Protein 7LKL (pdb70)

Structure (mmCIF, N/CA/C/O backbone):
data_7LKL
#
_entry.id   7LKL
#
_cell.length_a   181.741
_cell.length_b   59.810
_cell.length_c   67.299
_cell.angle_alpha   90.000
_cell.angle_beta   94.650
_cell.angle_gamma   90.000
#
_symmetry.space_group_name_H-M   'C 1 2 1'
#
loop_
_entity.id
_entity.type
_entity.pdbx_description
1 polymer 'Tryptophan synthase alpha chain'
2 polymer 'Tryptophan synthase beta chain'
3 non-polymer '2-({[4-(TRIFLUOROMETHOXY)PHENYL]SULFONYL}AMINO)ETHYL DIHYDROGEN PHOSPHATE'
4 non-polymer 'DIMETHYL SULFOXIDE'
5 non-polymer TRYPTOPHAN
6 non-polymer 1,2-ETHANEDIOL
7 non-polymer 'CESIUM ION'
8 non-polymer 'CHLORIDE ION'
9 non-polymer DI(HYDROXYETHYL)ETHER
10 non-polymer "PYRIDOXAL-5'-PHOSPHATE"
11 water water
#
loop_
_atom_site.group_PDB
_atom_site.id
_atom_site.type_symbol
_atom_site.label_atom_id
_atom_site.label_alt_id
_atom_site.label_comp_id
_atom_site.label_asym_id
_atom_site.label_entity_id
_atom_site.label_seq_id
_atom_site.pdbx_PDB_ins_code
_atom_site.Cartn_x
_atom_site.Cartn_y
_atom_site.Cartn_z
_atom_site.occupancy
_atom_site.B_iso_or_equiv
_atom_site.auth_seq_id
_atom_site.auth_comp_id
_atom_site.auth_asym_id
_atom_site.auth_atom_id
_atom_site.pdbx_PDB_model_num
ATOM 1 N N . MET A 1 1 ? 50.285 6.227 -1.631 1.00 23.87 1 MET A N 1
ATOM 2 C CA . MET A 1 1 ? 51.395 7.007 -0.995 1.00 22.10 1 MET A CA 1
ATOM 3 C C . MET A 1 1 ? 51.855 6.276 0.275 1.00 23.30 1 MET A C 1
ATOM 4 O O . MET A 1 1 ? 51.223 5.248 0.628 1.00 27.83 1 MET A O 1
ATOM 9 N N . GLU A 1 2 ? 52.919 6.772 0.921 1.00 22.28 2 GLU A N 1
ATOM 10 C CA . GLU A 1 2 ? 53.521 6.152 2.134 1.00 21.44 2 GLU A CA 1
ATOM 11 C C . GLU A 1 2 ? 53.632 7.201 3.255 1.00 16.02 2 GLU A C 1
ATOM 12 O O . GLU A 1 2 ? 54.694 7.290 3.889 1.00 14.44 2 GLU A O 1
ATOM 18 N N . ARG A 1 3 ? 52.592 7.990 3.515 1.00 11.39 3 ARG A N 1
ATOM 19 C CA . ARG A 1 3 ? 52.805 9.200 4.343 1.00 9.73 3 ARG A CA 1
ATOM 20 C C . ARG A 1 3 ? 53.108 8.820 5.791 1.00 8.39 3 ARG A C 1
ATOM 21 O O . ARG A 1 3 ? 53.948 9.492 6.408 1.00 8.53 3 ARG A O 1
ATOM 29 N N . TYR A 1 4 ? 52.449 7.815 6.356 1.00 8.87 4 TYR A N 1
ATOM 30 C CA . TYR A 1 4 ? 52.754 7.402 7.746 1.00 9.36 4 TYR A CA 1
ATOM 31 C C . TYR A 1 4 ? 54.154 6.798 7.795 1.00 9.67 4 TYR A C 1
ATOM 32 O O . TYR A 1 4 ? 54.898 7.071 8.734 1.00 10.14 4 TYR A O 1
ATOM 41 N N . GLU A 1 5 ? 54.495 5.952 6.831 1.00 10.10 5 GLU A N 1
ATOM 42 C CA . GLU A 1 5 ? 55.811 5.265 6.840 1.00 11.74 5 GLU A CA 1
ATOM 43 C C . GLU A 1 5 ? 56.903 6.339 6.793 1.00 11.18 5 GLU A C 1
ATOM 44 O O . GLU A 1 5 ? 57.898 6.247 7.543 1.00 12.36 5 GLU A O 1
ATOM 50 N N . ASN A 1 6 ? 56.721 7.350 5.951 1.00 10.46 6 ASN A N 1
ATOM 51 C CA . ASN A 1 6 ? 57.725 8.438 5.806 1.00 11.08 6 ASN A CA 1
ATOM 52 C C . ASN A 1 6 ? 57.797 9.235 7.109 1.00 10.70 6 ASN A C 1
ATOM 53 O O . ASN A 1 6 ? 58.909 9.506 7.598 1.00 12.28 6 ASN A O 1
ATOM 58 N N . LEU A 1 7 ? 56.644 9.576 7.683 1.00 9.52 7 LEU A N 1
ATOM 59 C CA . LEU A 1 7 ? 56.604 10.344 8.952 1.00 9.67 7 LEU A CA 1
ATOM 60 C C . LEU A 1 7 ? 57.353 9.569 10.037 1.00 9.63 7 LEU A C 1
ATOM 61 O O . LEU A 1 7 ? 58.198 10.152 10.722 1.00 11.19 7 LEU A O 1
ATOM 66 N N . PHE A 1 8 ? 57.023 8.304 10.241 1.00 9.62 8 PHE A N 1
ATOM 67 C CA . PHE A 1 8 ? 57.607 7.550 11.374 1.00 10.63 8 PHE A CA 1
ATOM 68 C C . PHE A 1 8 ? 59.105 7.361 11.139 1.00 11.72 8 PHE A C 1
ATOM 69 O O . PHE A 1 8 ? 59.853 7.386 12.119 1.00 12.79 8 PHE A O 1
ATOM 77 N N . ALA A 1 9 ? 59.547 7.209 9.892 1.00 12.66 9 ALA A N 1
ATOM 78 C CA . ALA A 1 9 ? 60.998 7.074 9.620 1.00 14.59 9 ALA A CA 1
ATOM 79 C C . ALA A 1 9 ? 61.693 8.388 9.994 1.00 13.32 9 ALA A C 1
ATOM 80 O O . ALA A 1 9 ? 62.781 8.353 10.626 1.00 16.13 9 ALA A O 1
ATOM 82 N N . GLN A 1 10 ? 61.106 9.527 9.633 1.00 13.60 10 GLN A N 1
ATOM 83 C CA . GLN A 1 10 ? 61.688 10.864 9.926 1.00 14.80 10 GLN A CA 1
ATOM 84 C C . GLN A 1 10 ? 61.706 11.092 11.443 1.00 13.66 10 GLN A C 1
ATOM 85 O O . GLN A 1 10 ? 62.713 11.593 11.962 1.00 16.20 10 GLN A O 1
ATOM 91 N N . LEU A 1 11 ? 60.619 10.758 12.143 1.00 13.21 11 LEU A N 1
ATOM 92 C CA . LEU A 1 11 ? 60.564 10.925 13.613 1.00 13.05 11 LEU A CA 1
ATOM 93 C C . LEU A 1 11 ? 61.577 9.994 14.280 1.00 13.59 11 LEU A C 1
ATOM 94 O O . LEU A 1 11 ? 62.236 10.447 15.246 1.00 15.76 11 LEU A O 1
ATOM 99 N N . ASN A 1 12 ? 61.717 8.759 13.785 1.00 14.43 12 ASN A N 1
ATOM 100 C CA . ASN A 1 12 ? 62.677 7.769 14.345 1.00 17.43 12 ASN A CA 1
ATOM 101 C C . ASN A 1 12 ? 64.103 8.326 14.248 1.00 20.02 12 ASN A C 1
ATOM 102 O O . ASN A 1 12 ? 64.877 8.154 15.216 1.00 21.40 12 ASN A O 1
ATOM 107 N N A ASP A 1 13 ? 64.437 8.994 13.136 0.50 20.42 13 ASP A N 1
ATOM 108 N N B ASP A 1 13 ? 64.437 8.953 13.113 0.50 20.79 13 ASP A N 1
ATOM 109 C CA A ASP A 1 13 ? 65.783 9.586 12.890 0.50 22.11 13 ASP A CA 1
ATOM 110 C CA B ASP A 1 13 ? 65.753 9.606 12.867 0.50 22.68 13 ASP A CA 1
ATOM 111 C C A ASP A 1 13 ? 66.044 10.752 13.853 0.50 22.48 13 ASP A C 1
ATOM 112 C C B ASP A 1 13 ? 66.027 10.628 13.977 0.50 22.85 13 ASP A C 1
ATOM 113 O O A ASP A 1 13 ? 67.220 11.118 14.019 0.50 24.91 13 ASP A O 1
ATOM 114 O O B ASP A 1 13 ? 67.182 10.711 14.428 0.50 26.48 13 ASP A O 1
ATOM 123 N N . ARG A 1 14 ? 64.991 11.352 14.413 1.00 21.58 14 ARG A N 1
ATOM 124 C CA . ARG A 1 14 ? 65.091 12.439 15.421 1.00 22.51 14 ARG A CA 1
ATOM 125 C C . ARG A 1 14 ? 64.784 11.909 16.826 1.00 20.31 14 ARG A C 1
ATOM 126 O O . ARG A 1 14 ? 64.758 12.740 17.749 1.00 22.16 14 ARG A O 1
ATOM 134 N N . ARG A 1 15 ? 64.584 10.595 16.993 1.00 19.14 15 ARG A N 1
ATOM 135 C CA . ARG A 1 15 ? 64.268 9.953 18.300 1.00 19.66 15 ARG A CA 1
ATOM 136 C C . ARG A 1 15 ? 63.049 10.648 18.906 1.00 18.81 15 ARG A C 1
ATOM 137 O O . ARG A 1 15 ? 63.049 10.927 20.107 1.00 20.98 15 ARG A O 1
ATOM 139 N N . GLU A 1 16 ? 62.046 10.911 18.077 1.00 16.22 16 GLU A N 1
ATOM 140 C CA . GLU A 1 16 ? 60.934 11.840 18.368 1.00 14.78 16 GLU A CA 1
ATOM 141 C C . GLU A 1 16 ? 59.600 11.094 18.289 1.00 12.87 16 GLU A C 1
ATOM 142 O O . GLU A 1 16 ? 59.457 10.238 17.407 1.00 13.62 16 GLU A O 1
ATOM 148 N N . GLY A 1 17 ? 58.660 11.416 19.175 1.00 11.47 17 GLY A N 1
ATOM 149 C CA . GLY A 1 17 ? 57.280 10.913 19.077 1.00 10.57 17 GLY A CA 1
ATOM 150 C C . GLY A 1 17 ? 56.426 11.768 18.150 1.00 9.57 17 GLY A C 1
ATOM 151 O O . GLY A 1 17 ? 56.739 12.934 17.916 1.00 10.46 17 GLY A O 1
ATOM 152 N N . ALA A 1 18 ? 55.329 11.195 17.679 1.00 9.29 18 ALA A N 1
ATOM 153 C CA . ALA A 1 18 ? 54.303 11.915 16.906 1.00 9.15 18 ALA A CA 1
ATOM 154 C C . ALA A 1 18 ? 53.262 12.478 17.867 1.00 8.87 18 ALA A C 1
ATOM 155 O O . ALA A 1 18 ? 52.829 11.763 18.795 1.00 11.25 18 ALA A O 1
ATOM 157 N N . PHE A 1 19 ? 52.837 13.709 17.637 1.00 8.65 19 PHE A N 1
ATOM 158 C CA . PHE A 1 19 ? 51.653 14.266 18.326 1.00 8.74 19 PHE A CA 1
ATOM 159 C C . PHE A 1 19 ? 50.564 14.487 17.288 1.00 8.61 19 PHE A C 1
ATOM 160 O O . PHE A 1 19 ? 50.771 15.166 16.276 1.00 9.23 19 PHE A O 1
ATOM 168 N N . VAL A 1 20 ? 49.417 13.866 17.537 1.00 7.85 20 VAL A N 1
ATOM 169 C CA . VAL A 1 20 ? 48.324 13.779 16.536 1.00 7.91 20 VAL A CA 1
ATOM 170 C C . VAL A 1 20 ? 47.031 14.267 17.167 1.00 7.88 20 VAL A C 1
ATOM 171 O O . VAL A 1 20 ? 46.381 13.561 17.936 1.00 8.92 20 VAL A O 1
ATOM 175 N N . PRO A 1 21 ? 46.609 15.502 16.857 1.00 8.31 21 PRO A N 1
ATOM 176 C CA . PRO A 1 21 ? 45.312 15.967 17.320 1.00 8.73 21 PRO A CA 1
ATOM 177 C C . PRO A 1 21 ? 44.161 15.363 16.518 1.00 8.31 21 PRO A C 1
ATOM 178 O O . PRO A 1 21 ? 44.300 15.095 15.328 1.00 8.82 21 PRO A O 1
ATOM 182 N N . PHE A 1 22 ? 43.028 15.232 17.201 1.00 8.79 22 PHE A N 1
ATOM 183 C CA . PHE A 1 22 ? 41.714 14.955 16.583 1.00 8.06 22 PHE A CA 1
ATOM 184 C C . PHE A 1 22 ? 40.855 16.217 16.643 1.00 8.13 22 PHE A C 1
ATOM 185 O O . PHE A 1 22 ? 40.775 16.860 17.708 1.00 9.09 22 PHE A O 1
ATOM 193 N N . VAL A 1 23 ? 40.150 16.501 15.550 1.00 7.91 23 VAL A N 1
ATOM 194 C CA . VAL A 1 23 ? 38.989 17.426 15.561 1.00 8.34 23 VAL A CA 1
ATOM 195 C C . VAL A 1 23 ? 37.905 16.848 14.671 1.00 8.51 23 VAL A C 1
ATOM 196 O O . VAL A 1 23 ? 38.173 16.003 13.799 1.00 8.57 23 VAL A O 1
ATOM 200 N N . THR A 1 24 ? 36.699 17.335 14.897 1.00 8.52 24 THR A N 1
ATOM 201 C CA . THR A 1 24 ? 35.538 17.082 14.026 1.00 8.54 24 THR A CA 1
ATOM 202 C C . THR A 1 24 ? 35.578 18.060 12.857 1.00 8.13 24 THR A C 1
ATOM 203 O O . THR A 1 24 ? 35.633 19.274 13.085 1.00 9.09 24 THR A O 1
ATOM 207 N N . LEU A 1 25 ? 35.534 17.547 11.636 1.00 8.35 25 LEU A N 1
ATOM 208 C CA . LEU A 1 25 ? 35.469 18.423 10.449 1.00 8.93 25 LEU A CA 1
ATOM 209 C C . LEU A 1 25 ? 34.202 19.269 10.503 1.00 9.07 25 LEU A C 1
ATOM 210 O O . LEU A 1 25 ? 33.111 18.734 10.694 1.00 9.93 25 LEU A O 1
ATOM 215 N N . GLY A 1 26 ? 34.377 20.568 10.312 1.00 9.08 26 GLY A N 1
ATOM 216 C CA . GLY A 1 26 ? 33.254 21.511 10.198 1.00 9.77 26 GLY A CA 1
ATOM 217 C C . GLY A 1 26 ? 32.757 21.974 11.551 1.00 9.93 26 GLY A C 1
ATOM 218 O O . GLY A 1 26 ? 31.743 22.676 11.576 1.00 12.23 26 GLY A O 1
ATOM 219 N N . ASP A 1 27 ? 33.468 21.644 12.631 1.00 10.01 27 ASP A N 1
ATOM 220 C CA . ASP A 1 27 ? 33.171 22.169 13.989 1.00 10.35 27 ASP A CA 1
ATOM 221 C C . ASP A 1 27 ? 34.068 23.376 14.240 1.00 10.54 27 ASP A C 1
ATOM 222 O O . ASP A 1 27 ? 35.287 23.220 14.288 1.00 11.45 27 ASP A O 1
ATOM 227 N N . PRO A 1 28 ? 33.565 24.602 14.489 1.00 10.86 28 PRO A N 1
ATOM 228 C CA . PRO A 1 28 ? 32.138 24.946 14.580 1.00 11.48 28 PRO A CA 1
ATOM 229 C C . PRO A 1 28 ? 31.457 25.370 13.269 1.00 11.51 28 PRO A C 1
ATOM 230 O O . PRO A 1 28 ? 30.272 25.614 13.260 1.00 13.69 28 PRO A O 1
ATOM 234 N N . GLY A 1 29 ? 32.246 25.542 12.218 1.00 12.40 29 GLY A N 1
ATOM 235 C CA . GLY A 1 29 ? 31.771 25.757 10.845 1.00 12.02 29 GLY A CA 1
ATOM 236 C C . GLY A 1 29 ? 32.876 25.381 9.892 1.00 10.98 29 GLY A C 1
ATOM 237 O O . GLY A 1 29 ? 33.992 25.116 10.374 1.00 11.02 29 GLY A O 1
ATOM 238 N N . ILE A 1 30 ? 32.600 25.321 8.600 1.00 11.42 30 ILE A N 1
ATOM 239 C CA . ILE A 1 30 ? 33.621 24.888 7.607 1.00 12.51 30 ILE A CA 1
ATOM 240 C C . ILE A 1 30 ? 34.813 25.853 7.644 1.00 11.72 30 ILE A C 1
ATOM 241 O O . ILE A 1 30 ? 35.950 25.357 7.764 1.00 12.05 30 ILE A O 1
ATOM 246 N N . GLU A 1 31 ? 34.600 27.162 7.540 1.00 12.52 31 GLU A N 1
ATOM 247 C CA . GLU A 1 31 ? 35.735 28.108 7.428 1.00 13.63 31 GLU A CA 1
ATOM 248 C C . GLU A 1 31 ? 36.553 28.060 8.724 1.00 11.72 31 GLU A C 1
ATOM 249 O O . GLU A 1 31 ? 37.800 28.011 8.622 1.00 12.23 31 GLU A O 1
ATOM 255 N N . GLN A 1 32 ? 35.911 28.085 9.894 1.00 11.57 32 GLN A N 1
ATOM 256 C CA . GLN A 1 32 ? 36.679 28.101 11.166 1.00 10.32 32 GLN A CA 1
ATOM 257 C C . GLN A 1 32 ? 37.404 26.772 11.329 1.00 9.44 32 GLN A C 1
ATOM 258 O O . GLN A 1 32 ? 38.543 26.778 11.857 1.00 10.87 32 GLN A O 1
ATOM 264 N N . SER A 1 33 ? 36.784 25.676 10.925 1.00 8.82 33 SER A N 1
ATOM 265 C CA . SER A 1 33 ? 37.420 24.352 11.012 1.00 8.79 33 SER A CA 1
ATOM 266 C C . SER A 1 33 ? 38.684 24.331 10.151 1.00 9.15 33 SER A C 1
ATOM 267 O O . SER A 1 33 ? 39.708 23.778 10.608 1.00 9.39 33 SER A O 1
ATOM 270 N N . LEU A 1 34 ? 38.637 24.870 8.940 1.00 9.21 34 LEU A N 1
ATOM 271 C CA . LEU A 1 34 ? 39.853 24.908 8.087 1.00 9.17 34 LEU A CA 1
ATOM 272 C C . LEU A 1 34 ? 40.942 25.735 8.782 1.00 9.70 34 LEU A C 1
ATOM 273 O O . LEU A 1 34 ? 42.109 25.329 8.725 1.00 10.14 34 LEU A O 1
ATOM 278 N N . LYS A 1 35 ? 40.590 26.839 9.428 1.00 9.86 35 LYS A N 1
ATOM 279 C CA . LYS A 1 35 ? 41.580 27.687 10.142 1.00 10.36 35 LYS A CA 1
ATOM 280 C C . LYS A 1 35 ? 42.147 26.925 11.343 1.00 10.04 35 LYS A C 1
ATOM 281 O O . LYS A 1 35 ? 43.355 26.951 11.575 1.00 10.61 35 LYS A O 1
ATOM 287 N N . ILE A 1 36 ? 41.280 26.262 12.097 1.00 9.52 36 ILE A N 1
ATOM 288 C CA . ILE A 1 36 ? 41.703 25.420 13.248 1.00 9.00 36 ILE A CA 1
ATOM 289 C C . ILE A 1 36 ? 42.732 24.409 12.755 1.00 9.69 36 ILE A C 1
ATOM 290 O O . ILE A 1 36 ? 43.789 24.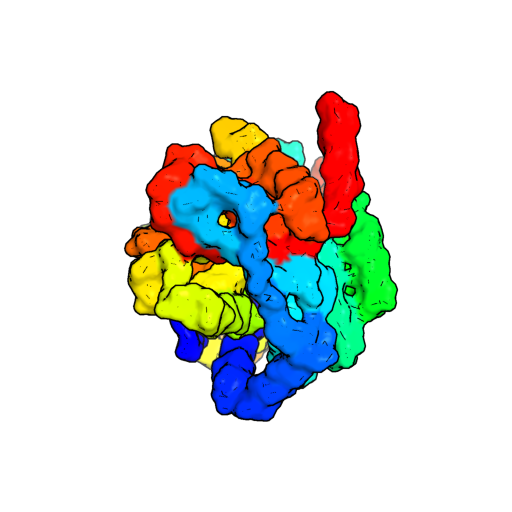273 13.378 1.00 9.58 36 ILE A O 1
ATOM 295 N N . ILE A 1 37 ? 42.419 23.693 11.681 1.00 8.89 37 ILE A N 1
ATOM 296 C CA . ILE A 1 37 ? 43.317 22.604 11.213 1.00 9.01 37 ILE A CA 1
ATOM 297 C C . ILE A 1 37 ? 44.664 23.195 10.765 1.00 9.39 37 ILE A C 1
ATOM 298 O O . ILE A 1 37 ? 45.715 22.627 11.118 1.00 9.49 37 ILE A O 1
ATOM 303 N N . ASP A 1 38 ? 44.658 24.334 10.078 1.00 9.25 38 ASP A N 1
ATOM 304 C CA . ASP A 1 38 ? 45.947 24.954 9.682 1.00 9.84 38 ASP A CA 1
ATOM 305 C C . ASP A 1 38 ? 46.733 25.366 10.933 1.00 9.55 38 ASP A C 1
ATOM 306 O O . ASP A 1 38 ? 47.967 25.273 10.909 1.00 9.98 38 ASP A O 1
ATOM 311 N N . THR A 1 39 ? 46.061 25.850 11.973 1.00 9.78 39 THR A N 1
ATOM 312 C CA . THR A 1 39 ? 46.717 26.236 13.244 1.00 10.06 39 THR A CA 1
ATOM 313 C C . THR A 1 39 ? 47.313 24.993 13.905 1.00 9.62 39 THR A C 1
ATOM 314 O O . THR A 1 39 ? 48.446 25.069 14.404 1.00 10.82 39 THR A O 1
ATOM 318 N N . LEU A 1 40 ? 46.584 23.877 13.921 1.00 9.36 40 LEU A N 1
ATOM 319 C CA . LEU A 1 40 ? 47.109 22.633 14.527 1.00 9.50 40 LEU A CA 1
ATOM 320 C C . LEU A 1 40 ? 48.420 22.262 13.829 1.00 9.31 40 LEU A C 1
ATOM 321 O O . LEU A 1 40 ? 49.373 21.839 14.507 1.00 9.64 40 LEU A O 1
ATOM 326 N N . ILE A 1 41 ? 48.434 22.337 12.503 1.00 9.48 41 ILE A N 1
ATOM 327 C CA . ILE A 1 41 ? 49.622 21.951 11.690 1.00 9.87 41 ILE A CA 1
ATOM 328 C C . ILE A 1 41 ? 50.750 22.937 12.001 1.00 10.28 41 ILE A C 1
ATOM 329 O O . ILE A 1 41 ? 51.877 22.516 12.312 1.00 11.84 41 ILE A O 1
ATOM 334 N N . ASP A 1 42 ? 50.462 24.225 11.964 1.00 10.18 42 ASP A N 1
ATOM 335 C CA . ASP A 1 42 ? 51.514 25.250 12.152 1.00 11.39 42 ASP A CA 1
ATOM 336 C C . ASP A 1 42 ? 52.136 25.119 13.545 1.00 12.26 42 ASP A C 1
ATOM 337 O O . ASP A 1 42 ? 53.336 25.393 13.674 1.00 14.91 42 ASP A O 1
ATOM 342 N N . ALA A 1 43 ? 51.351 24.717 14.540 1.00 11.37 43 ALA A N 1
ATOM 343 C CA . ALA A 1 43 ? 51.762 24.641 15.957 1.00 11.90 43 ALA A CA 1
ATOM 344 C C . ALA A 1 43 ? 52.555 23.351 16.218 1.00 12.30 43 ALA A C 1
ATOM 345 O O . ALA A 1 43 ? 53.129 23.236 17.316 1.00 15.12 43 ALA A O 1
ATOM 347 N N . GLY A 1 44 ? 52.589 22.403 15.274 1.00 12.23 44 GLY A N 1
ATOM 348 C CA . GLY A 1 44 ? 53.478 21.224 15.339 1.00 12.74 44 GLY A CA 1
ATOM 349 C C . GLY A 1 44 ? 52.787 19.874 15.229 1.00 11.58 44 GLY A C 1
ATOM 350 O O . GLY A 1 44 ? 53.463 18.864 15.451 1.00 12.08 44 GLY A O 1
ATOM 351 N N . ALA A 1 45 ? 51.508 19.785 14.882 1.00 9.67 45 ALA A N 1
ATOM 352 C CA . ALA A 1 45 ? 50.879 18.467 14.662 1.00 9.45 45 ALA A CA 1
ATOM 353 C C . ALA A 1 45 ? 51.690 17.675 13.640 1.00 9.11 45 ALA A C 1
ATOM 354 O O . ALA A 1 45 ? 51.995 18.215 12.568 1.00 11.11 45 ALA A O 1
ATOM 356 N N . ASP A 1 46 ? 51.972 16.410 13.937 1.00 8.73 46 ASP A N 1
ATOM 357 C CA . ASP A 1 46 ? 52.704 15.520 12.999 1.00 9.28 46 ASP A CA 1
ATOM 358 C C . ASP A 1 46 ? 51.748 14.819 12.035 1.00 8.83 46 ASP A C 1
ATOM 359 O O . ASP A 1 46 ? 52.175 14.418 10.948 1.00 9.22 46 ASP A O 1
ATOM 364 N N . ALA A 1 47 ? 50.507 14.632 12.449 1.00 8.40 47 ALA A N 1
ATOM 365 C CA . ALA A 1 47 ? 49.472 13.954 11.649 1.00 7.74 47 ALA A CA 1
ATOM 366 C C . ALA A 1 47 ? 48.148 14.458 12.187 1.00 7.94 47 ALA A C 1
ATOM 367 O O . ALA A 1 47 ? 48.123 15.126 13.243 1.00 8.93 47 ALA A O 1
ATOM 369 N N . LEU A 1 48 ? 47.080 14.156 11.467 1.00 8.13 48 LEU A N 1
ATOM 370 C CA . LEU A 1 48 ? 45.729 14.574 11.894 1.00 8.42 48 LEU A CA 1
ATOM 371 C C . LEU A 1 48 ? 44.815 13.366 11.972 1.00 7.78 48 LEU A C 1
ATOM 372 O O . LEU A 1 48 ? 44.917 12.458 11.131 1.00 8.08 48 LEU A O 1
ATOM 377 N N A GLU A 1 49 ? 43.860 13.442 12.892 0.67 7.55 49 GLU A N 1
ATOM 378 N N B GLU A 1 49 ? 43.946 13.321 12.987 0.33 8.07 49 GLU A N 1
ATOM 379 C CA A GLU A 1 49 ? 42.725 12.501 12.938 0.67 8.05 49 GLU A CA 1
ATOM 380 C CA B GLU A 1 49 ? 42.716 12.484 12.963 0.33 7.88 49 GLU A CA 1
ATOM 381 C C A GLU A 1 49 ? 41.472 13.368 12.846 0.67 7.61 49 GLU A C 1
ATOM 382 C C B GLU A 1 49 ? 41.552 13.451 12.755 0.33 7.50 49 GLU A C 1
ATOM 383 O O A GLU A 1 49 ? 41.287 14.241 13.688 0.67 7.97 49 GLU A O 1
ATOM 384 O O B GLU A 1 49 ? 41.533 14.506 13.407 0.33 7.33 49 GLU A O 1
ATOM 395 N N . LEU A 1 50 ? 40.659 13.133 11.822 1.00 7.58 50 LEU A N 1
ATOM 396 C CA . LEU A 1 50 ? 39.563 14.053 11.458 1.00 7.79 50 LEU A CA 1
ATOM 397 C C . LEU A 1 50 ? 38.256 13.277 11.422 1.00 7.56 50 LEU A C 1
ATOM 398 O O . LEU A 1 50 ? 38.150 12.270 10.712 1.00 8.31 50 LEU A O 1
ATOM 403 N N . GLY A 1 51 ? 37.286 13.732 12.197 1.00 7.57 51 GLY A N 1
ATOM 404 C CA . GLY A 1 51 ? 35.978 13.074 12.275 1.00 7.78 51 GLY A CA 1
ATOM 405 C C . GLY A 1 51 ? 35.000 13.649 11.273 1.00 7.63 51 GLY A C 1
ATOM 406 O O . GLY A 1 51 ? 34.893 14.862 11.138 1.00 10.22 51 GLY A O 1
ATOM 407 N N . VAL A 1 52 ? 34.248 12.784 10.616 1.00 8.44 52 VAL A N 1
ATOM 408 C CA . VAL A 1 52 ? 33.101 13.207 9.777 1.00 8.38 52 VAL A CA 1
ATOM 409 C C . VAL A 1 52 ? 31.875 13.199 10.673 1.00 8.45 52 VAL A C 1
ATOM 410 O O . VAL A 1 52 ? 31.592 12.182 11.297 1.00 9.93 52 VAL A O 1
ATOM 414 N N . PRO A 1 53 ? 31.130 14.320 10.790 1.00 8.93 53 PRO A N 1
ATOM 415 C CA . PRO A 1 53 ? 29.983 14.341 11.686 1.00 9.29 53 PRO A CA 1
ATOM 416 C C . PRO A 1 53 ? 29.000 13.220 11.355 1.00 8.68 53 PRO A C 1
ATOM 417 O O . PRO A 1 53 ? 28.634 13.011 10.197 1.00 8.79 53 PRO A O 1
ATOM 421 N N . PHE A 1 54 ? 28.597 12.520 12.402 1.00 9.34 54 PHE A N 1
ATOM 422 C CA . PHE A 1 54 ? 27.691 11.362 12.302 1.00 8.76 54 PHE A CA 1
ATOM 423 C C . PHE A 1 54 ? 26.614 11.487 13.374 1.00 9.61 54 PHE A C 1
ATOM 424 O O . PHE A 1 54 ? 26.884 11.910 14.507 1.00 10.20 54 PHE A O 1
ATOM 432 N N . SER A 1 55 ? 25.410 11.061 13.023 1.00 9.68 55 SER A N 1
ATOM 433 C CA . SER A 1 55 ? 24.225 11.146 13.905 1.00 10.96 55 SER A CA 1
ATOM 434 C C . SER A 1 55 ? 24.419 10.335 15.196 1.00 11.66 55 SER A C 1
ATOM 435 O O . SER A 1 55 ? 23.750 10.666 16.196 1.00 13.04 55 SER A O 1
ATOM 438 N N . ASP A 1 56 ? 25.251 9.296 15.194 1.00 11.23 56 ASP A N 1
ATOM 439 C CA . ASP A 1 56 ? 25.257 8.297 16.295 1.00 12.12 56 ASP A CA 1
ATOM 440 C C . ASP A 1 56 ? 26.682 7.857 16.619 1.00 11.58 56 ASP A C 1
ATOM 441 O O . ASP A 1 56 ? 27.039 6.700 16.414 1.00 12.32 56 ASP A O 1
ATOM 446 N N . PRO A 1 57 ? 27.524 8.771 17.148 1.00 10.80 57 PRO A N 1
ATOM 447 C CA . PRO A 1 57 ? 28.938 8.474 17.409 1.00 10.80 57 PRO A CA 1
ATOM 448 C C . PRO A 1 57 ? 29.122 7.708 18.727 1.00 10.84 57 PRO A C 1
ATOM 449 O O . PRO A 1 57 ? 29.451 8.293 19.754 1.00 11.59 57 PRO A O 1
ATOM 453 N N . LEU A 1 58 ? 28.891 6.401 18.693 1.00 12.73 58 LEU A N 1
ATOM 454 C CA . LEU A 1 58 ? 28.743 5.628 19.956 1.00 13.11 58 LEU A CA 1
ATOM 455 C C . LEU A 1 58 ? 30.105 5.264 20.578 1.00 12.29 58 LEU A C 1
ATOM 456 O O . LEU A 1 58 ? 30.074 4.646 21.643 1.00 13.11 58 LEU A O 1
ATOM 461 N N . ALA A 1 59 ? 31.257 5.688 20.034 1.00 11.36 59 ALA A N 1
ATOM 462 C CA . ALA A 1 59 ? 32.567 5.535 20.720 1.00 11.18 59 ALA A CA 1
ATOM 463 C C . ALA A 1 59 ? 33.010 6.862 21.339 1.00 10.37 59 ALA A C 1
ATOM 464 O O . ALA A 1 59 ? 34.145 6.930 21.871 1.00 11.74 59 ALA A O 1
ATOM 466 N N . ASP A 1 60 ? 32.164 7.887 21.273 1.00 10.47 60 ASP A N 1
ATOM 467 C CA . ASP A 1 60 ? 32.547 9.254 21.701 1.00 10.78 60 ASP A CA 1
ATOM 468 C C . ASP A 1 60 ? 31.796 9.683 22.962 1.00 11.04 60 ASP A C 1
ATOM 469 O O . ASP A 1 60 ? 30.584 9.466 23.051 1.00 11.76 60 ASP A O 1
ATOM 474 N N . GLY A 1 61 ? 32.522 10.269 23.909 1.00 10.98 61 GLY A N 1
ATOM 475 C CA . GLY A 1 61 ? 31.959 10.915 25.100 1.00 10.81 61 GLY A CA 1
ATOM 476 C C . GLY A 1 61 ? 31.369 12.279 24.766 1.00 10.61 61 GLY A C 1
ATOM 477 O O . GLY A 1 61 ? 31.335 12.712 23.608 1.00 11.00 61 GLY A O 1
ATOM 478 N N . PRO A 1 62 ? 30.841 12.989 25.782 1.00 12.02 62 PRO A N 1
ATOM 479 C CA . PRO A 1 62 ? 30.071 14.208 25.531 1.00 11.96 62 PRO A CA 1
ATOM 480 C C . PRO A 1 62 ? 30.841 15.301 24.777 1.00 10.87 62 PRO A C 1
ATOM 481 O O . PRO A 1 62 ? 30.256 15.992 23.976 1.00 11.85 62 PRO A O 1
ATOM 485 N N . THR A 1 63 ? 32.133 15.470 25.026 1.00 11.43 63 THR A N 1
ATOM 486 C CA . THR A 1 63 ? 32.871 16.568 24.358 1.00 10.81 63 THR A CA 1
ATOM 487 C C . THR A 1 63 ? 32.761 16.391 22.840 1.00 10.54 63 THR A C 1
ATOM 488 O O . THR A 1 63 ? 32.421 17.356 22.136 1.00 10.55 63 THR A O 1
ATOM 492 N N . ILE A 1 64 ? 33.047 15.198 22.340 1.00 10.34 64 ILE A N 1
ATOM 493 C CA . ILE A 1 64 ? 33.031 14.974 20.868 1.00 10.59 64 ILE A CA 1
ATOM 494 C C . ILE A 1 64 ? 31.589 14.745 20.396 1.00 10.06 64 ILE A C 1
ATOM 495 O O . ILE A 1 64 ? 31.288 15.168 19.271 1.00 10.28 64 ILE A O 1
ATOM 500 N N . GLN A 1 65 ? 30.683 14.224 21.228 1.00 10.25 65 GLN A N 1
ATOM 501 C CA . GLN A 1 65 ? 29.236 14.242 20.884 1.00 10.83 65 GLN A CA 1
ATOM 502 C C . GLN A 1 65 ? 28.839 15.678 20.540 1.00 11.42 65 GLN A C 1
ATOM 503 O O . GLN A 1 65 ? 28.113 15.896 19.545 1.00 12.80 65 GLN A O 1
ATOM 509 N N . ASN A 1 66 ? 29.289 16.632 21.352 1.00 11.70 66 ASN A N 1
ATOM 510 C CA . ASN A 1 66 ? 28.875 18.044 21.206 1.00 12.49 66 ASN A CA 1
ATOM 511 C C . ASN A 1 66 ? 29.568 18.674 19.994 1.00 12.10 66 ASN A C 1
ATOM 512 O O . ASN A 1 66 ? 28.962 19.546 19.356 1.00 12.24 66 ASN A O 1
ATOM 517 N N . ALA A 1 67 ? 30.766 18.228 19.629 1.00 11.24 67 ALA A N 1
ATOM 518 C CA . ALA A 1 67 ? 31.438 18.701 18.395 1.00 11.32 67 ALA A CA 1
ATOM 519 C C . ALA A 1 67 ? 30.631 18.263 17.168 1.00 10.75 67 ALA A C 1
ATOM 520 O O . ALA A 1 67 ? 30.440 19.073 16.234 1.00 11.42 67 ALA A O 1
ATOM 522 N N . ASN A 1 68 ? 30.190 17.007 17.161 1.00 10.84 68 ASN A N 1
ATOM 523 C CA . ASN A 1 68 ? 29.345 16.484 16.066 1.00 11.20 68 ASN A CA 1
ATOM 524 C C . ASN A 1 68 ? 28.100 17.372 15.978 1.00 11.26 68 ASN A C 1
ATOM 525 O O . ASN A 1 68 ? 27.715 17.787 14.863 1.00 12.17 68 ASN A O 1
ATOM 530 N N . LEU A 1 69 ? 27.477 17.664 17.116 1.00 12.01 69 LEU A N 1
ATOM 531 C CA . LEU A 1 69 ? 26.228 18.470 17.120 1.00 12.04 69 LEU A CA 1
ATOM 532 C C . LEU A 1 69 ? 26.503 19.883 16.593 1.00 11.97 69 LEU A C 1
ATOM 533 O O . LEU A 1 69 ? 25.678 20.388 15.822 1.00 13.52 69 LEU A O 1
ATOM 538 N N . ARG A 1 70 ? 27.619 20.506 16.947 1.00 11.34 70 ARG A N 1
ATOM 539 C CA . ARG A 1 70 ? 27.922 21.862 16.432 1.00 11.05 70 ARG A CA 1
ATOM 540 C C . ARG A 1 70 ? 28.091 21.811 14.910 1.00 11.69 70 ARG A C 1
ATOM 541 O O . ARG A 1 70 ? 27.580 22.689 14.207 1.00 12.62 70 ARG A O 1
ATOM 549 N N . ALA A 1 71 ? 28.773 20.801 14.385 1.00 11.44 71 ALA A N 1
ATOM 550 C CA . ALA A 1 71 ? 28.962 20.675 12.924 1.00 10.98 71 ALA A CA 1
ATOM 551 C C . ALA A 1 71 ? 27.594 20.505 12.244 1.00 11.14 71 ALA A C 1
ATOM 552 O O . ALA A 1 71 ? 27.353 21.123 11.190 1.00 12.43 71 ALA A O 1
ATOM 554 N N . PHE A 1 72 ? 26.706 19.693 12.811 1.00 11.91 72 PHE A N 1
ATOM 555 C CA . PHE A 1 72 ? 25.337 19.515 12.253 1.00 11.97 72 PHE A CA 1
ATOM 556 C C . PHE A 1 72 ? 24.572 20.843 12.309 1.00 12.91 72 PHE A C 1
ATOM 557 O O . PHE A 1 72 ? 23.842 21.149 11.350 1.00 13.86 72 PHE A O 1
ATOM 565 N N . ALA A 1 73 ? 24.731 21.628 13.371 1.00 14.10 73 ALA A N 1
ATOM 566 C CA . ALA A 1 73 ? 24.031 22.929 13.501 1.00 14.62 73 ALA A CA 1
ATOM 567 C C . ALA A 1 73 ? 24.515 23.864 12.387 1.00 15.55 73 ALA A C 1
ATOM 568 O O . ALA A 1 73 ? 23.736 24.746 11.977 1.00 17.96 73 ALA A O 1
ATOM 570 N N . ALA A 1 74 ? 25.747 23.675 11.905 1.00 15.35 74 ALA A N 1
ATOM 571 C CA . ALA A 1 74 ? 26.336 24.428 10.769 1.00 15.59 74 ALA A CA 1
ATOM 572 C C . ALA A 1 74 ? 25.986 23.793 9.411 1.00 16.10 74 ALA A C 1
ATOM 573 O O . ALA A 1 74 ? 26.472 24.314 8.387 1.00 18.01 74 ALA A O 1
ATOM 575 N N . GLY A 1 75 ? 25.205 22.707 9.386 1.00 14.40 75 GLY A N 1
ATOM 576 C CA . GLY A 1 75 ? 24.745 22.037 8.150 1.00 14.71 75 GLY A CA 1
ATOM 577 C C . GLY A 1 75 ? 25.831 21.205 7.480 1.00 13.95 75 GLY A C 1
ATOM 578 O O . GLY A 1 75 ? 25.726 20.933 6.270 1.00 15.04 75 GLY A O 1
ATOM 579 N N . VAL A 1 76 ? 26.843 20.781 8.228 1.00 12.44 76 VAL A N 1
ATOM 580 C CA . VAL A 1 76 ? 28.004 20.062 7.638 1.00 12.62 76 VAL A CA 1
ATOM 581 C C . VAL A 1 76 ? 27.573 18.656 7.221 1.00 11.71 76 VAL A C 1
ATOM 582 O O . VAL A 1 76 ? 26.988 17.929 8.047 1.00 15.18 76 VAL A O 1
ATOM 586 N N . THR A 1 77 ? 27.898 18.288 5.986 1.00 11.41 77 THR A N 1
ATOM 587 C CA . THR A 1 77 ? 27.596 16.970 5.387 1.00 11.35 77 THR A CA 1
ATOM 588 C C . THR A 1 77 ? 28.894 16.234 5.082 1.00 10.83 77 THR A C 1
ATOM 589 O O . THR A 1 77 ? 29.960 16.847 4.961 1.00 10.74 77 THR A O 1
ATOM 593 N N . PRO A 1 78 ? 28.846 14.900 4.912 1.00 10.81 78 PRO A N 1
ATOM 594 C CA . PRO A 1 78 ? 30.035 14.175 4.470 1.00 10.62 78 PRO A CA 1
ATOM 595 C C . PRO A 1 78 ? 30.599 14.716 3.148 1.00 10.21 78 PRO A C 1
ATOM 596 O O . PRO A 1 78 ? 31.794 14.767 2.986 1.00 10.57 78 PRO A O 1
ATOM 600 N N . ALA A 1 79 ? 29.753 15.130 2.208 1.00 10.74 79 ALA A N 1
ATOM 601 C CA . ALA A 1 79 ? 30.247 15.666 0.920 1.00 10.91 79 ALA A CA 1
ATOM 602 C C . ALA A 1 79 ? 31.092 16.912 1.206 1.00 10.34 79 ALA A C 1
ATOM 603 O O . ALA A 1 79 ? 32.173 17.063 0.615 1.00 11.62 79 ALA A O 1
ATOM 605 N N . GLN A 1 80 ? 30.616 17.798 2.077 1.00 10.34 80 GLN A N 1
ATOM 606 C CA . GLN A 1 80 ? 31.375 19.018 2.435 1.00 10.62 80 GLN A CA 1
ATOM 607 C C . GLN A 1 80 ? 32.668 18.602 3.132 1.00 10.14 80 GLN A C 1
ATOM 608 O O . GLN A 1 80 ? 33.689 19.251 2.898 1.00 10.35 80 GLN A O 1
ATOM 614 N N . CYS A 1 81 ? 32.639 17.564 3.958 1.00 9.97 81 CYS A N 1
ATOM 615 C CA . CYS A 1 81 ? 33.870 17.095 4.624 1.00 9.50 81 CYS A CA 1
ATOM 616 C C . CYS A 1 81 ? 34.895 16.658 3.577 1.00 9.17 81 CYS A C 1
ATOM 617 O O . CYS A 1 81 ? 36.083 16.942 3.757 1.00 9.11 81 CYS A O 1
ATOM 620 N N . PHE A 1 82 ? 34.476 15.962 2.524 1.00 9.46 82 PHE A N 1
ATOM 621 C CA . PHE A 1 82 ? 35.437 15.492 1.499 1.00 9.64 82 PHE A CA 1
ATOM 622 C C . PHE A 1 82 ? 35.968 16.688 0.707 1.00 10.09 82 PHE A C 1
ATOM 623 O O . PHE A 1 82 ? 37.144 16.652 0.324 1.00 10.60 82 PHE A O 1
ATOM 631 N N . GLU A 1 83 ? 35.174 17.737 0.503 1.00 10.57 83 GLU A N 1
ATOM 632 C CA . GLU A 1 83 ? 35.700 18.977 -0.113 1.00 11.43 83 GLU A CA 1
ATOM 633 C C . GLU A 1 83 ? 36.766 19.572 0.820 1.00 10.32 83 GLU A C 1
ATOM 634 O O . GLU A 1 83 ? 37.826 20.007 0.325 1.00 10.61 83 GLU A O 1
ATOM 640 N N . MET A 1 84 ? 36.505 19.621 2.125 1.00 9.56 84 MET A N 1
ATOM 641 C CA . MET A 1 84 ? 37.517 20.137 3.089 1.00 9.38 84 MET A CA 1
ATOM 642 C C . MET A 1 84 ? 38.782 19.282 3.003 1.00 8.54 84 MET A C 1
ATOM 643 O O . MET A 1 84 ? 39.894 19.834 3.004 1.00 9.22 84 MET A O 1
ATOM 648 N N . LEU A 1 85 ? 38.634 17.971 2.946 1.00 8.34 85 LEU A N 1
ATOM 649 C CA . LEU A 1 85 ? 39.824 17.095 2.970 1.00 8.06 85 LEU A CA 1
ATOM 650 C C . LEU A 1 85 ? 40.674 17.364 1.728 1.00 8.27 85 LEU A C 1
ATOM 651 O O . LEU A 1 85 ? 41.910 17.413 1.853 1.00 8.66 85 LEU A O 1
ATOM 656 N N . ALA A 1 86 ? 40.052 17.520 0.566 1.00 9.13 86 ALA A N 1
ATOM 657 C CA . ALA A 1 86 ? 40.778 17.810 -0.687 1.00 9.44 86 ALA A CA 1
ATOM 658 C C . ALA A 1 86 ? 41.581 19.104 -0.516 1.00 9.11 86 ALA A C 1
ATOM 659 O O . ALA A 1 86 ? 42.756 19.142 -0.916 1.00 10.66 86 ALA A O 1
ATOM 661 N N A LEU A 1 87 ? 40.986 20.133 0.076 0.70 9.40 87 LEU A N 1
ATOM 662 N N B LEU A 1 87 ? 40.937 20.142 0.038 0.30 9.34 87 LEU A N 1
ATOM 663 C CA A LEU A 1 87 ? 41.668 21.435 0.256 0.70 10.14 87 LEU A CA 1
ATOM 664 C CA B LEU A 1 87 ? 41.547 21.468 0.333 0.30 9.86 87 LEU A CA 1
ATOM 665 C C A LEU A 1 87 ? 42.775 21.325 1.306 0.70 9.60 87 LEU A C 1
ATOM 666 C C B LEU A 1 87 ? 42.750 21.278 1.263 0.30 9.29 87 LEU A C 1
ATOM 667 O O A LEU A 1 87 ? 43.816 21.985 1.138 0.70 10.80 87 LEU A O 1
ATOM 668 O O B LEU A 1 87 ? 43.836 21.792 0.934 0.30 8.88 87 LEU A O 1
ATOM 677 N N . ILE A 1 88 ? 42.569 20.563 2.378 1.00 9.21 88 ILE A N 1
ATOM 678 C CA . ILE A 1 88 ? 43.652 20.370 3.378 1.00 8.58 88 ILE A CA 1
ATOM 679 C C . ILE A 1 88 ? 44.858 19.745 2.673 1.00 8.98 88 ILE A C 1
ATOM 680 O O . ILE A 1 88 ? 45.989 20.211 2.850 1.00 9.25 88 ILE A O 1
ATOM 685 N N . ARG A 1 89 ? 44.632 18.696 1.891 1.00 9.13 89 ARG A N 1
ATOM 686 C CA . ARG A 1 89 ? 45.737 18.005 1.189 1.00 9.54 89 ARG A CA 1
ATOM 687 C C . ARG A 1 89 ? 46.380 18.939 0.162 1.00 10.02 89 ARG A C 1
ATOM 688 O O . ARG A 1 89 ? 47.615 18.895 0.030 1.00 10.95 89 ARG A O 1
ATOM 696 N N . GLU A 1 90 ? 45.601 19.792 -0.503 1.00 10.01 90 GLU A N 1
ATOM 697 C CA . GLU A 1 90 ? 46.132 20.736 -1.511 1.00 11.05 90 GLU A CA 1
ATOM 698 C C . GLU A 1 90 ? 47.096 21.718 -0.837 1.00 10.53 90 GLU A C 1
ATOM 699 O O . GLU A 1 90 ? 47.981 22.247 -1.517 1.00 12.52 90 GLU A O 1
ATOM 705 N N . LYS A 1 91 ? 46.913 21.998 0.453 1.00 9.39 91 LYS A N 1
ATOM 706 C CA . LYS A 1 91 ? 47.771 22.952 1.206 1.00 9.75 91 LYS A CA 1
ATOM 707 C C . LYS A 1 91 ? 48.975 22.250 1.837 1.00 9.39 91 LYS A C 1
ATOM 708 O O . LYS A 1 91 ? 49.984 22.912 2.071 1.00 10.80 91 LYS A O 1
ATOM 714 N N . HIS A 1 92 ? 48.848 20.973 2.160 1.00 9.50 92 HIS A N 1
ATOM 715 C CA . HIS A 1 92 ? 49.785 20.267 3.061 1.00 9.27 92 HIS A CA 1
ATOM 716 C C . HIS A 1 92 ? 50.086 18.901 2.475 1.00 9.75 92 HIS A C 1
ATOM 717 O O . HIS A 1 92 ? 49.320 17.953 2.650 1.00 11.09 92 HIS A O 1
ATOM 724 N N . PRO A 1 93 ? 51.169 18.753 1.694 1.00 11.38 93 PRO A N 1
ATOM 725 C CA . PRO A 1 93 ? 51.328 17.543 0.896 1.00 12.18 93 PRO A CA 1
ATOM 726 C C . PRO A 1 93 ? 51.807 16.292 1.630 1.00 10.82 93 PRO A C 1
ATOM 727 O O . PRO A 1 93 ? 51.631 15.227 1.075 1.00 11.51 93 PRO A O 1
ATOM 731 N N . THR A 1 94 ? 52.446 16.417 2.796 1.00 10.39 94 THR A N 1
ATOM 732 C CA . THR A 1 94 ? 53.094 15.244 3.434 1.00 9.72 94 THR A CA 1
ATOM 733 C C . THR A 1 94 ? 52.415 14.834 4.743 1.00 8.93 94 THR A C 1
ATOM 734 O O . THR A 1 94 ? 52.650 13.700 5.160 1.00 9.11 94 THR A O 1
ATOM 738 N N . ILE A 1 95 ? 51.656 15.699 5.397 1.00 8.79 95 ILE A N 1
ATOM 739 C CA . ILE A 1 95 ? 51.107 15.343 6.730 1.00 8.44 95 ILE A CA 1
ATOM 740 C C . ILE A 1 95 ? 50.156 14.163 6.550 1.00 7.97 95 ILE A C 1
ATOM 741 O O . ILE A 1 95 ? 49.267 14.188 5.684 1.00 8.95 95 ILE A O 1
ATOM 746 N N . PRO A 1 96 ? 50.303 13.075 7.322 1.00 7.49 96 PRO A N 1
ATOM 747 C CA . PRO A 1 96 ? 49.319 12.003 7.250 1.00 7.91 96 PRO A CA 1
ATOM 748 C C . PRO A 1 96 ? 47.950 12.469 7.764 1.00 8.10 96 PRO A C 1
ATOM 749 O O . PRO A 1 96 ? 47.867 13.128 8.793 1.00 9.00 96 PRO A O 1
ATOM 753 N N . ILE A 1 97 ? 46.915 12.134 7.002 1.00 7.87 97 ILE A N 1
ATOM 754 C CA . ILE A 1 97 ? 45.508 12.469 7.332 1.00 8.19 97 ILE A CA 1
ATOM 755 C C . ILE A 1 97 ? 44.741 11.169 7.548 1.00 7.93 97 ILE A C 1
ATOM 756 O O . ILE A 1 97 ? 44.610 10.358 6.619 1.00 8.36 97 ILE A O 1
ATOM 761 N N . GLY A 1 98 ? 44.235 11.008 8.748 1.00 7.55 98 GLY A N 1
ATOM 762 C CA . GLY A 1 98 ? 43.412 9.859 9.114 1.00 7.73 98 GLY A CA 1
ATOM 763 C C . GLY A 1 98 ? 41.991 10.296 9.360 1.00 7.95 98 GLY A C 1
ATOM 764 O O . GLY A 1 98 ? 41.774 11.345 9.953 1.00 9.49 98 GLY A O 1
ATOM 765 N N . LEU A 1 99 ? 41.032 9.512 8.894 1.00 7.13 99 LEU A N 1
ATOM 766 C CA . LEU A 1 99 ? 39.617 9.772 9.203 1.00 7.02 99 LEU A CA 1
ATOM 767 C C . LEU A 1 99 ? 39.150 8.866 10.324 1.00 6.89 99 LEU A C 1
ATOM 768 O O . LEU A 1 99 ? 39.518 7.678 10.370 1.00 8.00 99 LEU A O 1
ATOM 773 N N . LEU A 1 100 ? 38.273 9.433 11.149 1.00 7.29 100 LEU A N 1
ATOM 774 C CA . LEU A 1 100 ? 37.494 8.701 12.172 1.00 7.82 100 LEU A CA 1
ATOM 775 C C . LEU A 1 100 ? 36.072 8.609 11.630 1.00 7.18 100 LEU A C 1
ATOM 776 O O . LEU A 1 100 ? 35.383 9.645 11.553 1.00 8.20 100 LEU A O 1
ATOM 781 N N . MET A 1 101 ? 35.707 7.401 11.217 1.00 7.41 101 MET A N 1
ATOM 782 C CA . MET A 1 101 ? 34.411 7.129 10.572 1.00 7.98 101 MET A CA 1
ATOM 783 C C . MET A 1 101 ? 33.581 6.220 11.469 1.00 8.28 101 MET A C 1
ATOM 784 O O . MET A 1 101 ? 34.120 5.465 12.292 1.00 9.70 101 MET A O 1
ATOM 789 N N . TYR A 1 102 ? 32.274 6.254 11.243 1.00 8.01 102 TYR A N 1
ATOM 790 C CA . TYR A 1 102 ? 31.349 5.192 11.685 1.00 8.28 102 TYR A CA 1
ATOM 791 C C . TYR A 1 102 ? 30.905 4.420 10.440 1.00 8.02 102 TYR A C 1
ATOM 792 O O . TYR A 1 102 ? 30.854 4.976 9.329 1.00 8.31 102 TYR A O 1
ATOM 801 N N . ALA A 1 103 ? 30.605 3.138 10.643 1.00 7.58 103 ALA A N 1
ATOM 802 C CA . ALA A 1 103 ? 30.396 2.161 9.560 1.00 8.16 103 ALA A CA 1
ATOM 803 C C . ALA A 1 103 ? 29.331 2.661 8.581 1.00 7.72 103 ALA A C 1
ATOM 804 O O . ALA A 1 103 ? 29.517 2.469 7.378 1.00 8.08 103 ALA A O 1
ATOM 806 N N . ASN A 1 104 ? 28.232 3.248 9.044 1.00 7.08 104 ASN A N 1
ATOM 807 C CA . ASN A 1 104 ? 27.153 3.528 8.074 1.00 7.54 104 ASN A CA 1
ATOM 808 C C . ASN A 1 104 ? 27.631 4.545 7.040 1.00 7.79 104 ASN A C 1
ATOM 809 O O . ASN A 1 104 ? 27.166 4.496 5.900 1.00 8.12 104 ASN A O 1
ATOM 814 N N . LEU A 1 105 ? 28.477 5.499 7.428 1.00 7.48 105 LEU A N 1
ATOM 815 C CA . LEU A 1 105 ? 28.936 6.514 6.456 1.00 7.76 105 LEU A CA 1
ATOM 816 C C . LEU A 1 105 ? 29.864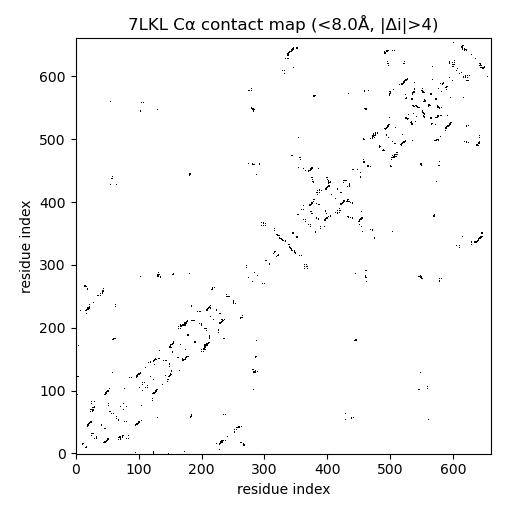 5.892 5.416 1.00 7.60 105 LEU A C 1
ATOM 817 O O . LEU A 1 105 ? 29.957 6.423 4.301 1.00 9.08 105 LEU A O 1
ATOM 822 N N . VAL A 1 106 ? 30.553 4.815 5.766 1.00 7.54 106 VAL A N 1
ATOM 823 C CA . VAL A 1 106 ? 31.456 4.113 4.815 1.00 7.87 106 VAL A CA 1
ATOM 824 C C . VAL A 1 106 ? 30.629 3.200 3.908 1.00 8.12 106 VAL A C 1
ATOM 825 O O . VAL A 1 106 ? 30.865 3.146 2.701 1.00 9.09 106 VAL A O 1
ATOM 829 N N . PHE A 1 107 ? 29.666 2.501 4.483 1.00 8.15 107 PHE A N 1
ATOM 830 C CA . PHE A 1 107 ? 28.825 1.518 3.764 1.00 8.98 107 PHE A CA 1
ATOM 831 C C . PHE A 1 107 ? 27.790 2.226 2.871 1.00 10.11 107 PHE A C 1
ATOM 832 O O . PHE A 1 107 ? 27.391 1.656 1.853 1.00 10.72 107 PHE A O 1
ATOM 840 N N . ASN A 1 108 ? 27.372 3.441 3.231 1.00 10.51 108 ASN A N 1
ATOM 841 C CA . ASN A 1 108 ? 26.164 4.113 2.688 1.00 11.43 108 ASN A CA 1
ATOM 842 C C . ASN A 1 108 ? 26.087 4.015 1.163 1.00 12.10 108 ASN A C 1
ATOM 843 O O . ASN A 1 108 ? 25.019 3.611 0.638 1.00 15.33 108 ASN A O 1
ATOM 848 N N . ASN A 1 109 ? 27.139 4.461 0.472 1.00 13.31 109 ASN A N 1
ATOM 849 C CA . ASN A 1 109 ? 27.124 4.519 -1.010 1.00 13.69 109 ASN A CA 1
ATOM 850 C C . ASN A 1 109 ? 28.104 3.492 -1.565 1.00 13.38 109 ASN A C 1
ATOM 851 O O . ASN A 1 109 ? 28.550 3.649 -2.713 1.00 15.68 109 ASN A O 1
ATOM 856 N N . GLY A 1 110 ? 28.436 2.480 -0.763 1.00 11.58 110 GLY A N 1
ATOM 857 C CA . GLY A 1 110 ? 29.328 1.389 -1.186 1.00 10.41 110 GLY A CA 1
ATOM 858 C C . GLY A 1 110 ? 30.691 1.541 -0.544 1.00 8.94 110 GLY A C 1
ATOM 859 O O . GLY A 1 110 ? 31.300 2.643 -0.615 1.00 9.96 110 GLY A O 1
ATOM 860 N N . ILE A 1 111 ? 31.150 0.479 0.102 1.00 8.67 111 ILE A N 1
ATOM 861 C CA . ILE A 1 111 ? 32.447 0.499 0.820 1.00 8.84 111 ILE A CA 1
ATOM 862 C C . ILE A 1 111 ? 33.570 0.809 -0.175 1.00 9.26 111 ILE A C 1
ATOM 863 O O . ILE A 1 111 ? 34.411 1.687 0.119 1.00 8.87 111 ILE A O 1
ATOM 868 N N . ASP A 1 112 ? 33.606 0.128 -1.311 1.00 9.52 112 ASP A N 1
ATOM 869 C CA . ASP A 1 112 ? 34.723 0.345 -2.256 1.00 10.71 112 ASP A CA 1
ATOM 870 C C . ASP A 1 112 ? 34.735 1.817 -2.676 1.00 10.86 112 ASP A C 1
ATOM 871 O O . ASP A 1 112 ? 35.817 2.444 -2.697 1.00 11.67 112 ASP A O 1
ATOM 876 N N . ALA A 1 113 ? 33.566 2.360 -2.999 1.00 10.81 113 ALA A N 1
ATOM 877 C CA . ALA A 1 113 ? 33.445 3.744 -3.481 1.00 11.12 113 ALA A CA 1
ATOM 878 C C . ALA A 1 113 ? 33.897 4.716 -2.388 1.00 10.16 113 ALA A C 1
ATOM 879 O O . ALA A 1 113 ? 34.496 5.751 -2.709 1.00 10.82 113 ALA A O 1
ATOM 881 N N . PHE A 1 114 ? 33.650 4.415 -1.116 1.00 9.53 114 PHE A N 1
ATOM 882 C CA . PHE A 1 114 ? 34.095 5.295 -0.009 1.00 8.86 114 PHE A CA 1
ATOM 883 C C . PHE A 1 114 ? 35.622 5.396 -0.030 1.00 7.86 114 PHE A C 1
ATOM 884 O O . PHE A 1 114 ? 36.187 6.487 0.050 1.00 8.73 114 PHE A O 1
ATOM 892 N N . TYR A 1 115 ? 36.286 4.256 -0.057 1.00 8.32 115 TYR A N 1
ATOM 893 C CA . TYR A 1 115 ? 37.767 4.252 -0.013 1.00 8.26 115 TYR A CA 1
ATOM 894 C C . TYR A 1 115 ? 38.346 4.831 -1.309 1.00 8.19 115 TYR A C 1
ATOM 895 O O . TYR A 1 115 ? 39.400 5.477 -1.245 1.00 9.16 115 TYR A O 1
ATOM 904 N N . ALA A 1 116 ? 37.675 4.664 -2.447 1.00 8.82 116 ALA A N 1
ATOM 905 C CA . ALA A 1 116 ? 38.123 5.308 -3.703 1.00 9.63 116 ALA A CA 1
ATOM 906 C C . ALA A 1 116 ? 38.068 6.831 -3.538 1.00 10.08 116 ALA A C 1
ATOM 907 O O . ALA A 1 116 ? 38.993 7.524 -3.989 1.00 10.77 116 ALA A O 1
ATOM 909 N N . ARG A 1 117 ? 37.048 7.369 -2.875 1.00 9.61 117 ARG A N 1
ATOM 910 C CA . ARG A 1 117 ? 36.947 8.830 -2.673 1.00 9.98 117 ARG A CA 1
ATOM 911 C C . ARG A 1 117 ? 38.045 9.272 -1.705 1.00 8.74 117 ARG A C 1
ATOM 912 O O . ARG A 1 117 ? 38.633 10.337 -1.910 1.00 9.62 117 ARG A O 1
ATOM 920 N N . CYS A 1 118 ? 38.333 8.480 -0.688 1.00 8.29 118 CYS A N 1
ATOM 921 C CA . CYS A 1 118 ? 39.432 8.810 0.245 1.00 8.19 118 CYS A CA 1
ATOM 922 C C . CYS A 1 118 ? 40.747 8.912 -0.529 1.00 7.98 118 CYS A C 1
ATOM 923 O O . CYS A 1 118 ? 41.505 9.864 -0.321 1.00 8.67 118 CYS A O 1
ATOM 926 N N . GLU A 1 119 ? 41.007 7.970 -1.422 1.00 8.37 119 GLU A N 1
ATOM 927 C CA . GLU A 1 119 ? 42.243 7.996 -2.223 1.00 9.32 119 GLU A CA 1
ATOM 928 C C . GLU A 1 119 ? 42.261 9.247 -3.096 1.00 9.39 119 GLU A C 1
ATOM 929 O O . GLU A 1 119 ? 43.313 9.909 -3.180 1.00 10.57 119 GLU A O 1
ATOM 935 N N . GLN A 1 120 ? 41.131 9.577 -3.719 1.00 10.07 120 GLN A N 1
ATOM 936 C CA . GLN A 1 120 ? 41.048 10.735 -4.640 1.00 10.54 120 GLN A CA 1
ATOM 937 C C . GLN A 1 120 ? 41.390 12.033 -3.903 1.00 10.35 120 GLN A C 1
ATOM 938 O O . GLN A 1 120 ? 42.092 12.867 -4.482 1.00 12.17 120 GLN A O 1
ATOM 944 N N . VAL A 1 121 ? 40.948 12.205 -2.659 1.00 9.71 121 VAL A N 1
ATOM 945 C CA . VAL A 1 121 ? 41.189 13.493 -1.936 1.00 10.68 121 VAL A CA 1
ATOM 946 C C . VAL A 1 121 ? 42.529 13.451 -1.187 1.00 10.13 121 VAL A C 1
ATOM 947 O O . VAL A 1 121 ? 42.949 14.511 -0.715 1.00 14.10 121 VAL A O 1
ATOM 951 N N . GLY A 1 122 ? 43.187 12.287 -1.108 1.00 9.03 122 GLY A N 1
ATOM 952 C CA . GLY A 1 122 ? 44.535 12.184 -0.509 1.00 9.01 122 GLY A CA 1
ATOM 953 C C . GLY A 1 122 ? 44.524 11.872 0.977 1.00 8.58 122 GLY A C 1
ATOM 954 O O . GLY A 1 122 ? 45.505 12.190 1.655 1.00 9.83 122 GLY A O 1
ATOM 955 N N . VAL A 1 123 ? 43.475 11.219 1.471 1.00 8.40 123 VAL A N 1
ATOM 956 C CA . VAL A 1 123 ? 43.448 10.627 2.836 1.00 8.86 123 VAL A CA 1
ATOM 957 C C . VAL A 1 123 ? 44.462 9.479 2.905 1.00 7.87 123 VAL A C 1
ATOM 958 O O . VAL A 1 123 ? 44.650 8.778 1.896 1.00 8.65 123 VAL A O 1
ATOM 962 N N . ASP A 1 124 ? 45.033 9.244 4.077 1.00 7.21 124 ASP A N 1
ATOM 963 C CA . ASP A 1 124 ? 46.043 8.177 4.276 1.00 7.17 124 ASP A CA 1
ATOM 964 C C . ASP A 1 124 ? 45.515 7.003 5.086 1.00 7.14 124 ASP A C 1
ATOM 965 O O . ASP A 1 124 ? 46.031 5.886 4.904 1.00 8.00 124 ASP A O 1
ATOM 970 N N . SER A 1 125 ? 44.561 7.211 5.989 1.00 7.04 125 SER A N 1
ATOM 971 C CA . SER A 1 125 ? 44.052 6.097 6.812 1.00 6.70 125 SER A CA 1
ATOM 972 C C . SER A 1 125 ? 42.586 6.325 7.144 1.00 5.92 125 SER A C 1
ATOM 973 O O . SER A 1 125 ? 42.104 7.476 7.126 1.00 6.37 125 SER A O 1
ATOM 976 N N . VAL A 1 126 ? 41.927 5.230 7.473 1.00 6.17 126 VAL A N 1
ATOM 977 C CA . VAL A 1 126 ? 40.531 5.263 7.958 1.00 6.32 126 VAL A CA 1
ATOM 978 C C . VAL A 1 126 ? 40.433 4.308 9.139 1.00 6.28 126 VAL A C 1
ATOM 979 O O . VAL A 1 126 ? 40.818 3.131 9.026 1.00 6.52 126 VAL A O 1
ATOM 983 N N . LEU A 1 127 ? 39.876 4.817 10.223 1.00 6.65 127 LEU A N 1
ATOM 984 C CA . LEU A 1 127 ? 39.508 4.051 11.424 1.00 6.95 127 LEU A CA 1
ATOM 985 C C . LEU A 1 127 ? 37.982 4.041 11.451 1.00 6.33 127 LEU A C 1
ATOM 986 O O . LEU A 1 127 ? 37.369 5.125 11.497 1.00 7.71 127 LEU A O 1
ATOM 991 N N . VAL A 1 128 ? 37.393 2.861 11.376 1.00 7.00 128 VAL A N 1
ATOM 992 C CA . VAL A 1 128 ? 35.921 2.723 11.458 1.00 7.54 128 VAL A CA 1
ATOM 993 C C . VAL A 1 128 ? 35.604 2.248 12.878 1.00 7.01 128 VAL A C 1
ATOM 994 O O . VAL A 1 128 ? 35.886 1.094 13.208 1.00 8.32 128 VAL A O 1
ATOM 998 N N . ALA A 1 129 ? 35.072 3.144 13.709 1.00 8.32 129 ALA A N 1
ATOM 999 C CA . ALA A 1 129 ? 35.084 2.957 15.178 1.00 9.08 129 ALA A CA 1
ATOM 1000 C C . ALA A 1 129 ? 34.187 1.790 15.607 1.00 8.69 129 ALA A C 1
ATOM 1001 O O . ALA A 1 129 ? 34.478 1.193 16.653 1.00 9.66 129 ALA A O 1
ATOM 1003 N N . ASP A 1 130 ? 33.127 1.497 14.853 1.00 7.75 130 ASP A N 1
ATOM 1004 C CA . ASP A 1 130 ? 32.164 0.428 15.218 1.00 8.13 130 ASP A CA 1
ATOM 1005 C C . ASP A 1 130 ? 32.321 -0.805 14.320 1.00 8.25 130 ASP A C 1
ATOM 1006 O O . ASP A 1 130 ? 31.390 -1.618 14.228 1.00 9.20 130 ASP A O 1
ATOM 1011 N N . VAL A 1 131 ? 33.505 -0.999 13.745 1.00 7.46 131 VAL A N 1
ATOM 1012 C CA . VAL A 1 131 ? 33.828 -2.255 13.025 1.00 8.05 131 VAL A CA 1
ATOM 1013 C C . VAL A 1 131 ? 34.977 -2.930 13.751 1.00 8.28 131 VAL A C 1
ATOM 1014 O O . VAL A 1 131 ? 36.130 -2.494 13.665 1.00 9.56 131 VAL A O 1
ATOM 1018 N N . PRO A 1 132 ? 34.716 -4.019 14.492 1.00 7.76 132 PRO A N 1
ATOM 1019 C CA . PRO A 1 132 ? 35.795 -4.728 15.164 1.00 8.21 132 PRO A CA 1
ATOM 1020 C C . PRO A 1 132 ? 36.513 -5.598 14.129 1.00 7.99 132 PRO A C 1
ATOM 1021 O O . PRO A 1 132 ? 36.052 -5.735 13.005 1.00 7.77 132 PRO A O 1
ATOM 1025 N N A VAL A 1 133 ? 37.630 -6.207 14.515 0.60 9.15 133 VAL A N 1
ATOM 1026 N N B VAL A 1 133 ? 37.659 -6.166 14.521 0.40 8.76 133 VAL A N 1
ATOM 1027 C CA A VAL A 1 133 ? 38.418 -7.031 13.554 0.60 10.53 133 VAL A CA 1
ATOM 1028 C CA B VAL A 1 133 ? 38.437 -7.114 13.667 0.40 10.10 133 VAL A CA 1
ATOM 1029 C C A VAL A 1 133 ? 37.540 -8.142 12.970 0.60 10.77 133 VAL A C 1
ATOM 1030 C C B VAL A 1 133 ? 37.469 -8.053 12.958 0.40 10.47 133 VAL A C 1
ATOM 1031 O O A VAL A 1 133 ? 37.732 -8.491 11.786 0.60 10.63 133 VAL A O 1
ATOM 1032 O O B VAL A 1 133 ? 37.559 -8.220 11.724 0.40 9.69 133 VAL A O 1
ATOM 1039 N N . GLU A 1 134 ? 36.594 -8.663 13.751 1.00 11.34 134 GLU A N 1
ATOM 1040 C CA . GLU A 1 134 ? 35.687 -9.746 13.305 1.00 13.94 134 GLU A CA 1
ATOM 1041 C C . GLU A 1 134 ? 34.887 -9.321 12.059 1.00 11.88 134 GLU A C 1
ATOM 1042 O O . GLU A 1 134 ? 34.563 -10.190 11.240 1.00 13.48 134 GLU A O 1
ATOM 1048 N N . GLU A 1 135 ? 34.546 -8.039 11.926 1.00 9.58 135 GLU A N 1
ATOM 1049 C CA . GLU A 1 135 ? 33.678 -7.542 10.825 1.00 9.15 135 GLU A CA 1
ATOM 1050 C C . GLU A 1 135 ? 34.511 -6.795 9.784 1.00 8.08 135 GLU A C 1
ATOM 1051 O O . GLU A 1 135 ? 33.937 -6.214 8.867 1.00 9.46 135 GLU A O 1
ATOM 1057 N N . SER A 1 136 ? 35.831 -6.788 9.925 1.00 7.68 136 SER A N 1
ATOM 1058 C CA . SER A 1 136 ? 36.676 -5.810 9.197 1.00 8.02 136 SER A CA 1
ATOM 1059 C C . SER A 1 136 ? 36.939 -6.187 7.739 1.00 7.62 136 SER A C 1
ATOM 1060 O O . SER A 1 136 ? 37.397 -5.320 7.007 1.00 8.54 136 SER A O 1
ATOM 1063 N N . ALA A 1 137 ? 36.731 -7.424 7.325 1.00 7.45 137 ALA A N 1
ATOM 1064 C CA . ALA A 1 137 ? 37.272 -7.880 6.024 1.00 7.92 137 ALA A CA 1
ATOM 1065 C C . ALA A 1 137 ? 36.946 -6.925 4.875 1.00 7.68 137 ALA A C 1
ATOM 1066 O O . ALA A 1 137 ? 37.866 -6.522 4.170 1.00 7.67 137 ALA A O 1
ATOM 1068 N N . PRO A 1 138 ? 35.675 -6.570 4.564 1.00 7.87 138 PRO A N 1
ATOM 1069 C CA . PRO A 1 138 ? 35.452 -5.774 3.361 1.00 8.17 138 PRO A CA 1
ATOM 1070 C C . PRO A 1 138 ? 36.039 -4.364 3.475 1.00 7.41 138 PRO A C 1
ATOM 1071 O O . PRO A 1 138 ? 36.376 -3.756 2.468 1.00 8.08 138 PRO A O 1
ATOM 1075 N N . PHE A 1 139 ? 36.124 -3.850 4.694 1.00 7.24 139 PHE A N 1
ATOM 1076 C CA . PHE A 1 139 ? 36.673 -2.505 4.953 1.00 7.13 139 PHE A CA 1
ATOM 1077 C C . PHE A 1 139 ? 38.181 -2.527 4.688 1.00 7.68 139 PHE A C 1
ATOM 1078 O O . PHE A 1 139 ? 38.696 -1.682 3.971 1.00 7.64 139 PHE A O 1
ATOM 1086 N N . ARG A 1 140 ? 38.884 -3.470 5.303 1.00 7.23 140 ARG A N 1
ATOM 1087 C CA . ARG A 1 140 ? 40.360 -3.487 5.190 1.00 7.85 140 ARG A CA 1
ATOM 1088 C C . ARG A 1 140 ? 40.754 -3.828 3.752 1.00 7.64 140 ARG A C 1
ATOM 1089 O O . ARG A 1 140 ? 41.748 -3.286 3.253 1.00 8.16 140 ARG A O 1
ATOM 1097 N N . GLN A 1 141 ? 40.009 -4.702 3.084 1.00 7.39 141 GLN A N 1
ATOM 1098 C CA . GLN A 1 141 ? 40.300 -5.063 1.675 1.00 7.95 141 GLN A CA 1
ATOM 1099 C C . GLN A 1 141 ? 40.132 -3.825 0.790 1.00 7.89 141 GLN A C 1
ATOM 1100 O O . GLN A 1 141 ? 41.015 -3.553 -0.034 1.00 7.82 141 GLN A O 1
ATOM 1106 N N . ALA A 1 142 ? 39.029 -3.105 0.932 1.00 7.36 142 ALA A N 1
ATOM 1107 C CA . ALA A 1 142 ? 38.793 -1.886 0.136 1.00 7.81 142 ALA A CA 1
ATOM 1108 C C . ALA A 1 142 ? 39.852 -0.830 0.464 1.00 7.64 142 ALA A C 1
ATOM 1109 O O . ALA A 1 142 ? 40.356 -0.180 -0.453 1.00 8.59 142 ALA A O 1
ATOM 1111 N N . ALA A 1 143 ? 40.222 -0.693 1.731 1.00 7.16 143 ALA A N 1
ATOM 1112 C CA . ALA A 1 143 ? 41.269 0.271 2.123 1.00 7.75 143 ALA A CA 1
ATOM 1113 C C . ALA A 1 143 ? 42.543 -0.033 1.329 1.00 7.59 143 ALA A C 1
ATOM 1114 O O . ALA A 1 143 ? 43.113 0.855 0.657 1.00 8.25 143 ALA A O 1
ATOM 1116 N N . LEU A 1 144 ? 43.000 -1.274 1.408 1.00 7.47 144 LEU A N 1
ATOM 1117 C CA . LEU A 1 144 ? 44.298 -1.627 0.794 1.00 8.06 144 LEU A CA 1
ATOM 1118 C C . LEU A 1 144 ? 44.221 -1.478 -0.726 1.00 8.12 144 LEU A C 1
ATOM 1119 O O . LEU A 1 144 ? 45.223 -1.056 -1.337 1.00 8.97 144 LEU A O 1
ATOM 1124 N N . ARG A 1 145 ? 43.084 -1.780 -1.349 1.00 7.70 145 ARG A N 1
ATOM 1125 C CA . ARG A 1 145 ? 42.963 -1.638 -2.823 1.00 8.78 145 ARG A CA 1
ATOM 1126 C C . ARG A 1 145 ? 43.150 -0.176 -3.212 1.00 8.75 145 ARG A C 1
ATOM 1127 O O . ARG A 1 145 ? 43.573 0.093 -4.351 1.00 10.08 145 ARG A O 1
ATOM 1135 N N . HIS A 1 146 ? 42.838 0.745 -2.315 1.00 8.20 146 HIS A N 1
ATOM 1136 C CA . HIS A 1 146 ? 42.859 2.196 -2.614 1.00 8.61 146 HIS A CA 1
ATOM 1137 C C . HIS A 1 146 ? 44.004 2.897 -1.876 1.00 8.24 146 HIS A C 1
ATOM 1138 O O . HIS A 1 146 ? 43.955 4.141 -1.761 1.00 9.06 146 HIS A O 1
ATOM 1145 N N . ASN A 1 147 ? 45.024 2.162 -1.438 1.00 8.93 147 ASN A N 1
ATOM 1146 C CA . ASN A 1 147 ? 46.249 2.763 -0.839 1.00 9.29 147 ASN A CA 1
ATOM 1147 C C . ASN A 1 147 ? 45.897 3.506 0.449 1.00 8.93 147 ASN A C 1
ATOM 1148 O O . ASN A 1 147 ? 46.608 4.450 0.809 1.00 10.96 147 ASN A O 1
ATOM 1153 N N . ILE A 1 148 ? 44.849 3.059 1.130 1.00 7.96 148 ILE A N 1
ATOM 1154 C CA . ILE A 1 148 ? 44.429 3.603 2.444 1.00 7.64 148 ILE A CA 1
ATOM 1155 C C . ILE A 1 148 ? 44.837 2.611 3.524 1.00 7.38 148 ILE A C 1
ATOM 1156 O O . ILE A 1 148 ? 44.594 1.413 3.374 1.00 8.67 148 ILE A O 1
ATOM 1161 N N . ALA A 1 149 ? 45.422 3.117 4.603 1.00 7.34 149 ALA A N 1
ATOM 1162 C CA . ALA A 1 149 ? 45.748 2.274 5.770 1.00 7.86 149 ALA A CA 1
ATOM 1163 C C . ALA A 1 149 ? 44.478 2.011 6.576 1.00 7.16 149 ALA A C 1
ATOM 1164 O O . ALA A 1 149 ? 43.832 2.961 7.011 1.00 7.65 149 ALA A O 1
ATOM 1166 N N . PRO A 1 150 ? 44.116 0.738 6.815 1.00 7.61 150 PRO A N 1
ATOM 1167 C CA . PRO A 1 150 ? 43.040 0.449 7.742 1.00 7.95 150 PRO A CA 1
ATOM 1168 C C . PRO A 1 150 ? 43.617 0.448 9.159 1.00 8.06 150 PRO A C 1
ATOM 1169 O O . PRO A 1 150 ? 44.580 -0.280 9.446 1.00 9.07 150 PRO A O 1
ATOM 1173 N N . ILE A 1 151 ? 43.021 1.257 10.028 1.00 7.35 151 ILE A N 1
ATOM 1174 C CA . ILE A 1 151 ? 43.498 1.413 11.424 1.00 7.75 151 ILE A CA 1
ATOM 1175 C C . ILE A 1 151 ? 42.690 0.504 12.327 1.00 8.16 151 ILE A C 1
ATOM 1176 O O . ILE A 1 151 ? 41.453 0.642 12.393 1.00 9.48 151 ILE A O 1
ATOM 1181 N N . PHE A 1 152 ? 43.402 -0.379 13.019 1.00 8.85 152 PHE A N 1
ATOM 1182 C CA . PHE A 1 152 ? 42.858 -1.370 13.966 1.00 9.90 152 PHE A CA 1
ATOM 1183 C C . PHE A 1 152 ? 43.143 -0.914 15.390 1.00 10.07 152 PHE A 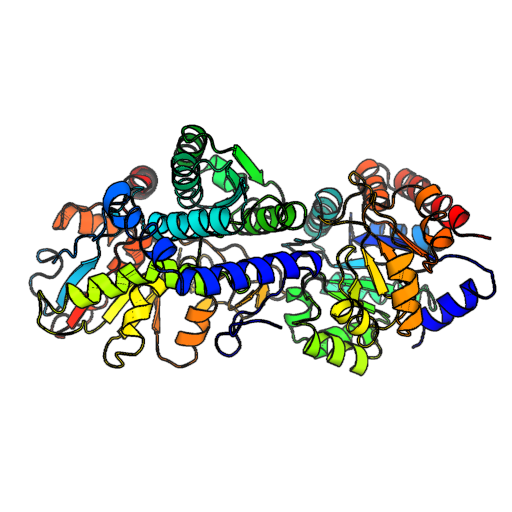C 1
ATOM 1184 O O . PHE A 1 152 ? 44.161 -0.258 15.705 1.00 10.03 152 PHE A O 1
ATOM 1192 N N . ILE A 1 153 ? 42.236 -1.304 16.257 1.00 10.94 153 ILE A N 1
ATOM 1193 C CA . ILE A 1 153 ? 42.260 -0.940 17.689 1.00 10.34 153 ILE A CA 1
ATOM 1194 C C . ILE A 1 153 ? 42.864 -2.092 18.461 1.00 10.45 153 ILE A C 1
ATOM 1195 O O . ILE A 1 153 ? 42.371 -3.226 18.335 1.00 11.87 153 ILE A O 1
ATOM 1200 N N . CYS A 1 154 ? 43.822 -1.772 19.319 1.00 11.25 154 CYS A N 1
ATOM 1201 C CA . CYS A 1 154 ? 44.395 -2.709 20.300 1.00 12.32 154 CYS A CA 1
ATOM 1202 C C . CYS A 1 154 ? 43.906 -2.282 21.676 1.00 12.65 154 CYS A C 1
ATOM 1203 O O . CYS A 1 154 ? 44.359 -1.265 22.205 1.00 12.53 154 CYS A O 1
ATOM 1206 N N . PRO A 1 155 ? 42.892 -2.960 22.255 1.00 13.17 155 PRO A N 1
ATOM 1207 C CA . PRO A 1 155 ? 42.425 -2.608 23.593 1.00 14.16 155 PRO A CA 1
ATOM 1208 C C . PRO A 1 155 ? 43.404 -3.046 24.670 1.00 15.03 155 PRO A C 1
ATOM 1209 O O . PRO A 1 155 ? 44.257 -3.893 24.420 1.00 17.98 155 PRO A O 1
ATOM 1213 N N . PRO A 1 156 ? 43.313 -2.464 25.887 1.00 16.54 156 PRO A N 1
ATOM 1214 C CA . PRO A 1 156 ? 44.149 -2.860 27.019 1.00 19.07 156 PRO A CA 1
ATOM 1215 C C . PRO A 1 156 ? 44.022 -4.338 27.422 1.00 21.10 156 PRO A C 1
ATOM 1216 O O . PRO A 1 156 ? 44.958 -4.870 28.009 1.00 26.27 156 PRO A O 1
ATOM 1220 N N . ASN A 1 157 ? 42.861 -4.952 27.156 1.00 22.14 157 ASN A N 1
ATOM 1221 C CA . ASN A 1 157 ? 42.581 -6.364 27.536 1.00 24.67 157 ASN A CA 1
ATOM 1222 C C . ASN A 1 157 ? 42.750 -7.276 26.311 1.00 26.10 157 ASN A C 1
ATOM 1223 O O . ASN A 1 157 ? 42.215 -8.397 26.354 1.00 28.83 157 ASN A O 1
ATOM 1228 N N . ALA A 1 158 ? 43.481 -6.830 25.279 1.00 26.51 158 ALA A N 1
ATOM 1229 C CA . ALA A 1 158 ? 43.808 -7.621 24.067 1.00 24.64 158 ALA A CA 1
ATOM 1230 C C . ALA A 1 158 ? 44.536 -8.911 24.453 1.00 27.18 158 ALA A C 1
ATOM 1231 O O . ALA A 1 158 ? 45.555 -8.831 25.177 1.00 29.12 158 ALA A O 1
ATOM 1233 N N . ASP A 1 159 ? 44.042 -10.049 23.960 1.00 26.51 159 ASP A N 1
ATOM 1234 C CA . ASP A 1 159 ? 44.715 -11.367 24.085 1.00 27.11 159 ASP A CA 1
ATOM 1235 C C . ASP A 1 159 ? 45.674 -11.539 22.900 1.00 24.79 159 ASP A C 1
ATOM 1236 O O . ASP A 1 159 ? 45.706 -10.647 22.016 1.00 23.54 159 ASP A O 1
ATOM 1241 N N . ASP A 1 160 ? 46.444 -12.631 22.890 1.00 25.69 160 ASP A N 1
ATOM 1242 C CA . ASP A 1 160 ? 47.542 -12.837 21.908 1.00 26.12 160 ASP A CA 1
ATOM 1243 C C . ASP A 1 160 ? 46.963 -12.942 20.493 1.00 24.79 160 ASP A C 1
ATOM 1244 O O . ASP A 1 160 ? 47.581 -12.388 19.566 1.00 25.19 160 ASP A O 1
ATOM 1249 N N . ASP A 1 161 ? 45.836 -13.637 20.326 1.00 23.55 161 ASP A N 1
ATOM 1250 C CA . ASP A 1 161 ? 45.161 -13.792 19.008 1.00 23.59 161 ASP A CA 1
ATOM 1251 C C . ASP A 1 161 ? 44.835 -12.402 18.449 1.00 20.66 161 ASP A C 1
ATOM 1252 O O . ASP A 1 161 ? 45.145 -12.152 17.269 1.00 19.14 161 ASP A O 1
ATOM 1257 N N . LEU A 1 162 ? 44.266 -11.512 19.266 1.00 18.86 162 LEU A N 1
ATOM 1258 C CA . LEU A 1 162 ? 43.877 -10.157 18.806 1.00 17.54 162 LEU A CA 1
ATOM 1259 C C . LEU A 1 162 ? 45.137 -9.363 18.459 1.00 15.97 162 LEU A C 1
ATOM 1260 O O . LEU A 1 162 ? 45.133 -8.680 17.442 1.00 15.79 162 LEU A O 1
ATOM 1265 N N . LEU A 1 163 ? 46.188 -9.455 19.269 1.00 16.45 163 LEU A N 1
ATOM 1266 C CA . LEU A 1 163 ? 47.460 -8.751 18.968 1.00 16.84 163 LEU A CA 1
ATOM 1267 C C . LEU A 1 163 ? 47.986 -9.193 17.600 1.00 15.19 163 LEU A C 1
ATOM 1268 O O . LEU A 1 163 ? 48.430 -8.335 16.827 1.00 14.79 163 LEU A O 1
ATOM 1273 N N . ARG A 1 164 ? 47.933 -10.491 17.307 1.00 15.51 164 ARG A N 1
ATOM 1274 C CA . ARG A 1 164 ? 48.471 -11.015 16.026 1.00 15.96 164 ARG A CA 1
ATOM 1275 C C . ARG A 1 164 ? 47.583 -10.549 14.870 1.00 15.15 164 ARG A C 1
ATOM 1276 O O . ARG A 1 164 ? 48.129 -10.219 13.806 1.00 15.79 164 ARG A O 1
ATOM 1284 N N . GLN A 1 165 ? 46.266 -10.507 15.076 1.00 15.13 165 GLN A N 1
ATOM 1285 C CA . GLN A 1 165 ? 45.311 -10.027 14.047 1.00 15.21 165 GLN A CA 1
ATOM 1286 C C . GLN A 1 165 ? 45.542 -8.550 13.731 1.00 14.62 165 GLN A C 1
ATOM 1287 O O . GLN A 1 165 ? 45.679 -8.207 12.547 1.00 15.73 165 GLN A O 1
ATOM 1293 N N A VAL A 1 166 ? 45.565 -7.712 14.768 0.70 13.33 166 VAL A N 1
ATOM 1294 N N B VAL A 1 166 ? 45.583 -7.675 14.737 0.30 13.07 166 VAL A N 1
ATOM 1295 C CA A VAL A 1 166 ? 45.754 -6.243 14.616 0.70 13.87 166 VAL A CA 1
ATOM 1296 C CA B VAL A 1 166 ? 45.727 -6.212 14.475 0.30 12.88 166 VAL A CA 1
ATOM 1297 C C A VAL A 1 166 ? 47.104 -6.011 13.921 0.70 13.77 166 VAL A C 1
ATOM 1298 C C B VAL A 1 166 ? 47.142 -5.936 13.949 0.30 13.32 166 VAL A C 1
ATOM 1299 O O A VAL A 1 166 ? 47.164 -5.199 12.993 0.70 13.47 166 VAL A O 1
ATOM 1300 O O B VAL A 1 166 ? 47.292 -4.975 13.178 0.30 13.91 166 VAL A O 1
ATOM 1307 N N . ALA A 1 167 ? 48.141 -6.738 14.335 1.00 13.22 167 ALA A N 1
ATOM 1308 C CA . ALA A 1 167 ? 49.506 -6.613 13.781 1.00 14.14 167 ALA A CA 1
ATOM 1309 C C . ALA A 1 167 ? 49.520 -6.969 12.291 1.00 13.80 167 ALA A C 1
ATOM 1310 O O . ALA A 1 167 ? 50.178 -6.262 11.526 1.00 16.44 167 ALA A O 1
ATOM 1312 N N . SER A 1 168 ? 48.855 -8.051 11.898 1.00 14.08 168 SER A N 1
ATOM 1313 C CA . SER A 1 168 ? 48.848 -8.546 10.499 1.00 15.70 168 SER A CA 1
ATOM 1314 C C . SER A 1 168 ? 48.010 -7.629 9.601 1.00 15.52 168 SER A C 1
ATOM 1315 O O . SER A 1 168 ? 48.469 -7.267 8.499 1.00 17.42 168 SER A O 1
ATOM 1318 N N . TYR A 1 169 ? 46.802 -7.277 10.035 1.00 13.43 169 TYR A N 1
ATOM 1319 C CA . TYR A 1 169 ? 45.796 -6.616 9.165 1.00 14.16 169 TYR A CA 1
ATOM 1320 C C . TYR A 1 169 ? 46.034 -5.108 9.041 1.00 14.72 169 TYR A C 1
ATOM 1321 O O . TYR A 1 169 ? 45.708 -4.528 7.984 1.00 17.04 169 TYR A O 1
ATOM 1330 N N . GLY A 1 170 ? 46.532 -4.482 10.103 1.00 14.54 170 GLY A N 1
ATOM 1331 C CA . GLY A 1 170 ? 46.650 -3.021 10.155 1.00 13.82 170 GLY A CA 1
ATOM 1332 C C . GLY A 1 170 ? 47.778 -2.500 9.297 1.00 13.75 170 GLY A C 1
ATOM 1333 O O . GLY A 1 170 ? 48.723 -3.227 8.979 1.00 17.23 170 GLY A O 1
ATOM 1334 N N . ARG A 1 171 ? 47.676 -1.228 8.959 1.00 11.34 171 ARG A N 1
ATOM 1335 C CA . ARG A 1 171 ? 48.770 -0.469 8.316 1.00 10.77 171 ARG A CA 1
ATOM 1336 C C . ARG A 1 171 ? 48.762 0.933 8.899 1.00 9.16 171 ARG A C 1
ATOM 1337 O O . ARG A 1 171 ? 47.764 1.309 9.529 1.00 9.01 171 ARG A O 1
ATOM 1345 N N . GLY A 1 172 ? 49.815 1.691 8.630 1.00 9.47 172 GLY A N 1
ATOM 1346 C CA . GLY A 1 172 ? 49.857 3.117 8.980 1.00 9.58 172 GLY A CA 1
ATOM 1347 C C . GLY A 1 172 ? 50.242 3.281 10.432 1.00 8.47 172 GLY A C 1
ATOM 1348 O O . GLY A 1 172 ? 51.405 3.600 10.709 1.00 9.53 172 GLY A O 1
ATOM 1349 N N . TYR A 1 173 ? 49.311 3.035 11.343 1.00 8.43 173 TYR A N 1
ATOM 1350 C CA . TYR A 1 173 ? 49.621 2.974 12.785 1.00 8.48 173 TYR A CA 1
ATOM 1351 C C . TYR A 1 173 ? 48.633 2.013 13.425 1.00 8.01 173 TYR A C 1
ATOM 1352 O O . TYR A 1 173 ? 47.573 1.728 12.846 1.00 8.99 173 TYR A O 1
ATOM 1361 N N . THR A 1 174 ? 48.994 1.514 14.588 1.00 8.45 174 THR A N 1
ATOM 1362 C CA . THR A 1 174 ? 48.099 0.688 15.420 1.00 9.26 174 THR A CA 1
ATOM 1363 C C . THR A 1 174 ? 47.553 1.598 16.504 1.00 8.37 174 THR A C 1
ATOM 1364 O O . THR A 1 174 ? 48.330 2.330 17.164 1.00 8.62 174 THR A O 1
ATOM 1368 N N . TYR A 1 175 ? 46.244 1.605 16.669 1.00 9.25 175 TYR A N 1
ATOM 1369 C CA . TYR A 1 175 ? 45.627 2.469 17.687 1.00 9.33 175 TYR A CA 1
ATOM 1370 C C . TYR A 1 175 ? 45.693 1.757 19.030 1.00 10.52 175 TYR A C 1
ATOM 1371 O O . TYR A 1 175 ? 45.016 0.743 19.207 1.00 13.37 175 TYR A O 1
ATOM 1380 N N . LEU A 1 176 ? 46.476 2.280 19.959 1.00 9.89 176 LEU A N 1
ATOM 1381 C CA . LEU A 1 176 ? 46.645 1.676 21.293 1.00 10.76 176 LEU A CA 1
ATOM 1382 C C . LEU A 1 176 ? 45.690 2.386 22.244 1.00 10.21 176 LEU A C 1
ATOM 1383 O O . LEU A 1 176 ? 45.962 3.516 22.649 1.00 10.90 176 LEU A O 1
ATOM 1388 N N . LEU A 1 177 ? 44.587 1.734 22.570 1.00 10.80 177 LEU A N 1
ATOM 1389 C CA . LEU A 1 177 ? 43.554 2.321 23.442 1.00 11.99 177 LEU A CA 1
ATOM 1390 C C . LEU A 1 177 ? 44.101 2.441 24.855 1.00 12.00 177 LEU A C 1
ATOM 1391 O O . LEU A 1 177 ? 44.566 1.416 25.395 1.00 13.40 177 LEU A O 1
ATOM 1396 N N . SER A 1 178 ? 43.956 3.607 25.475 1.00 11.91 178 SER A N 1
ATOM 1397 C CA . SER A 1 178 ? 44.431 3.844 26.861 1.00 12.84 178 SER A CA 1
ATOM 1398 C C . SER A 1 178 ? 43.612 3.035 27.861 1.00 12.02 178 SER A C 1
ATOM 1399 O O . SER A 1 178 ? 44.136 2.708 28.940 1.00 13.98 178 SER A O 1
ATOM 1402 N N . ARG A 1 179 ? 42.339 2.822 27.556 1.00 11.99 179 ARG A N 1
ATOM 1403 C CA . ARG A 1 179 ? 41.357 2.427 28.578 1.00 12.02 179 ARG A CA 1
ATOM 1404 C C . ARG A 1 179 ? 40.072 1.979 27.900 1.00 11.57 179 ARG A C 1
ATOM 1405 O O . ARG A 1 179 ? 39.883 2.222 26.700 1.00 11.65 179 ARG A O 1
ATOM 1413 N N . SER A 1 180 ? 39.217 1.336 28.679 1.00 12.06 180 SER A N 1
ATOM 1414 C CA . SER A 1 180 ? 37.824 1.058 28.291 1.00 11.91 180 SER A CA 1
ATOM 1415 C C . SER A 1 180 ? 37.046 2.376 28.237 1.00 11.94 180 SER A C 1
ATOM 1416 O O . SER A 1 180 ? 37.603 3.451 28.553 1.00 13.40 180 SER A O 1
ATOM 1419 N N . GLY A 1 181 ? 35.787 2.291 27.832 1.00 12.15 181 GLY A N 1
ATOM 1420 C CA . GLY A 1 181 ? 34.888 3.448 27.762 1.00 12.26 181 GLY A CA 1
ATOM 1421 C C . GLY A 1 181 ? 34.984 4.154 26.430 1.00 11.08 181 GLY A C 1
ATOM 1422 O O . GLY A 1 181 ? 35.295 3.497 25.404 1.00 11.51 181 GLY A O 1
ATOM 1423 N N . VAL A 1 182 ? 34.677 5.447 26.434 1.00 11.75 182 VAL A N 1
ATOM 1424 C CA . VAL A 1 182 ? 34.525 6.253 25.192 1.00 11.38 182 VAL A CA 1
ATOM 1425 C C . VAL A 1 182 ? 35.488 7.431 25.271 1.00 11.09 182 VAL A C 1
ATOM 1426 O O . VAL A 1 182 ? 36.110 7.645 26.340 1.00 11.89 182 VAL A O 1
ATOM 1430 N N . THR A 1 183 ? 35.601 8.192 24.187 1.00 10.57 183 THR A N 1
ATOM 1431 C CA . THR A 1 183 ? 36.541 9.336 24.147 1.00 10.54 183 THR A CA 1
ATOM 1432 C C . THR A 1 183 ? 36.221 10.320 25.276 1.00 10.86 183 THR A C 1
ATOM 1433 O O . THR A 1 183 ? 35.048 10.494 25.643 1.00 11.62 183 THR A O 1
ATOM 1437 N N . GLY A 1 184 ? 37.252 10.955 25.829 1.00 11.02 184 GLY A N 1
ATOM 1438 C CA . GLY A 1 184 ? 37.044 11.994 26.845 1.00 12.19 184 GLY A CA 1
ATOM 1439 C C . GLY A 1 184 ? 38.304 12.306 27.616 1.00 12.55 184 GLY A C 1
ATOM 1440 O O . GLY A 1 184 ? 39.038 11.377 28.015 1.00 14.36 184 GLY A O 1
ATOM 1441 N N . ALA A 1 185 ? 38.551 13.589 27.839 1.00 13.58 185 ALA A N 1
ATOM 1442 C CA . ALA A 1 185 ? 39.716 14.095 28.599 1.00 15.80 185 ALA A CA 1
ATOM 1443 C C . ALA A 1 185 ? 39.475 13.925 30.105 1.00 18.39 185 ALA A C 1
ATOM 1444 O O . ALA A 1 185 ? 40.460 13.987 30.875 1.00 23.22 185 ALA A O 1
ATOM 1446 N N . GLU A 1 186 ? 38.219 13.709 30.515 1.00 22.22 186 GLU A N 1
ATOM 1447 C CA . GLU A 1 186 ? 37.789 13.673 31.941 1.00 25.55 186 GLU A CA 1
ATOM 1448 C C . GLU A 1 186 ? 38.131 12.310 32.562 1.00 25.96 186 GLU A C 1
ATOM 1449 O O . GLU A 1 186 ? 37.921 12.156 33.777 1.00 32.80 186 GLU A O 1
ATOM 1455 N N . ASN A 1 187 ? 38.635 11.370 31.755 1.00 25.98 187 ASN A N 1
ATOM 1456 C CA . ASN A 1 187 ? 38.909 9.958 32.129 1.00 25.93 187 ASN A CA 1
ATOM 1457 C C . ASN A 1 187 ? 40.310 9.589 31.618 1.00 23.99 187 ASN A C 1
ATOM 1458 O O . ASN A 1 187 ? 40.463 9.413 30.400 1.00 18.78 187 ASN A O 1
ATOM 1463 N N . ARG A 1 188 ? 41.299 9.477 32.509 1.00 27.18 188 ARG A N 1
ATOM 1464 C CA . ARG A 1 188 ? 42.712 9.168 32.155 1.00 30.50 188 ARG A CA 1
ATOM 1465 C C . ARG A 1 188 ? 42.959 7.663 32.288 1.00 30.66 188 ARG A C 1
ATOM 1466 O O . ARG A 1 188 ? 42.498 7.074 33.281 1.00 35.01 188 ARG A O 1
ATOM 1474 N N . GLY A 1 189 ? 43.671 7.073 31.324 1.00 32.69 189 GLY A N 1
ATOM 1475 C CA . GLY A 1 189 ? 44.116 5.669 31.377 1.00 36.43 189 GLY A CA 1
ATOM 1476 C C . GLY A 1 189 ? 45.103 5.466 32.511 1.00 42.28 189 GLY A C 1
ATOM 1477 O O . GLY A 1 189 ? 46.025 6.293 32.633 1.00 48.88 189 GLY A O 1
ATOM 1478 N N . ALA A 1 190 ? 44.904 4.424 33.322 1.00 46.25 190 ALA A N 1
ATOM 1479 C CA . ALA A 1 190 ? 45.727 4.105 34.512 1.00 46.66 190 ALA A CA 1
ATOM 1480 C C . ALA A 1 190 ? 46.175 2.638 34.470 1.00 46.47 190 ALA A C 1
ATOM 1481 O O . ALA A 1 190 ? 46.361 2.043 35.554 1.00 50.76 190 ALA A O 1
ATOM 1483 N N . LEU A 1 191 ? 46.356 2.085 33.264 1.00 38.73 191 LEU A N 1
ATOM 1484 C CA . LEU A 1 191 ? 46.993 0.762 33.024 1.00 33.36 191 LEU A CA 1
ATOM 1485 C C . LEU A 1 191 ? 48.290 0.973 32.248 1.00 27.34 191 LEU A C 1
ATOM 1486 O O . LEU A 1 191 ? 48.281 1.649 31.222 1.00 26.01 191 LEU A O 1
ATOM 1488 N N . PRO A 1 192 ? 49.438 0.428 32.712 1.00 27.06 192 PRO A N 1
ATOM 1489 C CA . PRO A 1 192 ? 50.653 0.380 31.895 1.00 24.35 192 PRO A CA 1
ATOM 1490 C C . PRO A 1 192 ? 50.438 -0.432 30.607 1.00 22.48 192 PRO A C 1
ATOM 1491 O O . PRO A 1 192 ? 49.806 -1.468 30.668 1.00 26.92 192 PRO A O 1
ATOM 1495 N N . LEU A 1 193 ? 50.969 0.049 29.480 1.00 18.79 193 LEU A N 1
ATOM 1496 C CA . LEU A 1 193 ? 50.723 -0.535 28.136 1.00 19.36 193 LEU A CA 1
ATOM 1497 C C . LEU A 1 193 ? 52.025 -1.006 27.479 1.00 18.62 193 LEU A C 1
ATOM 1498 O O . LEU A 1 193 ? 51.949 -1.488 26.342 1.00 19.30 193 LEU A O 1
ATOM 1503 N N . HIS A 1 194 ? 53.172 -0.912 28.150 1.00 19.32 194 HIS A N 1
ATOM 1504 C CA . HIS A 1 194 ? 54.484 -1.247 27.534 1.00 20.20 194 HIS A CA 1
ATOM 1505 C C . HIS A 1 194 ? 54.508 -2.713 27.075 1.00 20.20 194 HIS A C 1
ATOM 1506 O O . HIS A 1 194 ? 55.159 -2.979 26.048 1.00 21.39 194 HIS A O 1
ATOM 1513 N N . HIS A 1 195 ? 53.830 -3.633 27.775 1.00 21.87 195 HIS A N 1
ATOM 1514 C CA . HIS A 1 195 ? 53.758 -5.066 27.368 1.00 22.84 195 HIS A CA 1
ATOM 1515 C C . HIS A 1 195 ? 53.049 -5.192 26.009 1.00 21.03 195 HIS A C 1
ATOM 1516 O O . HIS A 1 195 ? 53.571 -5.915 25.139 1.00 22.76 195 HIS A O 1
ATOM 1523 N N . LEU A 1 196 ? 51.904 -4.530 25.822 1.00 18.43 196 LEU A N 1
ATOM 1524 C CA . LEU A 1 196 ? 51.174 -4.551 24.525 1.00 17.31 196 LEU A CA 1
ATOM 1525 C C . LEU A 1 196 ? 52.062 -3.914 23.451 1.00 15.76 196 LEU A C 1
ATOM 1526 O O . LEU A 1 196 ? 52.137 -4.450 22.344 1.00 16.26 196 LEU A O 1
ATOM 1531 N N . ILE A 1 197 ? 52.733 -2.811 23.772 1.00 15.43 197 ILE A N 1
ATOM 1532 C CA . ILE A 1 197 ? 53.619 -2.104 22.804 1.00 14.91 197 ILE A CA 1
ATOM 1533 C C . ILE A 1 197 ? 54.722 -3.067 22.337 1.00 14.89 197 ILE A C 1
ATOM 1534 O O . ILE A 1 197 ? 55.023 -3.125 21.124 1.00 14.66 197 ILE A O 1
ATOM 1539 N N . GLU A 1 198 ? 55.312 -3.813 23.264 1.00 16.79 198 GLU A N 1
ATOM 1540 C CA . GLU A 1 198 ? 56.412 -4.764 22.961 1.00 18.38 198 GLU A CA 1
ATOM 1541 C C . GLU A 1 198 ? 55.892 -5.932 22.105 1.00 19.80 198 GLU A C 1
ATOM 1542 O O . GLU A 1 198 ? 56.569 -6.279 21.111 1.00 20.59 198 GLU A O 1
ATOM 1548 N N . LYS A 1 199 ? 54.725 -6.494 22.435 1.00 20.10 199 LYS A N 1
ATOM 1549 C CA . LYS A 1 199 ? 54.107 -7.600 21.655 1.00 20.35 199 LYS A CA 1
ATOM 1550 C C . LYS A 1 199 ? 53.781 -7.105 20.240 1.00 18.40 199 LYS A C 1
ATOM 1551 O O . LYS A 1 199 ? 54.054 -7.846 19.273 1.00 18.68 199 LYS A O 1
ATOM 1557 N N . LEU A 1 200 ? 53.234 -5.898 20.105 1.00 15.26 200 LEU A N 1
ATOM 1558 C CA . LEU A 1 200 ? 52.915 -5.344 18.769 1.00 15.06 200 LEU A CA 1
ATOM 1559 C C . LEU A 1 200 ? 54.193 -5.245 17.923 1.00 15.37 200 LEU A C 1
ATOM 1560 O O . LEU A 1 200 ? 54.144 -5.595 16.741 1.00 16.43 200 LEU A O 1
ATOM 1565 N N . LYS A 1 201 ? 55.311 -4.793 18.493 1.00 15.52 201 LYS A N 1
ATOM 1566 C CA . LYS A 1 201 ? 56.584 -4.698 17.729 1.00 16.46 201 LYS A CA 1
ATOM 1567 C C . LYS A 1 201 ? 57.078 -6.100 17.362 1.00 16.43 201 LYS A C 1
ATOM 1568 O O . LYS A 1 201 ? 57.570 -6.288 16.230 1.00 18.63 201 LYS A O 1
ATOM 1574 N N . GLU A 1 202 ? 56.940 -7.057 18.277 1.00 17.19 202 GLU A N 1
ATOM 1575 C CA . GLU A 1 202 ? 57.377 -8.459 18.047 1.00 19.30 202 GLU A CA 1
ATOM 1576 C C . GLU A 1 202 ? 56.618 -9.021 16.835 1.00 19.74 202 GLU A C 1
ATOM 1577 O O . GLU A 1 202 ? 57.222 -9.775 16.057 1.00 22.14 202 GLU A O 1
ATOM 1583 N N . TYR A 1 203 ? 55.343 -8.657 16.673 1.00 18.32 203 TYR A N 1
ATOM 1584 C CA . TYR A 1 203 ? 54.458 -9.137 15.578 1.00 17.81 203 TYR A CA 1
ATOM 1585 C C . TYR A 1 203 ? 54.495 -8.191 14.363 1.00 17.27 203 TYR A C 1
ATOM 1586 O O . TYR A 1 203 ? 53.677 -8.384 13.461 1.00 18.46 203 TYR A O 1
ATOM 1595 N N . HIS A 1 204 ? 55.426 -7.230 14.306 1.00 16.70 204 HIS A N 1
ATOM 1596 C CA . HIS A 1 204 ? 55.664 -6.345 13.134 1.00 17.29 204 HIS A CA 1
ATOM 1597 C C . HIS A 1 204 ? 54.409 -5.522 12.836 1.00 14.78 204 HIS A C 1
ATOM 1598 O O . HIS A 1 204 ? 54.086 -5.304 11.647 1.00 16.51 204 HIS A O 1
ATOM 1605 N N . ALA A 1 205 ? 53.712 -5.091 13.883 1.00 13.67 205 ALA A N 1
ATOM 1606 C CA . ALA A 1 205 ? 52.526 -4.222 13.752 1.00 11.94 205 ALA A CA 1
ATOM 1607 C C . ALA A 1 205 ? 52.969 -2.852 13.235 1.00 11.40 205 ALA A C 1
ATOM 1608 O O . ALA A 1 205 ? 54.131 -2.468 13.397 1.00 12.93 205 ALA A O 1
ATOM 1610 N N . ALA A 1 206 ? 52.038 -2.128 12.639 1.00 11.51 206 ALA A N 1
ATOM 1611 C CA . ALA A 1 206 ? 52.241 -0.698 12.360 1.00 10.80 206 ALA A CA 1
ATOM 1612 C C . ALA A 1 206 ? 52.561 0.011 13.676 1.00 10.27 206 ALA A C 1
ATOM 1613 O O . ALA A 1 206 ? 52.103 -0.409 14.742 1.00 10.20 206 ALA A O 1
ATOM 1615 N N . PRO A 1 207 ? 53.366 1.095 13.659 1.00 9.96 207 PRO A N 1
ATOM 1616 C CA . PRO A 1 207 ? 53.749 1.754 14.908 1.00 9.85 207 PRO A CA 1
ATOM 1617 C C . PRO A 1 207 ? 52.543 2.185 15.757 1.00 9.65 207 PRO A C 1
ATOM 1618 O O . PRO A 1 207 ? 51.534 2.585 15.198 1.00 9.13 207 PRO A O 1
ATOM 1622 N N . ALA A 1 208 ? 52.662 2.105 17.086 1.00 8.96 208 ALA A N 1
ATOM 1623 C CA . ALA A 1 208 ? 51.518 2.370 17.984 1.00 8.76 208 ALA A CA 1
ATOM 1624 C C . ALA A 1 208 ? 51.390 3.866 18.260 1.00 8.57 208 ALA A C 1
ATOM 1625 O O . ALA A 1 208 ? 52.359 4.525 18.632 1.00 8.96 208 ALA A O 1
ATOM 1627 N N . LEU A 1 209 ? 50.165 4.364 18.196 1.00 8.28 209 LEU A N 1
ATOM 1628 C CA . LEU A 1 209 ? 49.798 5.682 18.750 1.00 8.33 209 LEU A CA 1
ATOM 1629 C C . LEU A 1 209 ? 48.828 5.429 19.894 1.00 8.72 209 LEU A C 1
ATOM 1630 O O . LEU A 1 209 ? 47.795 4.786 19.674 1.00 8.92 209 LEU A O 1
ATOM 1635 N N . GLN A 1 210 ? 49.143 5.973 21.062 1.00 8.81 210 GLN A N 1
ATOM 1636 C CA . GLN A 1 210 ? 48.250 5.852 22.226 1.00 9.03 210 GLN A CA 1
ATOM 1637 C C . GLN A 1 210 ? 47.130 6.880 22.098 1.00 9.15 210 GLN A C 1
ATOM 1638 O O . GLN A 1 210 ? 47.405 8.049 21.860 1.00 10.21 210 GLN A O 1
ATOM 1644 N N . GLY A 1 211 ? 45.896 6.462 22.351 1.00 9.68 211 GLY A N 1
ATOM 1645 C CA . GLY A 1 211 ? 44.740 7.373 22.293 1.00 10.34 211 GLY A CA 1
ATOM 1646 C C . GLY A 1 211 ? 43.669 7.010 23.305 1.00 10.25 211 GLY A C 1
ATOM 1647 O O . GLY A 1 211 ? 43.489 5.815 23.611 1.00 12.26 211 GLY A O 1
ATOM 1648 N N . PHE A 1 212 ? 42.939 8.043 23.709 1.00 9.59 212 PHE A N 1
ATOM 1649 C CA . PHE A 1 212 ? 41.853 8.117 24.721 1.00 10.81 212 PHE A CA 1
ATOM 1650 C C . PHE A 1 212 ? 42.426 8.720 26.004 1.00 10.89 212 PHE A C 1
ATOM 1651 O O . PHE A 1 212 ? 43.400 8.184 26.565 1.00 12.14 212 PHE A O 1
ATOM 1659 N N . GLY A 1 213 ? 41.855 9.838 26.436 1.00 10.66 213 GLY A N 1
ATOM 1660 C CA . GLY A 1 213 ? 42.204 10.460 27.722 1.00 11.44 213 GLY A CA 1
ATOM 1661 C C . GLY A 1 213 ? 43.533 11.193 27.729 1.00 12.81 213 GLY A C 1
ATOM 1662 O O . GLY A 1 213 ? 43.942 11.581 28.823 1.00 13.58 213 GLY A O 1
ATOM 1663 N N . ILE A 1 214 ? 44.195 11.393 26.584 1.00 11.63 214 ILE A N 1
ATOM 1664 C CA . ILE A 1 214 ? 45.498 12.127 26.538 1.00 11.62 214 ILE A CA 1
ATOM 1665 C C . ILE A 1 214 ? 45.184 13.619 26.485 1.00 11.26 214 ILE A C 1
ATOM 1666 O O . ILE A 1 214 ? 44.666 14.099 25.460 1.00 11.96 214 ILE A O 1
ATOM 1671 N N . SER A 1 215 ? 45.512 14.343 27.551 1.00 10.97 215 SER A N 1
ATOM 1672 C CA . SER A 1 215 ? 45.166 15.773 27.663 1.00 11.95 215 SER A CA 1
ATOM 1673 C C . SER A 1 215 ? 46.351 16.606 28.143 1.00 11.71 215 SER A C 1
ATOM 1674 O O . SER A 1 215 ? 46.197 17.824 28.208 1.00 13.59 215 SER A O 1
ATOM 1677 N N . SER A 1 216 ? 47.495 16.008 28.461 1.00 12.12 216 SER A N 1
ATOM 1678 C CA . SER A 1 216 ? 48.607 16.762 29.083 1.00 12.36 216 SER A CA 1
ATOM 1679 C C . SER A 1 216 ? 49.931 16.387 28.446 1.00 10.76 216 SER A C 1
ATOM 1680 O O . SER A 1 216 ? 50.140 15.266 28.009 1.00 10.83 216 SER A O 1
ATOM 1683 N N . PRO A 1 217 ? 50.899 17.319 28.435 1.00 11.08 217 PRO A N 1
ATOM 1684 C CA . PRO A 1 217 ? 52.223 16.990 27.908 1.00 11.51 217 PRO A CA 1
ATOM 1685 C C . PRO A 1 217 ? 52.875 15.771 28.574 1.00 10.11 217 PRO A C 1
ATOM 1686 O O . PRO A 1 217 ? 53.499 14.982 27.891 1.00 10.88 217 PRO A O 1
ATOM 1690 N N . GLU A 1 218 ? 52.734 15.623 29.890 1.00 10.60 218 GLU A N 1
ATOM 1691 C CA . GLU A 1 218 ? 53.386 14.489 30.584 1.00 10.77 218 GLU A CA 1
ATOM 1692 C C . GLU A 1 218 ? 52.864 13.164 30.034 1.00 10.48 218 GLU A C 1
ATOM 1693 O O . GLU A 1 218 ? 53.609 12.188 30.010 1.00 10.60 218 GLU A O 1
ATOM 1699 N N . GLN A 1 219 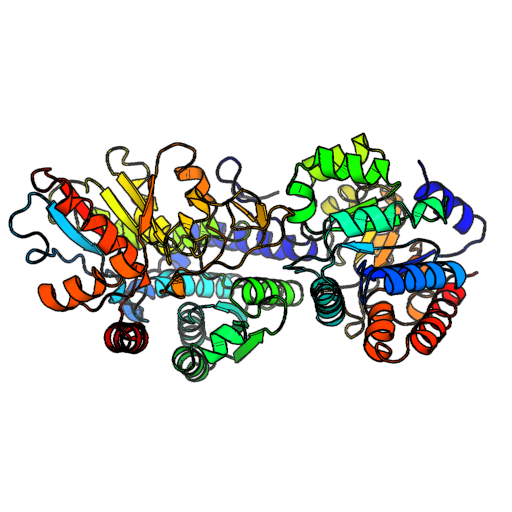? 51.617 13.120 29.582 1.00 10.40 219 GLN A N 1
ATOM 1700 C CA . GLN A 1 219 ? 51.067 11.869 29.011 1.00 10.60 219 GLN A CA 1
ATOM 1701 C C . GLN A 1 219 ? 51.707 11.579 27.647 1.00 10.04 219 GLN A C 1
ATOM 1702 O O . GLN A 1 219 ? 51.884 10.394 27.315 1.00 10.84 219 GLN A O 1
ATOM 1708 N N . VAL A 1 220 ? 51.976 12.605 26.852 1.00 9.69 220 VAL A N 1
ATOM 1709 C CA . VAL A 1 220 ? 52.654 12.433 25.539 1.00 9.48 220 VAL A CA 1
ATOM 1710 C C . VAL A 1 220 ? 54.055 11.874 25.796 1.00 9.55 220 VAL A C 1
ATOM 1711 O O . VAL A 1 220 ? 54.440 10.878 25.199 1.00 9.86 220 VAL A O 1
ATOM 1715 N N A SER A 1 221 ? 54.800 12.482 26.718 0.32 9.63 221 SER A N 1
ATOM 1716 N N B SER A 1 221 ? 54.787 12.493 26.706 0.68 9.77 221 SER A N 1
ATOM 1717 C CA A SER A 1 221 ? 56.167 12.024 27.072 0.32 9.66 221 SER A CA 1
ATOM 1718 C CA B SER A 1 221 ? 56.136 12.015 27.076 0.68 10.31 221 SER A CA 1
ATOM 1719 C C A SER A 1 221 ? 56.122 10.591 27.622 0.32 9.83 221 SER A C 1
ATOM 1720 C C B SER A 1 221 ? 56.069 10.559 27.557 0.68 9.66 221 SER A C 1
ATOM 1721 O O A SER A 1 221 ? 57.032 9.795 27.288 0.32 10.34 221 SER A O 1
ATOM 1722 O O B SER A 1 221 ? 56.889 9.704 27.113 0.68 9.70 221 SER A O 1
ATOM 1727 N N . ALA A 1 222 ? 55.100 10.253 28.416 1.00 10.19 222 ALA A N 1
ATOM 1728 C CA . ALA A 1 222 ? 54.950 8.899 28.986 1.00 10.42 222 ALA A CA 1
ATOM 1729 C C . ALA A 1 222 ? 54.679 7.885 27.865 1.00 9.80 222 ALA A C 1
ATOM 1730 O O . ALA A 1 222 ? 55.208 6.767 27.906 1.00 10.50 222 ALA A O 1
ATOM 1732 N N . ALA A 1 223 ? 53.858 8.233 26.885 1.00 10.30 223 ALA A N 1
ATOM 1733 C CA . ALA A 1 223 ? 53.537 7.313 25.769 1.00 10.87 223 ALA A CA 1
ATOM 1734 C C . ALA A 1 223 ? 54.829 6.933 25.027 1.00 10.61 223 ALA A C 1
ATOM 1735 O O . ALA A 1 223 ? 55.066 5.741 24.761 1.00 11.27 223 ALA A O 1
ATOM 1737 N N . VAL A 1 224 ? 55.652 7.931 24.712 1.00 10.78 224 VAL A N 1
ATOM 1738 C CA . VAL A 1 224 ? 56.940 7.734 23.993 1.00 12.21 224 VAL A CA 1
ATOM 1739 C C . VAL A 1 224 ? 57.870 6.891 24.872 1.00 11.75 224 VAL A C 1
ATOM 1740 O O . VAL A 1 224 ? 58.497 5.960 24.366 1.00 12.41 224 VAL A O 1
ATOM 1744 N N . ARG A 1 225 ? 57.955 7.212 26.155 1.00 11.33 225 ARG A N 1
ATOM 1745 C CA . ARG A 1 225 ? 58.824 6.478 27.110 1.00 13.03 225 ARG A CA 1
ATOM 1746 C C . ARG A 1 225 ? 58.421 5.001 27.161 1.00 12.68 225 ARG A C 1
ATOM 1747 O O . ARG A 1 225 ? 59.308 4.120 27.288 1.00 14.44 225 ARG A O 1
ATOM 1755 N N . ALA A 1 226 ? 57.124 4.715 27.059 1.00 11.71 226 ALA A N 1
ATOM 1756 C CA . ALA A 1 226 ? 56.598 3.334 27.112 1.00 11.83 226 ALA A CA 1
ATOM 1757 C C . ALA A 1 226 ? 56.895 2.574 25.808 1.00 11.82 226 ALA A C 1
ATOM 1758 O O . ALA A 1 226 ? 56.678 1.350 25.791 1.00 13.35 226 ALA A O 1
ATOM 1760 N N . GLY A 1 227 ? 57.367 3.247 24.755 1.00 12.36 227 GLY A N 1
ATOM 1761 C CA . GLY A 1 227 ? 57.756 2.608 23.484 1.00 13.02 227 GLY A CA 1
ATOM 1762 C C . GLY A 1 227 ? 56.769 2.894 22.367 1.00 12.44 227 GLY A C 1
ATOM 1763 O O . GLY A 1 227 ? 56.982 2.402 21.247 1.00 13.47 227 GLY A O 1
ATOM 1764 N N . ALA A 1 228 ? 55.714 3.669 22.627 1.00 11.12 228 ALA A N 1
ATOM 1765 C CA . ALA A 1 228 ? 54.759 4.033 21.562 1.00 10.45 228 ALA A CA 1
ATOM 1766 C C . ALA A 1 228 ? 55.439 5.024 20.615 1.00 10.22 228 ALA A C 1
ATOM 1767 O O . ALA A 1 228 ? 56.342 5.752 21.036 1.00 10.73 228 ALA A O 1
ATOM 1769 N N . ALA A 1 229 ? 54.978 5.073 19.374 1.00 9.34 229 ALA A N 1
ATOM 1770 C CA . ALA A 1 229 ? 55.497 6.021 18.371 1.00 9.23 229 ALA A CA 1
ATOM 1771 C C . ALA A 1 229 ? 54.900 7.418 18.585 1.00 9.21 229 ALA A C 1
ATOM 1772 O O . ALA A 1 229 ? 55.394 8.354 17.959 1.00 9.93 229 ALA A O 1
ATOM 1774 N N . GLY A 1 230 ? 53.863 7.559 19.417 1.00 8.77 230 GLY A N 1
ATOM 1775 C CA . GLY A 1 230 ? 53.249 8.874 19.632 1.00 8.96 230 GLY A CA 1
ATOM 1776 C C . GLY A 1 230 ? 51.922 8.762 20.329 1.00 8.28 230 GLY A C 1
ATOM 1777 O O . GLY A 1 230 ? 51.623 7.706 20.876 1.00 8.40 230 GLY A O 1
ATOM 1778 N N . ALA A 1 231 ? 51.177 9.852 20.307 1.00 7.99 231 ALA A N 1
ATOM 1779 C CA . ALA A 1 231 ? 49.928 9.970 21.070 1.00 8.34 231 ALA A CA 1
ATOM 1780 C C . ALA A 1 231 ? 48.942 10.826 20.291 1.00 8.27 231 ALA A C 1
ATOM 1781 O O . ALA A 1 231 ? 49.350 11.766 19.605 1.00 8.88 231 ALA A O 1
ATOM 1783 N N . ILE A 1 232 ? 47.666 10.491 20.463 1.00 8.18 232 ILE A N 1
ATOM 1784 C CA . ILE A 1 232 ? 46.507 11.208 19.873 1.00 8.52 232 ILE A CA 1
ATOM 1785 C C . ILE A 1 232 ? 45.759 11.887 21.008 1.00 7.81 232 ILE A C 1
ATOM 1786 O O . ILE A 1 232 ? 45.551 11.251 22.049 1.00 9.63 232 ILE A O 1
ATOM 1791 N N . SER A 1 233 ? 45.340 13.127 20.782 1.00 8.09 233 SER A N 1
ATOM 1792 C CA . SER A 1 233 ? 44.520 13.923 21.725 1.00 9.44 233 SER A CA 1
ATOM 1793 C C . SER A 1 233 ? 43.328 14.525 20.979 1.00 9.76 233 SER A C 1
ATOM 1794 O O . SER A 1 233 ? 43.571 15.259 19.995 1.00 10.23 233 SER A O 1
ATOM 1797 N N . GLY A 1 234 ? 42.103 14.258 21.430 1.00 9.76 234 GLY A N 1
ATOM 1798 C CA . GLY A 1 234 ? 40.911 14.808 20.768 1.00 10.25 234 GLY A CA 1
ATOM 1799 C C . GLY A 1 234 ? 40.129 15.718 21.684 1.00 9.46 234 GLY A C 1
ATOM 1800 O O . GLY A 1 234 ? 40.095 16.931 21.459 1.00 10.34 234 GLY A O 1
ATOM 1801 N N . SER A 1 235 ? 39.507 15.151 22.711 1.00 9.84 235 SER A N 1
ATOM 1802 C CA . SER A 1 235 ? 38.618 15.925 23.613 1.00 10.74 235 SER A CA 1
ATOM 1803 C C . SER A 1 235 ? 39.330 17.173 24.147 1.00 9.77 235 SER A C 1
ATOM 1804 O O . SER A 1 235 ? 38.694 18.239 24.232 1.00 11.31 235 SER A O 1
ATOM 1807 N N . ALA A 1 236 ? 40.599 17.070 24.535 1.00 11.18 236 ALA A N 1
ATOM 1808 C CA . ALA A 1 236 ? 41.321 18.232 25.091 1.00 11.47 236 ALA A CA 1
ATOM 1809 C C . ALA A 1 236 ? 41.371 19.362 24.053 1.00 12.30 236 ALA A C 1
ATOM 1810 O O . ALA A 1 236 ? 41.261 20.534 24.435 1.00 14.94 236 ALA A O 1
ATOM 1812 N N . ILE A 1 237 ? 41.574 19.021 22.784 1.00 11.80 237 ILE A N 1
ATOM 1813 C CA . ILE A 1 237 ? 41.603 20.006 21.658 1.00 12.39 237 ILE A CA 1
ATOM 1814 C C . ILE A 1 237 ? 40.183 20.554 21.470 1.00 10.85 237 ILE A C 1
ATOM 1815 O O . ILE A 1 237 ? 39.994 21.774 21.359 1.00 11.47 237 ILE A O 1
ATOM 1820 N N . VAL A 1 238 ? 39.204 19.663 21.418 1.00 10.75 238 VAL A N 1
ATOM 1821 C CA . VAL A 1 238 ? 37.805 20.054 21.124 1.00 10.77 238 VAL A CA 1
ATOM 1822 C C . VAL A 1 238 ? 37.294 20.937 22.269 1.00 11.20 238 VAL A C 1
ATOM 1823 O O . VAL A 1 238 ? 36.529 21.856 21.992 1.00 11.89 238 VAL A O 1
ATOM 1827 N N . LYS A 1 239 ? 37.730 20.706 23.507 1.00 11.68 239 LYS A N 1
ATOM 1828 C CA . LYS A 1 239 ? 37.316 21.556 24.657 1.00 13.13 239 LYS A CA 1
ATOM 1829 C C . LYS A 1 239 ? 37.759 23.003 24.425 1.00 12.72 239 LYS A C 1
ATOM 1830 O O . LYS A 1 239 ? 37.027 23.904 24.824 1.00 14.77 239 LYS A O 1
ATOM 1836 N N . ILE A 1 240 ? 38.918 23.227 23.799 1.00 11.91 240 ILE A N 1
ATOM 1837 C CA . ILE A 1 240 ? 39.418 24.605 23.517 1.00 12.53 240 ILE A CA 1
ATOM 1838 C C . ILE A 1 240 ? 38.499 25.276 22.491 1.00 11.78 240 ILE A C 1
ATOM 1839 O O . ILE A 1 240 ? 38.247 26.471 22.619 1.00 13.60 240 ILE A O 1
ATOM 1844 N N . ILE A 1 241 ? 38.015 24.516 21.509 1.00 11.81 241 ILE A N 1
ATOM 1845 C CA . ILE A 1 241 ? 37.040 25.031 20.511 1.00 12.49 241 ILE A CA 1
ATOM 1846 C C . ILE A 1 241 ? 35.761 25.429 21.262 1.00 12.71 241 ILE A C 1
ATOM 1847 O O . ILE A 1 241 ? 35.310 26.573 21.119 1.00 14.14 241 ILE A O 1
ATOM 1852 N N . GLU A 1 242 ? 35.220 24.506 22.055 1.00 13.39 242 GLU A N 1
ATOM 1853 C CA . GLU A 1 242 ? 33.936 24.686 22.784 1.00 14.60 242 GLU A CA 1
ATOM 1854 C C . GLU A 1 242 ? 34.023 25.917 23.700 1.00 14.91 242 GLU A C 1
ATOM 1855 O O . GLU A 1 242 ? 33.057 26.678 23.751 1.00 19.13 242 GLU A O 1
ATOM 1861 N N . LYS A 1 243 ? 35.143 26.105 24.398 1.00 15.37 243 LYS A N 1
ATOM 1862 C CA . LYS A 1 243 ? 35.336 27.189 25.397 1.00 18.26 243 LYS A CA 1
ATOM 1863 C C . LYS A 1 243 ? 35.404 28.549 24.702 1.00 18.22 243 LYS A C 1
ATOM 1864 O O . LYS A 1 243 ? 35.089 29.537 25.359 1.00 22.04 243 LYS A O 1
ATOM 1866 N N . ASN A 1 244 ? 35.814 28.596 23.433 1.00 16.45 244 ASN A N 1
ATOM 1867 C CA . ASN A 1 244 ? 36.211 29.858 22.759 1.00 16.83 244 ASN A CA 1
ATOM 1868 C C . ASN A 1 244 ? 35.324 30.133 21.541 1.00 16.98 244 ASN A C 1
ATOM 1869 O O . ASN A 1 244 ? 35.769 30.886 20.653 1.00 18.11 244 ASN A O 1
ATOM 1874 N N . LEU A 1 245 ? 34.109 29.582 21.489 1.00 17.44 245 LEU A N 1
ATOM 1875 C CA . LEU A 1 245 ? 33.208 29.758 20.316 1.00 17.52 245 LEU A CA 1
ATOM 1876 C C . LEU A 1 245 ? 32.994 31.246 20.037 1.00 18.11 245 LEU A C 1
ATOM 1877 O O . LEU A 1 245 ? 32.857 31.598 18.856 1.00 21.76 245 LEU A O 1
ATOM 1882 N N . ALA A 1 246 ? 32.957 32.080 21.079 1.00 19.22 246 ALA A N 1
ATOM 1883 C CA . ALA A 1 246 ? 32.677 33.530 20.957 1.00 19.75 246 ALA A CA 1
ATOM 1884 C C . ALA A 1 246 ? 33.929 34.308 20.543 1.00 18.39 246 ALA A C 1
ATOM 1885 O O . ALA A 1 246 ? 33.764 35.477 20.175 1.00 20.07 246 ALA A O 1
ATOM 1887 N N . SER A 1 247 ? 35.137 33.748 20.663 1.00 16.94 247 SER A N 1
ATOM 1888 C CA . SER A 1 247 ? 36.382 34.452 20.249 1.00 19.50 247 SER A CA 1
ATOM 1889 C C . SER A 1 247 ? 37.215 33.557 19.349 1.00 16.79 247 SER A C 1
ATOM 1890 O O . SER A 1 247 ? 38.113 32.866 19.826 1.00 16.20 247 SER A O 1
ATOM 1893 N N . PRO A 1 248 ? 36.914 33.529 18.032 1.00 18.52 248 PRO A N 1
ATOM 1894 C CA . PRO A 1 248 ? 37.716 32.765 17.074 1.00 18.99 248 PRO A CA 1
ATOM 1895 C C . PRO A 1 248 ? 39.227 33.040 17.168 1.00 18.04 248 PRO A C 1
ATOM 1896 O O . PRO A 1 248 ? 39.991 32.107 17.061 1.00 19.59 248 PRO A O 1
ATOM 1900 N N . LYS A 1 249 ? 39.626 34.291 17.408 1.00 19.40 249 LYS A N 1
ATOM 1901 C CA . LYS A 1 249 ? 41.056 34.674 17.561 1.00 21.17 249 LYS A CA 1
ATOM 1902 C C . LYS A 1 249 ? 41.651 33.978 18.791 1.00 18.85 249 LYS A C 1
ATOM 1903 O O . LYS A 1 249 ? 42.729 33.376 18.655 1.00 20.62 249 LYS A O 1
ATOM 1905 N N . GLN A 1 250 ? 40.989 34.055 19.949 1.00 18.44 250 GLN A N 1
ATOM 1906 C CA . GLN A 1 250 ? 41.486 33.439 21.213 1.00 19.10 250 GLN A CA 1
ATOM 1907 C C . GLN A 1 250 ? 41.491 31.917 21.059 1.00 15.91 250 GLN A C 1
ATOM 1908 O O . GLN A 1 250 ? 42.385 31.244 21.604 1.00 16.72 250 GLN A O 1
ATOM 1914 N N . MET A 1 251 ? 40.509 31.381 20.345 1.00 14.16 251 MET A N 1
ATOM 1915 C CA . MET A 1 251 ? 40.428 29.932 20.086 1.00 13.20 251 MET A CA 1
ATOM 1916 C C . MET A 1 251 ? 41.719 29.499 19.387 1.00 12.38 251 MET A C 1
ATOM 1917 O O . MET A 1 251 ? 42.339 28.495 19.836 1.00 12.24 251 MET A O 1
ATOM 1922 N N . LEU A 1 252 ? 42.121 30.200 18.323 1.00 14.05 252 LEU A N 1
ATOM 1923 C CA . LEU A 1 252 ? 43.321 29.796 17.545 1.00 13.56 252 LEU A CA 1
ATOM 1924 C C . LEU A 1 252 ? 44.571 29.976 18.411 1.00 13.98 252 LEU A C 1
ATOM 1925 O O . LEU A 1 252 ? 45.458 29.124 18.338 1.00 13.96 252 LEU A O 1
ATOM 1930 N N . ALA A 1 253 ? 44.639 31.031 19.219 1.00 13.87 253 ALA A N 1
ATOM 1931 C CA . ALA A 1 253 ? 45.798 31.277 20.108 1.00 14.35 253 ALA A CA 1
ATOM 1932 C C . ALA A 1 253 ? 45.922 30.135 21.119 1.00 13.63 253 ALA A C 1
ATOM 1933 O O . ALA A 1 253 ? 47.048 29.634 21.338 1.00 14.12 253 ALA A O 1
ATOM 1935 N N . GLU A 1 254 ? 44.815 29.738 21.743 1.00 14.03 254 GLU A N 1
ATOM 1936 C CA . GLU A 1 254 ? 44.842 28.680 22.785 1.00 14.18 254 GLU A CA 1
ATOM 1937 C C . GLU A 1 254 ? 45.127 27.321 22.132 1.00 13.02 254 GLU A C 1
ATOM 1938 O O . GLU A 1 254 ? 45.854 26.500 22.733 1.00 13.02 254 GLU A O 1
ATOM 1944 N N . LEU A 1 255 ? 44.612 27.074 20.929 1.00 11.95 255 LEU A N 1
ATOM 1945 C CA . LEU A 1 255 ? 44.933 25.815 20.222 1.00 11.32 255 LEU A CA 1
ATOM 1946 C C . LEU A 1 255 ? 46.434 25.777 19.920 1.00 11.23 255 LEU A C 1
ATOM 1947 O O . LEU A 1 255 ? 47.067 24.719 20.097 1.00 11.93 255 LEU A O 1
ATOM 1952 N N . ARG A 1 256 ? 46.987 26.889 19.454 1.00 11.52 256 ARG A N 1
ATOM 1953 C CA . ARG A 1 256 ? 48.428 26.965 19.141 1.00 11.86 256 ARG A CA 1
ATOM 1954 C C . ARG A 1 256 ? 49.255 26.653 20.396 1.00 11.91 256 ARG A C 1
ATOM 1955 O O . ARG A 1 256 ? 50.199 25.832 20.305 1.00 12.73 256 ARG A O 1
ATOM 1963 N N A SER A 1 257 ? 48.951 27.304 21.524 0.85 12.52 257 SER A N 1
ATOM 1964 N N B SER A 1 257 ? 48.928 27.278 21.531 0.05 11.75 257 SER A N 1
ATOM 1965 N N C SER A 1 257 ? 48.924 27.294 21.521 0.10 11.81 257 SER A N 1
ATOM 1966 C CA A SER A 1 257 ? 49.687 27.112 22.805 0.85 13.76 257 SER A CA 1
ATOM 1967 C CA B SER A 1 257 ? 49.685 27.148 22.805 0.05 11.66 257 SER A CA 1
ATOM 1968 C CA C SER A 1 257 ? 49.637 27.163 22.820 0.10 11.89 257 SER A CA 1
ATOM 1969 C C A SER A 1 257 ? 49.619 25.640 23.220 0.85 12.00 257 SER A C 1
ATOM 1970 C C B SER A 1 257 ? 49.576 25.717 23.352 0.05 11.80 257 SER A C 1
ATOM 1971 C C C SER A 1 257 ? 49.583 25.712 23.314 0.10 11.80 257 SER A C 1
ATOM 1972 O O A SER A 1 257 ? 50.654 25.040 23.555 0.85 12.81 257 SER A O 1
ATOM 1973 O O B SER A 1 257 ? 50.564 25.246 23.950 0.05 11.94 257 SER A O 1
ATOM 1974 O O C SER A 1 257 ? 50.606 25.225 23.833 0.10 12.09 257 SER A O 1
ATOM 1981 N N . PHE A 1 258 ? 48.431 25.052 23.158 1.00 11.90 258 PHE A N 1
ATOM 1982 C CA . PHE A 1 258 ? 48.216 23.664 23.610 1.00 11.89 258 PHE A CA 1
ATOM 1983 C C . PHE A 1 258 ? 48.984 22.696 22.706 1.00 10.80 258 PHE A C 1
ATOM 1984 O O . PHE A 1 258 ? 49.726 21.834 23.210 1.00 10.81 258 PHE A O 1
ATOM 1992 N N . VAL A 1 259 ? 48.827 22.819 21.393 1.00 10.54 259 VAL A N 1
ATOM 1993 C CA . VAL A 1 259 ? 49.487 21.874 20.454 1.00 11.07 259 VAL A CA 1
ATOM 1994 C C . VAL A 1 259 ? 51.008 22.034 20.579 1.00 10.28 259 VAL A C 1
ATOM 1995 O O . VAL A 1 259 ? 51.731 21.024 20.578 1.00 11.66 259 VAL A O 1
ATOM 1999 N N A SER A 1 260 ? 51.489 23.268 20.693 0.61 10.70 260 SER A N 1
ATOM 2000 N N B SER A 1 260 ? 51.500 23.267 20.706 0.39 10.82 260 SER A N 1
ATOM 2001 C CA A SER A 1 260 ? 52.939 23.527 20.873 0.61 11.76 260 SER A CA 1
ATOM 2002 C CA B SER A 1 260 ? 52.955 23.532 20.855 0.39 11.60 260 SER A CA 1
ATOM 2003 C C A SER A 1 260 ? 53.460 22.753 22.092 0.61 11.06 260 SER A C 1
ATOM 2004 C C B SER A 1 260 ? 53.497 22.821 22.106 0.39 11.07 260 SER A C 1
ATOM 2005 O O A SER A 1 260 ? 54.500 22.058 21.983 0.61 11.94 260 SER A O 1
ATOM 2006 O O B SER A 1 260 ? 54.599 22.230 22.028 0.39 11.28 260 SER A O 1
ATOM 2011 N N . ALA A 1 261 ? 52.751 22.851 23.214 1.00 11.28 261 ALA A N 1
ATOM 2012 C CA . ALA A 1 261 ? 53.165 22.214 24.489 1.00 11.34 261 ALA A CA 1
ATOM 2013 C C . ALA A 1 261 ? 53.109 20.689 24.364 1.00 11.65 261 ALA A C 1
ATOM 2014 O O . ALA A 1 261 ? 54.014 19.998 24.867 1.00 11.67 261 ALA A O 1
ATOM 2016 N N . MET A 1 262 ? 52.080 20.162 23.710 1.00 11.02 262 MET A N 1
ATOM 2017 C CA . MET A 1 262 ? 51.923 18.704 23.557 1.00 10.52 262 MET A CA 1
ATOM 2018 C C . MET A 1 262 ? 53.017 18.198 22.618 1.00 9.48 262 MET A C 1
ATOM 2019 O O . MET A 1 262 ? 53.629 17.143 22.908 1.00 10.57 262 MET A O 1
ATOM 2024 N N . LYS A 1 263 ? 53.282 18.920 21.533 1.00 10.29 263 LYS A N 1
ATOM 2025 C CA . LYS A 1 263 ? 54.331 18.497 20.580 1.00 10.75 263 LYS A CA 1
ATOM 2026 C C . LYS A 1 263 ? 55.705 18.599 21.266 1.00 10.76 263 LYS A C 1
ATOM 2027 O O . LYS A 1 263 ? 56.545 17.701 21.048 1.00 10.98 263 LYS A O 1
ATOM 2033 N N . ALA A 1 264 ? 55.976 19.636 22.064 1.00 10.90 264 ALA A N 1
ATOM 2034 C CA . ALA A 1 264 ? 57.288 19.763 22.742 1.00 11.61 264 ALA A CA 1
ATOM 2035 C C . ALA A 1 264 ? 57.560 18.508 23.583 1.00 10.95 264 ALA A C 1
ATOM 2036 O O . ALA A 1 264 ? 58.724 18.066 23.670 1.00 11.75 264 ALA A O 1
ATOM 2038 N N . ALA A 1 265 ? 56.530 17.935 24.200 1.00 10.11 265 ALA A N 1
ATOM 2039 C CA . ALA A 1 265 ? 56.659 16.764 25.092 1.00 10.83 265 ALA A CA 1
ATOM 2040 C C . ALA A 1 265 ? 57.093 15.520 24.313 1.00 10.51 265 ALA A C 1
ATOM 2041 O O . ALA A 1 265 ? 57.557 14.565 24.961 1.00 12.56 265 ALA A O 1
ATOM 2043 N N . SER A 1 266 ? 56.930 15.497 22.986 1.00 10.46 266 SER A N 1
ATOM 2044 C CA . SER A 1 266 ? 57.278 14.336 22.129 1.00 11.09 266 SER A CA 1
ATOM 2045 C C . SER A 1 266 ? 58.761 14.344 21.743 1.00 12.27 266 SER A C 1
ATOM 2046 O O . SER A 1 266 ? 59.227 13.309 21.241 1.00 14.11 266 SER A O 1
ATOM 2049 N N . ARG A 1 267 ? 59.470 15.463 21.925 1.00 13.69 267 ARG A N 1
ATOM 2050 C CA . ARG A 1 267 ? 60.833 15.661 21.363 1.00 16.28 267 ARG A CA 1
ATOM 2051 C C . ARG A 1 267 ? 61.849 15.003 22.292 1.00 18.00 267 ARG A C 1
ATOM 2052 O O . ARG A 1 267 ? 61.615 14.976 23.524 1.00 19.00 267 ARG A O 1
ATOM 2060 N N . ALA A 1 268 ? 62.937 14.493 21.718 1.00 19.98 268 ALA A N 1
ATOM 2061 C CA . ALA A 1 268 ? 64.080 13.918 22.460 1.00 22.47 268 ALA A CA 1
ATOM 2062 C C . ALA A 1 268 ? 64.803 15.027 23.228 1.00 25.95 268 ALA A C 1
ATOM 2063 O O . ALA A 1 268 ? 65.367 14.751 24.272 1.00 32.32 268 ALA A O 1
ATOM 2066 N N . THR B 2 2 ? 35.898 -15.070 16.661 1.00 37.98 2 THR B N 1
ATOM 2067 C CA . THR B 2 2 ? 35.271 -16.423 16.640 1.00 33.89 2 THR B CA 1
ATOM 2068 C C . THR B 2 2 ? 34.035 -16.421 17.541 1.00 26.01 2 THR B C 1
ATOM 2069 O O . THR B 2 2 ? 34.087 -15.795 18.615 1.00 28.33 2 THR B O 1
ATOM 2073 N N . THR B 2 3 ? 32.969 -17.103 17.124 1.00 17.14 3 THR B N 1
ATOM 2074 C CA . THR B 2 3 ? 31.723 -17.230 17.918 1.00 14.10 3 THR B CA 1
ATOM 2075 C C . THR B 2 3 ? 31.237 -18.678 17.936 1.00 13.23 3 THR B C 1
ATOM 2076 O O . THR B 2 3 ? 31.573 -19.459 17.023 1.00 14.90 3 THR B O 1
ATOM 2080 N N . LEU B 2 4 ? 30.393 -18.989 18.913 1.00 11.72 4 LEU B N 1
ATOM 2081 C CA . LEU B 2 4 ? 29.780 -20.331 19.052 1.00 11.27 4 LEU B CA 1
ATOM 2082 C C . LEU B 2 4 ? 28.613 -20.466 18.081 1.00 11.53 4 LEU B C 1
ATOM 2083 O O . LEU B 2 4 ? 28.334 -21.598 17.634 1.00 14.70 4 LEU B O 1
ATOM 2088 N N . LEU B 2 5 ? 27.918 -19.355 17.831 1.00 10.98 5 LEU B N 1
ATOM 2089 C CA . LEU B 2 5 ? 26.700 -19.331 16.994 1.00 11.32 5 LEU B CA 1
ATOM 2090 C C . LEU B 2 5 ? 26.917 -18.399 15.810 1.00 11.10 5 LEU B C 1
ATOM 2091 O O . LEU B 2 5 ? 27.714 -17.455 15.883 1.00 11.45 5 LEU B O 1
ATOM 2096 N N . ASN B 2 6 ? 26.135 -18.597 14.768 1.00 11.03 6 ASN B N 1
ATOM 2097 C CA . ASN B 2 6 ? 26.185 -17.724 13.577 1.00 11.06 6 ASN B CA 1
ATOM 2098 C C . ASN B 2 6 ? 25.653 -16.338 13.933 1.00 9.12 6 ASN B C 1
ATOM 2099 O O . ASN B 2 6 ? 24.505 -16.219 14.354 1.00 9.87 6 ASN B O 1
ATOM 2104 N N . PRO B 2 7 ? 26.459 -15.260 13.803 1.00 8.54 7 PRO B N 1
ATOM 2105 C CA . PRO B 2 7 ? 25.977 -13.913 14.123 1.00 8.14 7 PRO B CA 1
ATOM 2106 C C . PRO B 2 7 ? 25.064 -13.296 13.059 1.00 7.29 7 PRO B C 1
ATOM 2107 O O . PRO B 2 7 ? 24.540 -12.205 13.292 1.00 7.17 7 PRO B O 1
ATOM 2111 N N . TYR B 2 8 ? 24.923 -13.981 11.926 1.00 7.67 8 TYR B N 1
ATOM 2112 C CA . TYR B 2 8 ? 24.189 -13.454 10.761 1.00 7.66 8 TYR B CA 1
ATOM 2113 C C . TYR B 2 8 ? 22.957 -14.307 10.485 1.00 7.80 8 TYR B C 1
ATOM 2114 O O . TYR B 2 8 ? 22.947 -15.521 10.681 1.00 9.88 8 TYR B O 1
ATOM 2123 N N . PHE B 2 9 ? 21.957 -13.638 9.930 1.00 7.32 9 PHE B N 1
ATOM 2124 C CA . PHE B 2 9 ? 20.784 -14.239 9.267 1.00 7.29 9 PHE B CA 1
ATOM 2125 C C . PHE B 2 9 ? 20.900 -13.856 7.803 1.00 7.51 9 PHE B C 1
ATOM 2126 O O . PHE B 2 9 ? 20.570 -12.728 7.437 1.00 7.75 9 PHE B O 1
ATOM 2134 N N . GLY B 2 10 ? 21.488 -14.744 7.009 1.00 8.55 10 GLY B N 1
ATOM 2135 C CA . GLY B 2 10 ? 21.898 -14.393 5.642 1.00 9.36 10 GLY B CA 1
ATOM 2136 C C . GLY B 2 10 ? 22.859 -13.221 5.707 1.00 9.36 10 GLY B C 1
ATOM 2137 O O . GLY B 2 10 ? 23.858 -13.332 6.428 1.00 11.11 10 GLY B O 1
ATOM 2138 N N . GLU B 2 11 ? 22.554 -12.114 5.037 1.00 9.22 11 GLU B N 1
ATOM 2139 C CA . GLU B 2 11 ? 23.439 -10.922 4.988 1.00 10.29 11 GLU B CA 1
ATOM 2140 C C . GLU B 2 11 ? 23.218 -10.009 6.206 1.00 8.57 11 GLU B C 1
ATOM 2141 O O . GLU B 2 11 ? 23.987 -9.071 6.380 1.00 9.37 11 GLU B O 1
ATOM 2147 N N . PHE B 2 12 ? 22.223 -10.268 7.043 1.00 7.12 12 PHE B N 1
ATOM 2148 C CA . PHE B 2 12 ? 21.784 -9.301 8.071 1.00 6.76 12 PHE B CA 1
ATOM 2149 C C . PHE B 2 12 ? 22.301 -9.723 9.442 1.00 6.37 12 PHE B C 1
ATOM 2150 O O . PHE B 2 12 ? 22.316 -10.917 9.761 1.00 7.81 12 PHE B O 1
ATOM 2158 N N . GLY B 2 13 ? 22.650 -8.730 10.249 1.00 5.91 13 GLY B N 1
ATOM 2159 C CA . GLY B 2 13 ? 23.040 -8.968 11.643 1.00 6.42 13 GLY B CA 1
ATOM 2160 C C . GLY B 2 13 ? 24.497 -8.597 11.856 1.00 5.89 13 GLY B C 1
ATOM 2161 O O . GLY B 2 13 ? 24.891 -7.474 11.535 1.00 6.52 13 GLY B O 1
ATOM 2162 N N . GLY B 2 14 ? 25.249 -9.498 12.486 1.00 5.98 14 GLY B N 1
ATOM 2163 C CA . GLY B 2 14 ? 26.659 -9.218 12.789 1.00 6.25 14 GLY B CA 1
ATOM 2164 C C . GLY B 2 14 ? 26.857 -8.581 14.145 1.00 6.34 14 GLY B C 1
ATOM 2165 O O . GLY B 2 14 ? 25.945 -8.558 14.991 1.00 6.75 14 GLY B O 1
ATOM 2166 N N . MET B 2 15 ? 28.081 -8.091 14.347 1.00 6.55 15 MET B N 1
ATOM 2167 C CA . MET B 2 15 ? 28.581 -7.578 15.646 1.00 7.23 15 MET B CA 1
ATOM 2168 C C . MET B 2 15 ? 29.344 -6.277 15.390 1.00 7.26 15 MET B C 1
ATOM 2169 O O . MET B 2 15 ? 30.569 -6.215 15.591 1.00 8.19 15 MET B O 1
ATOM 2174 N N . TYR B 2 16 ? 28.637 -5.248 14.947 1.00 7.20 16 TYR B N 1
ATOM 2175 C CA . TYR B 2 16 ? 29.249 -3.953 14.576 1.00 7.48 16 TYR B CA 1
ATOM 2176 C C . TYR B 2 16 ? 29.344 -3.069 15.813 1.00 7.93 16 TYR B C 1
ATOM 2177 O O . TYR B 2 16 ? 28.653 -2.048 15.922 1.00 7.98 16 TYR B O 1
ATOM 2186 N N . VAL B 2 17 ? 30.227 -3.465 16.714 1.00 7.99 17 VAL B N 1
ATOM 2187 C CA . VAL B 2 17 ? 30.508 -2.702 17.949 1.00 8.41 17 VAL B CA 1
ATOM 2188 C C . VAL B 2 17 ? 31.980 -2.332 17.954 1.00 7.80 17 VAL B C 1
ATOM 2189 O O . VAL B 2 17 ? 32.804 -3.015 17.346 1.00 8.22 17 VAL B O 1
ATOM 2193 N N . PRO B 2 18 ? 32.355 -1.281 18.701 1.00 8.05 18 PRO B N 1
ATOM 2194 C CA . PRO B 2 18 ? 33.767 -1.027 18.947 1.00 8.24 18 PRO B CA 1
ATOM 2195 C C . PRO B 2 18 ? 34.442 -2.285 19.503 1.00 7.83 18 PRO B C 1
ATOM 2196 O O . PRO B 2 18 ? 33.853 -3.051 20.253 1.00 8.22 18 PRO B O 1
ATOM 2200 N N . GLN B 2 19 ? 35.713 -2.433 19.139 1.00 8.27 19 GLN B N 1
ATOM 2201 C CA . GLN B 2 19 ? 36.536 -3.591 19.553 1.00 8.51 19 GLN B CA 1
ATOM 2202 C C . GLN B 2 19 ? 36.436 -3.816 21.070 1.00 8.16 19 GLN B C 1
ATOM 2203 O O . GLN B 2 19 ? 36.374 -4.977 21.507 1.00 8.63 19 GLN B O 1
ATOM 2209 N N . ILE B 2 20 ? 36.434 -2.731 21.843 1.00 8.33 20 ILE B N 1
ATOM 2210 C CA . ILE B 2 20 ? 36.391 -2.830 23.329 1.00 9.17 20 ILE B CA 1
ATOM 2211 C C . ILE B 2 20 ? 35.194 -3.674 23.785 1.00 9.04 20 ILE B C 1
ATOM 2212 O O . ILE B 2 20 ? 35.291 -4.286 24.849 1.00 9.50 20 ILE B O 1
ATOM 2217 N N . LEU B 2 21 ? 34.094 -3.705 23.031 1.00 8.55 21 LEU B N 1
ATOM 2218 C CA . LEU B 2 21 ? 32.863 -4.422 23.463 1.00 9.14 21 LEU B CA 1
ATOM 2219 C C . LEU B 2 21 ? 32.852 -5.880 23.019 1.00 8.69 21 LEU B C 1
ATOM 2220 O O . LEU B 2 21 ? 31.976 -6.621 23.472 1.00 9.64 21 LEU B O 1
ATOM 2225 N N . MET B 2 22 ? 33.779 -6.326 22.180 1.00 8.60 22 MET B N 1
ATOM 2226 C CA . MET B 2 22 ? 33.709 -7.717 21.681 1.00 9.01 22 MET B CA 1
ATOM 2227 C C . MET B 2 22 ? 33.810 -8.733 22.824 1.00 9.14 22 MET B C 1
ATOM 2228 O O . MET B 2 22 ? 33.045 -9.694 22.835 1.00 9.09 22 MET B O 1
ATOM 2233 N N . PRO B 2 23 ? 34.674 -8.567 23.850 1.00 9.81 23 PRO B N 1
ATOM 2234 C CA . PRO B 2 23 ? 34.669 -9.533 24.949 1.00 10.16 23 PRO B CA 1
ATOM 2235 C C . PRO B 2 23 ? 33.331 -9.619 25.699 1.00 8.95 23 PRO B C 1
ATOM 2236 O O . PRO B 2 23 ? 32.970 -10.696 26.142 1.00 10.17 23 PRO B O 1
ATOM 2240 N N . ALA B 2 24 ? 32.615 -8.498 25.802 1.00 8.44 24 ALA B N 1
ATOM 2241 C CA . ALA B 2 24 ? 31.293 -8.474 26.466 1.00 9.11 24 ALA B CA 1
ATOM 2242 C C . ALA B 2 24 ? 30.319 -9.331 25.645 1.00 8.42 24 ALA B C 1
ATOM 2243 O O . ALA B 2 24 ? 29.551 -10.137 26.199 1.00 8.62 24 ALA B O 1
ATOM 2245 N N . LEU B 2 25 ? 30.318 -9.175 24.329 1.00 8.20 25 LEU B N 1
ATOM 2246 C CA . LEU B 2 25 ? 29.408 -9.968 23.473 1.00 7.82 25 LEU B CA 1
ATOM 2247 C C . LEU B 2 25 ? 29.793 -11.447 23.509 1.00 7.75 25 LEU B C 1
ATOM 2248 O O . LEU B 2 25 ? 28.913 -12.297 23.568 1.00 7.97 25 LEU B O 1
ATOM 2253 N N . ASN B 2 26 ? 31.088 -11.751 23.454 1.00 8.1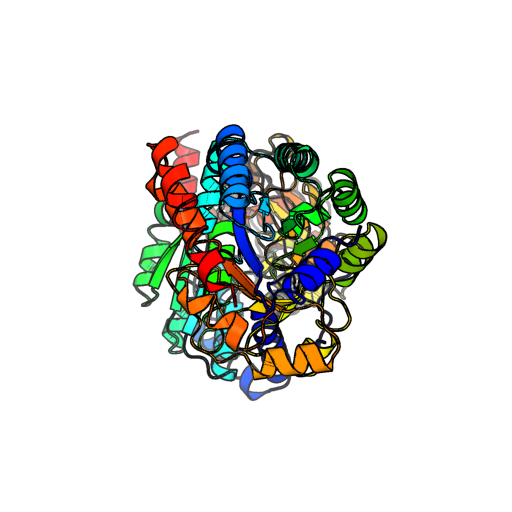4 26 ASN B N 1
ATOM 2254 C CA . ASN B 2 26 ? 31.548 -13.159 23.495 1.00 8.92 26 ASN B CA 1
ATOM 2255 C C . ASN B 2 26 ? 31.161 -13.789 24.840 1.00 8.17 26 ASN B C 1
ATOM 2256 O O . ASN B 2 26 ? 30.713 -14.950 24.858 1.00 8.74 26 ASN B O 1
ATOM 2261 N N . GLN B 2 27 ? 31.341 -13.069 25.941 1.00 8.41 27 GLN B N 1
ATOM 2262 C CA . GLN B 2 27 ? 30.996 -13.593 27.281 1.00 8.69 27 GLN B CA 1
ATOM 2263 C C . GLN B 2 27 ? 29.497 -13.891 27.331 1.00 8.08 27 GLN B C 1
ATOM 2264 O O . GLN B 2 27 ? 29.080 -14.954 27.812 1.00 8.38 27 GLN B O 1
ATOM 2270 N N . LEU B 2 28 ? 28.702 -12.954 26.835 1.00 7.30 28 LEU B N 1
ATOM 2271 C CA . LEU B 2 28 ? 27.234 -13.116 26.868 1.00 7.36 28 LEU B CA 1
ATOM 2272 C C . LEU B 2 28 ? 26.840 -14.317 26.012 1.00 7.25 28 LEU B C 1
ATOM 2273 O O . LEU B 2 28 ? 25.982 -15.090 26.413 1.00 7.92 28 LEU B O 1
ATOM 2278 N N . GLU B 2 29 ? 27.417 -14.439 24.818 1.00 7.84 29 GLU B N 1
ATOM 2279 C CA . GLU B 2 29 ? 27.049 -15.570 23.936 1.00 8.27 29 GLU B CA 1
ATOM 2280 C C . GLU B 2 29 ? 27.356 -16.894 24.654 1.00 8.56 29 GLU B C 1
ATOM 2281 O O . GLU B 2 29 ? 26.537 -17.838 24.620 1.00 8.60 29 GLU B O 1
ATOM 2287 N N . GLU B 2 30 ? 28.538 -17.004 25.265 1.00 9.00 30 GLU B N 1
ATOM 2288 C CA . GLU B 2 30 ? 28.947 -18.260 25.944 1.00 10.14 30 GLU B CA 1
ATOM 2289 C C . GLU B 2 30 ? 27.988 -18.556 27.097 1.00 9.45 30 GLU B C 1
ATOM 2290 O O . GLU B 2 30 ? 27.579 -19.715 27.242 1.00 9.69 30 GLU B O 1
ATOM 2296 N N . ALA B 2 31 ? 27.614 -17.538 27.867 1.00 9.04 31 ALA B N 1
ATOM 2297 C CA . ALA B 2 31 ? 26.731 -17.708 29.037 1.00 9.24 31 ALA B CA 1
ATOM 2298 C C . ALA B 2 31 ? 25.350 -18.166 28.560 1.00 8.88 31 ALA B C 1
ATOM 2299 O O . ALA B 2 31 ? 24.746 -19.041 29.183 1.00 8.72 31 ALA B O 1
ATOM 2301 N N . PHE B 2 32 ? 24.886 -17.623 27.446 1.00 8.19 32 PHE B N 1
ATOM 2302 C CA . PHE B 2 32 ? 23.580 -17.999 26.869 1.00 8.26 32 PHE B CA 1
ATOM 2303 C C . PHE B 2 32 ? 23.602 -19.446 26.382 1.00 8.27 32 PHE B C 1
ATOM 2304 O O . PHE B 2 32 ? 22.702 -20.241 26.692 1.00 8.62 32 PHE B O 1
ATOM 2312 N N . VAL B 2 33 ? 24.638 -19.819 25.628 1.00 8.45 33 VAL B N 1
ATOM 2313 C CA . VAL B 2 33 ? 24.720 -21.200 25.078 1.00 8.87 33 VAL B CA 1
ATOM 2314 C C . VAL B 2 33 ? 24.741 -22.190 26.246 1.00 8.70 33 VAL B C 1
ATOM 2315 O O . VAL B 2 33 ? 24.063 -23.239 26.196 1.00 10.00 33 VAL B O 1
ATOM 2319 N N . SER B 2 34 ? 25.493 -21.851 27.290 1.00 8.79 34 SER B N 1
ATOM 2320 C CA . SER B 2 34 ? 25.597 -22.688 28.508 1.00 9.91 34 SER B CA 1
ATOM 2321 C C . SER B 2 34 ? 24.238 -22.774 29.215 1.00 8.59 34 SER B C 1
ATOM 2322 O O . SER B 2 34 ? 23.782 -23.880 29.561 1.00 9.93 34 SER B O 1
ATOM 2325 N N . ALA B 2 35 ? 23.582 -21.630 29.381 1.00 8.43 35 ALA B N 1
ATOM 2326 C CA . ALA B 2 35 ? 22.279 -21.549 30.081 1.00 8.59 35 ALA B CA 1
ATOM 2327 C C . ALA B 2 35 ? 21.232 -22.396 29.340 1.00 8.80 35 ALA B C 1
ATOM 2328 O O . ALA B 2 35 ? 20.390 -23.047 29.993 1.00 9.10 35 ALA B O 1
ATOM 2330 N N . GLN B 2 36 ? 21.265 -22.387 28.010 1.00 8.67 36 GLN B N 1
ATOM 2331 C CA . GLN B 2 36 ? 20.267 -23.117 27.188 1.00 9.89 36 GLN B CA 1
ATOM 2332 C C . GLN B 2 36 ? 20.406 -24.629 27.360 1.00 11.72 36 GLN B C 1
ATOM 2333 O O . GLN B 2 36 ? 19.422 -25.335 27.096 1.00 15.02 36 GLN B O 1
ATOM 2339 N N . LYS B 2 37 ? 21.561 -25.102 27.830 1.00 11.60 37 LYS B N 1
ATOM 2340 C CA . LYS B 2 37 ? 21.808 -26.540 28.112 1.00 12.92 37 LYS B CA 1
ATOM 2341 C C . LYS B 2 37 ? 21.642 -26.868 29.599 1.00 12.94 37 LYS B C 1
ATOM 2342 O O . LYS B 2 37 ? 21.817 -28.053 29.954 1.00 15.71 37 LYS B O 1
ATOM 2348 N N . ASP B 2 38 ? 21.306 -25.889 30.433 1.00 10.92 38 ASP B N 1
ATOM 2349 C CA . ASP B 2 38 ? 21.337 -26.053 31.909 1.00 10.26 38 ASP B CA 1
ATOM 2350 C C . ASP B 2 38 ? 19.912 -26.253 32.420 1.00 10.25 38 ASP B C 1
ATOM 2351 O O . ASP B 2 38 ? 19.126 -25.293 32.444 1.00 9.98 38 ASP B O 1
ATOM 2356 N N . PRO B 2 39 ? 19.518 -27.476 32.835 1.00 11.91 39 PRO B N 1
ATOM 2357 C CA . PRO B 2 39 ? 18.136 -27.676 33.278 1.00 13.36 39 PRO B CA 1
ATOM 2358 C C . PRO B 2 39 ? 17.758 -26.794 34.479 1.00 12.48 39 PRO B C 1
ATOM 2359 O O . PRO B 2 39 ? 16.597 -26.433 34.616 1.00 12.92 39 PRO B O 1
ATOM 2363 N N . GLU B 2 40 ? 18.715 -26.460 35.330 1.00 12.06 40 GLU B N 1
ATOM 2364 C CA . GLU B 2 40 ? 18.403 -25.634 36.511 1.00 12.46 40 GLU B CA 1
ATOM 2365 C C . GLU B 2 40 ? 18.066 -24.205 36.064 1.00 10.86 40 GLU B C 1
ATOM 2366 O O . GLU B 2 40 ? 17.179 -23.590 36.624 1.00 11.03 40 GLU B O 1
ATOM 2372 N N . PHE B 2 41 ? 18.810 -23.691 35.098 1.00 9.75 41 PHE B N 1
ATOM 2373 C CA . PHE B 2 41 ? 18.521 -22.350 34.550 1.00 8.92 41 PHE B CA 1
ATOM 2374 C C . PHE B 2 41 ? 17.124 -22.369 33.938 1.00 7.98 41 PHE B C 1
ATOM 2375 O O . PHE B 2 41 ? 16.314 -21.471 34.193 1.00 8.70 41 PHE B O 1
ATOM 2383 N N . GLN B 2 42 ? 16.833 -23.392 33.145 1.00 8.46 42 GLN B N 1
ATOM 2384 C CA . GLN B 2 42 ? 15.523 -23.450 32.453 1.00 9.24 42 GLN B CA 1
ATOM 2385 C C . GLN B 2 42 ? 14.411 -23.549 33.500 1.00 9.09 42 GLN B C 1
ATOM 2386 O O . GLN B 2 42 ? 13.368 -22.925 33.313 1.00 9.45 42 GLN B O 1
ATOM 2392 N N . ALA B 2 43 ? 14.613 -24.331 34.557 1.00 9.76 43 ALA B N 1
ATOM 2393 C CA . ALA B 2 43 ? 13.596 -24.494 35.620 1.00 10.05 43 ALA B CA 1
ATOM 2394 C C . ALA B 2 43 ? 13.380 -23.162 36.343 1.00 9.15 43 ALA B C 1
ATOM 2395 O O . ALA B 2 43 ? 12.231 -22.813 36.642 1.00 9.20 43 ALA B O 1
ATOM 2397 N N A GLN B 2 44 ? 14.433 -22.400 36.627 0.56 9.67 44 GLN B N 1
ATOM 2398 N N B GLN B 2 44 ? 14.456 -22.438 36.644 0.44 9.73 44 GLN B N 1
ATOM 2399 C CA A GLN B 2 44 ? 14.235 -21.117 37.348 0.56 9.58 44 GLN B CA 1
ATOM 2400 C CA B GLN B 2 44 ? 14.356 -21.116 37.309 0.44 10.00 44 GLN B CA 1
ATOM 2401 C C A GLN B 2 44 ? 13.530 -20.130 36.417 0.56 8.32 44 GLN B C 1
ATOM 2402 C C B GLN B 2 44 ? 13.536 -20.181 36.419 0.44 8.38 44 GLN B C 1
ATOM 2403 O O A GLN B 2 44 ? 12.686 -19.347 36.891 0.56 8.15 44 GLN B O 1
ATOM 2404 O O B GLN B 2 44 ? 12.608 -19.519 36.920 0.44 8.55 44 GLN B O 1
ATOM 2415 N N . PHE B 2 45 ? 13.865 -20.145 35.132 1.00 7.52 45 PHE B N 1
ATOM 2416 C CA . PHE B 2 45 ? 13.193 -19.261 34.157 1.00 6.94 45 PHE B CA 1
ATOM 2417 C C . PHE B 2 45 ? 11.713 -19.654 34.066 1.00 7.04 45 PHE B C 1
ATOM 2418 O O . PHE B 2 45 ? 10.853 -18.770 34.173 1.00 7.28 45 PHE B O 1
ATOM 2426 N N . ALA B 2 46 ? 11.414 -20.942 33.931 1.00 7.60 46 ALA B N 1
ATOM 2427 C CA . ALA B 2 46 ? 10.018 -21.422 33.846 1.00 8.25 46 ALA B CA 1
ATOM 2428 C C . ALA B 2 46 ? 9.240 -21.022 35.104 1.00 8.02 46 ALA B C 1
ATOM 2429 O O . ALA B 2 46 ? 8.081 -20.661 34.997 1.00 8.44 46 ALA B O 1
ATOM 2431 N N A ASP B 2 47 ? 9.870 -21.106 36.280 0.41 8.50 47 ASP B N 1
ATOM 2432 N N B ASP B 2 47 ? 9.863 -21.116 36.270 0.59 8.62 47 ASP B N 1
ATOM 2433 C CA A ASP B 2 47 ? 9.262 -20.802 37.609 0.41 9.27 47 ASP B CA 1
ATOM 2434 C CA B ASP B 2 47 ? 9.206 -20.794 37.562 0.59 9.41 47 ASP B CA 1
ATOM 2435 C C A ASP B 2 47 ? 8.879 -19.321 37.652 0.41 8.48 47 ASP B C 1
ATOM 2436 C C B ASP B 2 47 ? 8.833 -19.312 37.555 0.59 8.24 47 ASP B C 1
ATOM 2437 O O A ASP B 2 47 ? 7.772 -18.998 38.115 0.41 9.01 47 ASP B O 1
ATOM 2438 O O B ASP B 2 47 ? 7.683 -18.973 37.866 0.59 8.77 47 ASP B O 1
ATOM 2447 N N . LEU B 2 48 ? 9.775 -18.439 37.211 1.00 8.00 48 LEU B N 1
ATOM 2448 C CA . LEU B 2 48 ? 9.477 -16.992 37.161 1.00 7.96 48 LEU B CA 1
ATOM 2449 C C . LEU B 2 48 ? 8.341 -16.750 36.161 1.00 6.81 48 LEU B C 1
ATOM 2450 O O . LEU B 2 48 ? 7.417 -15.967 36.458 1.00 7.41 48 LEU B O 1
ATOM 2455 N N . LEU B 2 49 ? 8.440 -17.345 34.982 1.00 6.53 49 LEU B N 1
ATOM 2456 C CA . LEU B 2 49 ? 7.432 -17.074 33.930 1.00 6.40 49 LEU B CA 1
ATOM 2457 C C . LEU B 2 49 ? 6.049 -17.493 34.424 1.00 6.54 49 LEU B C 1
ATOM 2458 O O . LEU B 2 49 ? 5.077 -16.763 34.156 1.00 6.92 49 LEU B O 1
ATOM 2463 N N . LYS B 2 50 ? 5.949 -18.615 35.109 1.00 6.47 50 LYS B N 1
ATOM 2464 C CA . LYS B 2 50 ? 4.646 -19.113 35.591 1.00 6.86 50 LYS B CA 1
ATOM 2465 C C . LYS B 2 50 ? 4.189 -18.316 36.819 1.00 6.64 50 LYS B C 1
ATOM 2466 O O . LYS B 2 50 ? 3.116 -17.696 36.810 1.00 8.13 50 LYS B O 1
ATOM 2472 N N . ASN B 2 51 ? 4.978 -18.353 37.894 1.00 7.17 51 ASN B N 1
ATOM 2473 C CA . ASN B 2 51 ? 4.485 -17.956 39.238 1.00 7.65 51 ASN B CA 1
ATOM 2474 C C . ASN B 2 51 ? 4.599 -16.458 39.469 1.00 7.51 51 ASN B C 1
ATOM 2475 O O . ASN B 2 51 ? 3.883 -15.960 40.341 1.00 8.70 51 ASN B O 1
ATOM 2480 N N . TYR B 2 52 ? 5.465 -15.778 38.728 1.00 6.98 52 TYR B N 1
ATOM 2481 C CA . TYR B 2 52 ? 5.653 -14.321 38.861 1.00 7.14 52 TYR B CA 1
ATOM 2482 C C . TYR B 2 52 ? 4.943 -13.617 37.707 1.00 7.39 52 TYR B C 1
ATOM 2483 O O . TYR B 2 52 ? 4.215 -12.656 37.960 1.00 7.84 52 TYR B O 1
ATOM 2492 N N . ALA B 2 53 ? 5.160 -14.055 36.465 1.00 7.11 53 ALA B N 1
ATOM 2493 C CA . ALA B 2 53 ? 4.613 -13.330 35.294 1.00 7.50 53 ALA B CA 1
ATOM 2494 C C . ALA B 2 53 ? 3.213 -13.817 34.911 1.00 7.03 53 ALA B C 1
ATOM 2495 O O . ALA B 2 53 ? 2.491 -13.042 34.271 1.00 7.14 53 ALA B O 1
ATOM 2497 N N . GLY B 2 54 ? 2.857 -15.050 35.265 1.00 7.20 54 GLY B N 1
ATOM 2498 C CA . GLY B 2 54 ? 1.505 -15.612 35.060 1.00 8.05 54 GLY B CA 1
ATOM 2499 C C . GLY B 2 54 ? 1.335 -16.437 33.790 1.00 7.83 54 GLY B C 1
ATOM 2500 O O . GLY B 2 54 ? 0.186 -16.699 33.411 1.00 10.06 54 GLY B O 1
ATOM 2501 N N . ARG B 2 55 ? 2.413 -16.894 33.154 1.00 6.95 55 ARG B N 1
ATOM 2502 C CA . ARG B 2 55 ? 2.288 -17.791 31.979 1.00 6.78 55 ARG B CA 1
ATOM 2503 C C . ARG B 2 55 ? 1.686 -19.131 32.386 1.00 7.07 55 ARG B C 1
ATOM 2504 O O . ARG B 2 55 ? 1.929 -19.615 33.492 1.00 7.49 55 ARG B O 1
ATOM 2512 N N . PRO B 2 56 ? 0.957 -19.828 31.489 1.00 6.91 56 PRO B N 1
ATOM 2513 C CA . PRO B 2 56 ? 0.682 -19.406 30.119 1.00 6.74 56 PRO B CA 1
ATOM 2514 C C . PRO B 2 56 ? -0.375 -18.298 30.044 1.00 6.59 56 PRO B C 1
ATOM 2515 O O . PRO B 2 56 ? -1.257 -18.213 30.849 1.00 7.68 56 PRO B O 1
ATOM 2519 N N . THR B 2 57 ? -0.285 -17.491 28.991 1.00 6.30 57 THR B N 1
ATOM 2520 C CA . THR B 2 57 ? -1.295 -16.456 28.708 1.00 6.84 57 THR B CA 1
ATOM 2521 C C . THR B 2 57 ? -2.432 -17.084 27.903 1.00 7.16 57 THR B C 1
ATOM 2522 O O . THR B 2 57 ? -2.236 -18.005 27.115 1.00 7.31 57 THR B O 1
ATOM 2526 N N . ALA B 2 58 ? -3.613 -16.542 28.090 1.00 6.68 58 ALA B N 1
ATOM 2527 C CA . ALA B 2 58 ? -4.814 -16.976 27.371 1.00 6.99 58 ALA B CA 1
ATOM 2528 C C . ALA B 2 58 ? -4.663 -16.807 25.858 1.00 6.69 58 ALA B C 1
ATOM 2529 O O . ALA B 2 58 ? -3.937 -15.922 25.377 1.00 6.91 58 ALA B O 1
ATOM 2531 N N . LEU B 2 59 ? -5.421 -17.629 25.141 1.00 6.96 59 LEU B N 1
ATOM 2532 C CA . LEU B 2 59 ? -5.657 -17.437 23.702 1.00 7.14 59 LEU B CA 1
ATOM 2533 C C . LEU B 2 59 ? -7.166 -17.248 23.555 1.00 6.91 59 LEU B C 1
ATOM 2534 O O . LEU B 2 59 ? -7.923 -18.203 23.796 1.00 9.35 59 LEU B O 1
ATOM 2539 N N . THR B 2 60 ? -7.568 -16.033 23.211 1.00 7.10 60 THR B N 1
ATOM 2540 C CA . THR B 2 60 ? -8.982 -15.617 23.237 1.00 7.22 60 THR B CA 1
ATOM 2541 C C . THR B 2 60 ? -9.581 -15.644 21.836 1.00 7.56 60 THR B C 1
ATOM 2542 O O . THR B 2 60 ? -9.046 -14.988 20.961 1.00 7.87 60 THR B O 1
ATOM 2546 N N . LYS B 2 61 ? -10.669 -16.366 21.641 1.00 7.98 61 LYS B N 1
ATOM 2547 C CA . LYS B 2 61 ? -11.402 -16.328 20.363 1.00 8.18 61 LYS B CA 1
ATOM 2548 C C . LYS B 2 61 ? -12.301 -15.101 20.371 1.00 8.58 61 LYS B C 1
ATOM 2549 O O . LYS B 2 61 ? -13.147 -15.006 21.244 1.00 10.99 61 LYS B O 1
ATOM 2555 N N A CYS B 2 62 ? -12.155 -14.255 19.363 0.70 8.29 62 CYS B N 1
ATOM 2556 N N B CYS B 2 62 ? -12.086 -14.115 19.498 0.30 9.67 62 CYS B N 1
ATOM 2557 C CA A CYS B 2 62 ? -12.897 -12.980 19.257 0.70 9.48 62 CYS B CA 1
ATOM 2558 C CA B CYS B 2 62 ? -13.001 -12.941 19.453 0.30 10.76 62 CYS B CA 1
ATOM 2559 C C A CYS B 2 62 ? -14.017 -13.157 18.234 0.70 10.86 62 CYS B C 1
ATOM 2560 C C B CYS B 2 62 ? -14.000 -13.117 18.312 0.30 11.39 62 CYS B C 1
ATOM 2561 O O A CYS B 2 62 ? -13.753 -13.052 17.031 0.70 12.75 62 CYS B O 1
ATOM 2562 O O B CYS B 2 62 ? -13.637 -12.944 17.137 0.30 11.92 62 CYS B O 1
ATOM 2567 N N . GLN B 2 63 ? -15.223 -13.452 18.711 1.00 10.85 63 GLN B N 1
ATOM 2568 C CA . GLN B 2 63 ? -16.341 -13.812 17.805 1.00 12.55 63 GLN B CA 1
ATOM 2569 C C . GLN B 2 63 ? -17.103 -12.564 17.342 1.00 11.62 63 GLN B C 1
ATOM 2570 O O . GLN B 2 63 ? -17.579 -12.554 16.211 1.00 13.42 63 GLN B O 1
ATOM 2576 N N . ASN B 2 64 ? -17.242 -11.540 18.168 1.00 10.79 64 ASN B N 1
ATOM 2577 C CA . ASN B 2 64 ? -18.060 -10.360 17.781 1.00 10.06 64 ASN B CA 1
ATOM 2578 C C . ASN B 2 64 ? -17.407 -9.636 16.604 1.00 10.56 64 ASN B C 1
ATOM 2579 O O . ASN B 2 64 ? -18.093 -9.223 15.676 1.00 11.90 64 ASN B O 1
ATOM 2584 N N A ILE B 2 65 ? -16.094 -9.448 16.631 0.70 10.64 65 ILE B N 1
ATOM 2585 N N B ILE B 2 65 ? -16.084 -9.542 16.636 0.30 10.27 65 ILE B N 1
ATOM 2586 C CA A ILE B 2 65 ? -15.468 -8.593 15.584 0.70 11.64 65 ILE B CA 1
ATOM 2587 C CA B ILE B 2 65 ? -15.304 -8.699 15.692 0.30 10.32 65 ILE B CA 1
ATOM 2588 C C A ILE B 2 65 ? -15.443 -9.323 14.234 0.70 10.63 65 ILE B C 1
ATOM 2589 C C B ILE B 2 65 ? -15.220 -9.364 14.310 0.30 10.27 65 ILE B C 1
ATOM 2590 O O A ILE B 2 65 ? -15.349 -8.627 13.223 0.70 12.42 65 ILE B O 1
ATOM 2591 O O B ILE B 2 65 ? -14.786 -8.669 13.374 0.30 9.92 65 ILE B O 1
ATOM 2600 N N . THR B 2 66 ? -15.584 -10.649 14.182 1.00 9.94 66 THR B N 1
ATOM 2601 C CA . THR B 2 66 ? -15.540 -11.392 12.889 1.00 9.93 66 THR B CA 1
ATOM 2602 C C . THR B 2 66 ? -16.924 -11.872 12.443 1.00 10.67 66 THR B C 1
ATOM 2603 O O . THR B 2 66 ? -17.012 -12.558 11.405 1.00 10.56 66 THR B O 1
ATOM 2607 N N . ALA B 2 67 ? -17.977 -11.548 13.191 1.00 10.94 67 ALA B N 1
ATOM 2608 C CA . ALA B 2 67 ? -19.340 -12.038 12.889 1.00 13.36 67 ALA B CA 1
ATOM 2609 C C . ALA B 2 67 ? -19.709 -11.717 11.435 1.00 13.44 67 ALA B C 1
ATOM 2610 O O . ALA B 2 67 ? -19.480 -10.593 11.005 1.00 14.36 67 ALA B O 1
ATOM 2612 N N . GLY B 2 68 ? -20.259 -12.696 10.718 1.00 15.14 68 GLY B N 1
ATOM 2613 C CA . GLY B 2 68 ? -20.735 -12.548 9.328 1.00 15.51 68 GLY B CA 1
ATOM 2614 C C . GLY B 2 68 ? -19.631 -12.723 8.298 1.00 15.29 68 GLY B C 1
ATOM 2615 O O . GLY B 2 68 ? -19.894 -12.536 7.110 1.00 21.28 68 GLY B O 1
ATOM 2616 N N . THR B 2 69 ? -18.424 -13.088 8.715 1.00 11.54 69 THR B N 1
ATOM 2617 C CA . THR B 2 69 ? -17.295 -13.399 7.807 1.00 10.27 69 THR B CA 1
ATOM 2618 C C . THR B 2 69 ? -16.831 -14.833 8.038 1.00 9.80 69 THR B C 1
ATOM 2619 O O . THR B 2 69 ? -17.255 -15.463 9.034 1.00 10.33 69 THR B O 1
ATOM 2623 N N . ARG B 2 70 ? -15.944 -15.309 7.178 1.00 8.78 70 ARG B N 1
ATOM 2624 C CA . ARG B 2 70 ? -15.334 -16.649 7.316 1.00 9.51 70 ARG B CA 1
ATOM 2625 C C . ARG B 2 70 ? -13.950 -16.548 7.962 1.00 8.52 70 ARG B C 1
ATOM 2626 O O . ARG B 2 70 ? -13.196 -17.540 7.904 1.00 9.03 70 ARG B O 1
ATOM 2634 N N . THR B 2 71 ? -13.638 -15.420 8.592 1.00 7.90 71 THR B N 1
ATOM 2635 C CA . THR B 2 71 ? -12.444 -15.299 9.464 1.00 7.64 71 THR B CA 1
ATOM 2636 C C . THR B 2 71 ? -12.758 -15.803 10.877 1.00 7.58 71 THR B C 1
ATOM 2637 O O . THR B 2 71 ? -13.746 -15.375 11.483 1.00 8.89 71 THR B O 1
ATOM 2641 N N . THR B 2 72 ? -11.884 -16.664 11.399 1.00 7.33 72 THR B N 1
ATOM 2642 C CA . THR B 2 72 ? -11.829 -16.992 12.832 1.00 7.54 72 THR B CA 1
ATOM 2643 C C . THR B 2 72 ? -10.580 -16.320 13.385 1.00 7.05 72 THR B C 1
ATOM 2644 O O . THR B 2 72 ? -9.492 -16.564 12.829 1.00 7.89 72 THR B O 1
ATOM 2648 N N . LEU B 2 73 ? -10.745 -15.471 14.390 1.00 7.15 73 LEU B N 1
ATOM 2649 C CA . LEU B 2 73 ? -9.628 -14.680 14.937 1.00 7.24 73 LEU B CA 1
ATOM 2650 C C . LEU B 2 73 ? -9.426 -15.011 16.407 1.00 6.83 73 LEU B C 1
ATOM 2651 O O . LEU B 2 73 ? -10.371 -14.886 17.212 1.00 8.24 73 LEU B O 1
ATOM 2656 N N . TYR B 2 74 ? -8.207 -15.398 16.735 1.00 6.12 74 TYR B N 1
ATOM 2657 C CA . TYR B 2 74 ? -7.753 -15.544 18.126 1.00 6.00 74 TYR B CA 1
ATOM 2658 C C . TYR B 2 74 ? -6.746 -14.447 18.423 1.00 6.06 74 TYR B C 1
ATOM 2659 O O . TYR B 2 74 ? -5.953 -14.059 17.553 1.00 6.87 74 TYR B O 1
ATOM 2668 N N . LEU B 2 75 ? -6.740 -14.024 19.675 1.00 5.99 75 LEU B N 1
ATOM 2669 C CA . LEU B 2 75 ? -5.738 -13.086 20.214 1.00 6.25 75 LEU B CA 1
ATOM 2670 C C . LEU B 2 75 ? -4.900 -13.798 21.259 1.00 6.23 75 LEU B C 1
ATOM 2671 O O . LEU B 2 75 ? -5.456 -14.311 22.245 1.00 6.50 75 LEU B O 1
ATOM 2676 N N . LYS B 2 76 ? -3.594 -13.804 21.048 1.00 5.92 76 LYS B N 1
ATOM 2677 C CA . LYS B 2 76 ? -2.655 -14.317 22.062 1.00 5.89 76 LYS B CA 1
ATOM 2678 C C . LYS B 2 76 ? -2.465 -13.201 23.083 1.00 5.71 76 LYS B C 1
ATOM 2679 O O . LYS B 2 76 ? -2.016 -12.106 22.717 1.00 6.07 76 LYS B O 1
ATOM 2685 N N . ARG B 2 77 ? -2.816 -13.457 24.342 1.00 6.05 77 ARG B N 1
ATOM 2686 C CA . ARG B 2 77 ? -3.062 -12.375 25.338 1.00 6.14 77 ARG B CA 1
ATOM 2687 C C . ARG B 2 77 ? -1.786 -12.038 26.118 1.00 6.29 77 ARG B C 1
ATOM 2688 O O . ARG B 2 77 ? -1.780 -12.140 27.350 1.00 6.85 77 ARG B O 1
ATOM 2696 N N . GLU B 2 78 ? -0.769 -11.527 25.432 1.00 6.59 78 GLU B N 1
ATOM 2697 C CA . GLU B 2 78 ? 0.430 -11.039 26.161 1.00 6.99 78 GLU B CA 1
ATOM 2698 C C . GLU B 2 78 ? 0.082 -9.781 26.969 1.00 7.27 78 GLU B C 1
ATOM 2699 O O . GLU B 2 78 ? 0.840 -9.436 27.886 1.00 7.93 78 GLU B O 1
ATOM 2705 N N . ASP B 2 79 ? -1.045 -9.145 26.680 1.00 7.62 79 ASP B N 1
ATOM 2706 C CA . ASP B 2 79 ? -1.583 -8.016 27.477 1.00 7.78 79 ASP B CA 1
ATOM 2707 C C . ASP B 2 79 ? -1.824 -8.452 28.924 1.00 7.44 79 ASP B C 1
ATOM 2708 O O . ASP B 2 79 ? -1.892 -7.573 29.781 1.00 9.18 79 ASP B O 1
ATOM 2713 N N . LEU B 2 80 ? -2.026 -9.745 29.167 1.00 7.44 80 LEU B N 1
ATOM 2714 C CA . LEU B 2 80 ? -2.328 -10.256 30.532 1.00 7.55 80 LEU B CA 1
ATOM 2715 C C . LEU B 2 80 ? -1.051 -10.610 31.293 1.00 7.96 80 LEU B C 1
ATOM 2716 O O . LEU B 2 80 ? -1.145 -10.868 32.496 1.00 9.82 80 LEU B O 1
ATOM 2721 N N . LEU B 2 81 ? 0.102 -10.603 30.639 1.00 7.88 81 LEU B N 1
ATOM 2722 C CA . LEU B 2 81 ? 1.374 -10.895 31.334 1.00 7.89 81 LEU B CA 1
ATOM 2723 C C . LEU B 2 81 ? 1.623 -9.820 32.387 1.00 7.56 81 LEU B C 1
ATOM 2724 O O . LEU B 2 81 ? 1.293 -8.651 32.168 1.00 8.23 81 LEU B O 1
ATOM 2729 N N . HIS B 2 82 ? 2.269 -10.173 33.489 1.00 7.17 82 HIS B N 1
ATOM 2730 C CA . HIS B 2 82 ? 2.693 -9.151 34.460 1.00 7.40 82 HIS B CA 1
ATOM 2731 C C . HIS B 2 82 ? 3.477 -8.049 33.745 1.00 7.38 82 HIS B C 1
ATOM 2732 O O . HIS B 2 82 ? 4.387 -8.357 32.964 1.00 8.55 82 HIS B O 1
ATOM 2739 N N . GLY B 2 83 ? 3.108 -6.798 34.004 1.00 7.84 83 GLY B N 1
ATOM 2740 C CA . GLY B 2 83 ? 3.700 -5.607 33.375 1.00 8.69 83 GLY B CA 1
ATOM 2741 C C . GLY B 2 83 ? 2.871 -5.124 32.186 1.00 8.79 83 GLY B C 1
ATOM 2742 O O . GLY B 2 83 ? 3.041 -3.964 31.787 1.00 10.82 83 GLY B O 1
ATOM 2743 N N . GLY B 2 84 ? 1.997 -5.975 31.662 1.00 8.72 84 GLY B N 1
ATOM 2744 C CA . GLY B 2 84 ? 1.024 -5.589 30.630 1.00 8.94 84 GLY B CA 1
ATOM 2745 C C . GLY B 2 84 ? 1.571 -5.681 29.220 1.00 8.40 84 GLY B C 1
ATOM 2746 O O . GLY B 2 84 ? 0.906 -5.205 28.293 1.00 8.63 84 GLY B O 1
ATOM 2747 N N . ALA B 2 85 ? 2.733 -6.290 29.028 1.00 7.74 85 ALA B N 1
ATOM 2748 C CA . ALA B 2 85 ? 3.293 -6.484 27.679 1.00 7.51 85 ALA B CA 1
ATOM 2749 C C . ALA B 2 85 ? 4.206 -7.700 27.708 1.00 6.82 85 ALA B C 1
ATOM 2750 O O . ALA B 2 85 ? 4.732 -8.082 28.756 1.00 7.55 85 ALA B O 1
ATOM 2752 N N . HIS B 2 86 ? 4.489 -8.209 26.521 1.00 6.03 86 HIS B N 1
ATOM 2753 C CA . HIS B 2 86 ? 5.354 -9.392 26.323 1.00 6.40 86 HIS B CA 1
ATOM 2754 C C . HIS B 2 86 ? 6.787 -9.138 26.795 1.00 5.84 86 HIS B C 1
ATOM 2755 O O . HIS B 2 86 ? 7.510 -10.118 26.974 1.00 6.75 86 HIS B O 1
ATOM 2762 N N . LYS B 2 87 ? 7.206 -7.880 26.938 1.00 5.97 87 LYS B N 1
ATOM 2763 C CA . LYS B 2 87 ? 8.617 -7.589 27.277 1.00 6.61 87 LYS B CA 1
ATOM 2764 C C . LYS B 2 87 ? 9.042 -8.335 28.537 1.00 6.95 87 LYS B C 1
ATOM 2765 O O . LYS B 2 87 ? 10.230 -8.648 28.677 1.00 8.45 87 LYS B O 1
ATOM 2771 N N . THR B 2 88 ? 8.132 -8.554 29.467 1.00 6.59 88 THR B N 1
ATOM 2772 C CA . THR B 2 88 ? 8.454 -9.223 30.740 1.00 6.76 88 THR B CA 1
ATOM 2773 C C . THR B 2 88 ? 9.141 -10.571 30.501 1.00 6.38 88 THR B C 1
ATOM 2774 O O . THR B 2 88 ? 9.994 -10.943 31.298 1.00 7.26 88 THR B O 1
ATOM 2778 N N . ASN B 2 89 ? 8.759 -11.308 29.462 1.00 6.11 89 ASN B N 1
ATOM 2779 C CA . ASN B 2 89 ? 9.315 -12.670 29.287 1.00 6.51 89 ASN B CA 1
ATOM 2780 C C . ASN B 2 89 ? 10.839 -12.584 29.209 1.00 6.29 89 ASN B C 1
ATOM 2781 O O . ASN B 2 89 ? 11.550 -13.319 29.931 1.00 7.37 89 ASN B O 1
ATOM 2786 N N . GLN B 2 90 ? 11.350 -11.729 28.336 1.00 6.65 90 GLN B N 1
ATOM 2787 C CA . GLN B 2 90 ? 12.787 -11.792 27.996 1.00 6.72 90 GLN B CA 1
ATOM 2788 C C . GLN B 2 90 ? 13.620 -11.045 29.035 1.00 6.89 90 GLN B C 1
ATOM 2789 O O . GLN B 2 90 ? 14.772 -11.438 29.234 1.00 7.74 90 GLN B O 1
ATOM 2795 N N . VAL B 2 91 ? 13.072 -10.037 29.699 1.00 6.76 91 VAL B N 1
ATOM 2796 C CA . VAL B 2 91 ? 13.839 -9.370 30.786 1.00 7.24 91 VAL B CA 1
ATOM 2797 C C . VAL B 2 91 ? 14.080 -10.354 31.924 1.00 7.22 91 VAL B C 1
ATOM 2798 O O . VAL B 2 91 ? 15.159 -10.280 32.526 1.00 8.25 91 VAL B O 1
ATOM 2802 N N . LEU B 2 92 ? 13.147 -11.255 32.223 1.00 6.59 92 LEU B N 1
ATOM 2803 C CA . LEU B 2 92 ? 13.392 -12.268 33.278 1.00 6.98 92 LEU B CA 1
ATOM 2804 C C . LEU B 2 92 ? 14.537 -13.185 32.837 1.00 7.20 92 LEU B C 1
ATOM 2805 O O . LEU B 2 92 ? 15.434 -13.445 33.644 1.00 8.09 92 LEU B O 1
ATOM 2810 N N . GLY B 2 93 ? 14.547 -13.618 31.580 1.00 6.98 93 GLY B N 1
ATOM 2811 C CA . GLY B 2 93 ? 15.637 -14.484 31.087 1.00 6.98 93 GLY B CA 1
ATOM 2812 C C . GLY B 2 93 ? 16.964 -13.751 31.110 1.00 6.72 93 GLY B C 1
ATOM 2813 O O . GLY B 2 93 ? 17.976 -14.322 31.543 1.00 7.24 93 GLY B O 1
ATOM 2814 N N . GLN B 2 94 ? 16.999 -12.521 30.638 1.00 6.41 94 GLN B N 1
ATOM 2815 C CA . GLN B 2 94 ? 18.281 -11.776 30.612 1.00 7.01 94 GLN B CA 1
ATOM 2816 C C . GLN B 2 94 ? 18.738 -11.466 32.037 1.00 6.82 94 GLN B C 1
ATOM 2817 O O . GLN B 2 94 ? 19.970 -11.456 32.258 1.00 7.36 94 GLN B O 1
ATOM 2823 N N . ALA B 2 95 ? 17.841 -11.193 32.970 1.00 7.01 95 ALA B N 1
ATOM 2824 C CA . ALA B 2 95 ? 18.249 -10.967 34.373 1.00 6.80 95 ALA B CA 1
ATOM 2825 C C . ALA B 2 95 ? 18.912 -12.246 34.892 1.00 7.25 95 ALA B C 1
ATOM 2826 O O . ALA B 2 95 ? 19.912 -12.176 35.614 1.00 7.41 95 ALA B O 1
ATOM 2828 N N . LEU B 2 96 ? 18.351 -13.407 34.581 1.00 7.17 96 LEU B N 1
ATOM 2829 C CA . LEU B 2 96 ? 18.980 -14.682 34.990 1.00 7.48 96 LEU B CA 1
ATOM 2830 C C . LEU B 2 96 ? 20.337 -14.865 34.305 1.00 7.79 96 LEU B C 1
ATOM 2831 O O . LEU B 2 96 ? 21.255 -15.409 34.944 1.00 8.86 96 LEU B O 1
ATOM 2836 N N . LEU B 2 97 ? 20.506 -14.448 33.056 1.00 7.72 97 LEU B N 1
ATOM 2837 C CA . LEU B 2 97 ? 21.850 -14.522 32.413 1.00 7.70 97 LEU B CA 1
ATOM 2838 C C . LEU B 2 97 ? 22.821 -13.620 33.162 1.00 7.62 97 LEU B C 1
ATOM 2839 O O . LEU B 2 97 ? 23.963 -14.017 33.359 1.00 8.58 97 LEU B O 1
ATOM 2844 N N . ALA B 2 98 ? 22.399 -12.421 33.531 1.00 7.28 98 ALA B N 1
ATOM 2845 C CA . ALA B 2 98 ? 23.276 -11.484 34.267 1.00 8.19 98 ALA B CA 1
ATOM 2846 C C . ALA B 2 98 ? 23.767 -12.179 35.537 1.00 8.72 98 ALA B C 1
ATOM 2847 O O . ALA B 2 98 ? 24.970 -12.132 35.844 1.00 9.57 98 ALA B O 1
ATOM 2849 N N . LYS B 2 99 ? 22.851 -12.795 36.268 1.00 8.70 99 LYS B N 1
ATOM 2850 C CA . LYS B 2 99 ? 23.196 -13.476 37.532 1.00 10.54 99 LYS B CA 1
ATOM 2851 C C . LYS B 2 99 ? 24.100 -14.675 37.237 1.00 9.92 99 LYS B C 1
ATOM 2852 O O . LYS B 2 99 ? 25.046 -14.914 38.010 1.00 11.06 99 LYS B O 1
ATOM 2858 N N . ARG B 2 100 ? 23.874 -15.384 36.143 1.00 9.23 100 ARG B N 1
ATOM 2859 C CA . ARG B 2 100 ? 24.721 -16.541 35.775 1.00 9.28 100 ARG B CA 1
ATOM 2860 C C . ARG B 2 100 ? 26.171 -16.085 35.591 1.00 9.19 100 ARG B C 1
ATOM 2861 O O . ARG B 2 100 ? 27.076 -16.796 36.033 1.00 10.15 100 ARG B O 1
ATOM 2869 N N . MET B 2 101 ? 26.365 -14.921 34.986 1.00 9.10 101 MET B N 1
ATOM 2870 C CA . MET B 2 101 ? 27.710 -14.357 34.729 1.00 9.48 101 MET B CA 1
ATOM 2871 C C . MET B 2 101 ? 28.285 -13.724 35.994 1.00 10.16 101 MET B C 1
ATOM 2872 O O . MET B 2 101 ? 29.433 -13.284 35.948 1.00 11.74 101 MET B O 1
ATOM 2877 N N . GLY B 2 102 ? 27.513 -13.653 37.074 1.00 10.96 102 GLY B N 1
ATOM 2878 C CA . GLY B 2 102 ? 27.974 -13.107 38.356 1.00 11.91 102 GLY B CA 1
ATOM 2879 C C . GLY B 2 102 ? 27.851 -11.604 38.426 1.00 12.30 102 GLY B C 1
ATOM 2880 O O . GLY B 2 102 ? 28.532 -11.012 39.245 1.00 14.48 102 GLY B O 1
ATOM 2881 N N A LYS B 2 103 ? 26.991 -11.001 37.600 0.74 12.21 103 LYS B N 1
ATOM 2882 N N B LYS B 2 103 ? 26.984 -10.987 37.612 0.26 12.80 103 LYS B N 1
ATOM 2883 C CA A LYS B 2 103 ? 26.848 -9.524 37.543 0.74 12.88 103 LYS B CA 1
ATOM 2884 C CA B LYS B 2 103 ? 26.879 -9.503 37.501 0.26 13.03 103 LYS B CA 1
ATOM 2885 C C A LYS B 2 103 ? 25.763 -9.057 38.504 0.74 14.27 103 LYS B C 1
ATOM 2886 C C B LYS B 2 103 ? 25.691 -8.976 38.321 0.26 13.96 103 LYS B C 1
ATOM 2887 O O A LYS B 2 103 ? 24.885 -9.859 38.821 0.74 18.16 103 LYS B O 1
ATOM 2888 O O B LYS B 2 103 ? 24.621 -9.621 38.292 0.26 13.16 103 LYS B O 1
ATOM 2899 N N . SER B 2 104 ? 25.876 -7.808 38.956 1.00 14.94 104 SER B N 1
ATOM 2900 C CA . SER B 2 104 ? 24.985 -7.216 39.984 1.00 16.40 104 SER B CA 1
ATOM 2901 C C . SER B 2 104 ? 24.219 -6.015 39.434 1.00 12.94 104 SER B C 1
ATOM 2902 O O . SER B 2 104 ? 23.365 -5.476 40.167 1.00 13.49 104 SER B O 1
ATOM 2905 N N . GLU B 2 105 ? 24.565 -5.556 38.235 1.00 12.05 105 GLU B N 1
ATOM 2906 C CA . GLU B 2 105 ? 24.023 -4.292 37.691 1.00 10.89 105 GLU B CA 1
ATOM 2907 C C . GLU B 2 105 ? 23.441 -4.548 36.308 1.00 9.90 105 GLU B C 1
ATOM 2908 O O . GLU B 2 105 ? 23.973 -5.388 35.563 1.00 9.54 105 GLU B O 1
ATOM 2914 N N . ILE B 2 106 ? 22.402 -3.781 35.995 1.00 9.56 106 ILE B N 1
ATOM 2915 C CA . ILE B 2 106 ? 21.697 -3.836 34.687 1.00 8.88 106 ILE B CA 1
ATOM 2916 C C . ILE B 2 106 ? 21.713 -2.442 34.075 1.00 9.17 106 ILE B C 1
ATOM 2917 O O . ILE B 2 106 ? 21.407 -1.473 34.771 1.00 9.96 106 ILE B O 1
ATOM 2922 N N . ILE B 2 107 ? 22.033 -2.392 32.790 1.00 8.86 107 ILE B N 1
ATOM 2923 C CA . ILE B 2 107 ? 21.828 -1.201 31.926 1.00 8.88 107 ILE B CA 1
ATOM 2924 C C . ILE B 2 107 ? 20.692 -1.514 30.965 1.00 8.11 107 ILE B C 1
ATOM 2925 O O . ILE B 2 107 ? 20.686 -2.592 30.413 1.00 8.80 107 ILE B O 1
ATOM 2930 N N . ALA B 2 108 ? 19.795 -0.570 30.709 1.00 8.38 108 ALA B N 1
ATOM 2931 C CA . ALA B 2 108 ? 18.746 -0.761 29.688 1.00 8.83 108 ALA B CA 1
ATOM 2932 C C . ALA B 2 108 ? 18.448 0.563 29.005 1.00 9.22 108 ALA B C 1
ATOM 2933 O O . ALA B 2 108 ? 18.626 1.612 29.609 1.00 11.87 108 ALA B O 1
ATOM 2935 N N . GLU B 2 109 ? 18.060 0.484 27.735 1.00 10.25 109 GLU B N 1
ATOM 2936 C CA . GLU B 2 109 ? 17.540 1.637 26.973 1.00 9.65 109 GLU B CA 1
ATOM 2937 C C . GLU B 2 109 ? 16.017 1.557 26.975 1.00 9.26 109 GLU B C 1
ATOM 2938 O O . GLU B 2 109 ? 15.463 0.461 27.034 1.00 10.46 109 GLU B O 1
ATOM 2944 N N . THR B 2 110 ? 15.346 2.683 26.807 1.00 9.29 110 THR B N 1
ATOM 2945 C CA . THR B 2 110 ? 13.886 2.666 26.597 1.00 9.59 110 THR B CA 1
ATOM 2946 C C . THR B 2 110 ? 13.478 3.925 25.835 1.00 9.50 110 THR B C 1
ATOM 2947 O O . THR B 2 110 ? 14.106 5.000 26.002 1.00 10.68 110 THR B O 1
ATOM 2951 N N . GLY B 2 111 ? 12.436 3.787 25.025 1.00 10.44 111 GLY B N 1
ATOM 2952 C CA . GLY B 2 111 ? 11.800 4.908 24.316 1.00 11.46 111 GLY B CA 1
ATOM 2953 C C . GLY B 2 111 ? 10.419 5.193 24.869 1.00 11.82 111 GLY B C 1
ATOM 2954 O O . GLY B 2 111 ? 10.220 6.232 25.518 1.00 15.62 111 GLY B O 1
ATOM 2955 N N . ALA B 2 112 ? 9.491 4.271 24.637 1.00 11.36 112 ALA B N 1
ATOM 2956 C CA . ALA B 2 112 ? 8.112 4.340 25.167 1.00 12.18 112 ALA B CA 1
ATOM 2957 C C . ALA B 2 112 ? 8.138 4.204 26.696 1.00 12.10 112 ALA B C 1
ATOM 2958 O O . ALA B 2 112 ? 7.177 4.643 27.357 1.00 14.80 112 ALA B O 1
ATOM 2960 N N . GLY B 2 113 ? 9.164 3.551 27.246 1.00 10.96 113 GLY B N 1
ATOM 2961 C CA . GLY B 2 113 ? 9.292 3.362 28.700 1.00 11.77 113 GLY B CA 1
ATOM 2962 C C . GLY B 2 113 ? 8.883 1.977 29.152 1.00 11.01 113 GLY B C 1
ATOM 2963 O O . GLY B 2 113 ? 9.128 1.661 30.310 1.00 11.62 113 GLY B O 1
ATOM 2964 N N A GLN B 2 114 ? 8.237 1.176 28.296 0.25 10.40 114 GLN B N 1
ATOM 2965 N N B GLN B 2 114 ? 8.298 1.169 28.271 0.75 11.15 114 GLN B N 1
ATOM 2966 C CA A GLN B 2 114 ? 7.770 -0.183 28.682 0.25 9.81 114 GLN B CA 1
ATOM 2967 C CA B GLN B 2 114 ? 7.773 -0.177 28.606 0.75 11.19 114 GLN B CA 1
ATOM 2968 C C A GLN B 2 114 ? 8.988 -1.062 28.978 0.25 9.55 114 GLN B C 1
ATOM 2969 C C B GLN B 2 114 ? 8.953 -1.107 28.912 0.75 10.45 114 GLN B C 1
ATOM 2970 O O A GLN B 2 114 ? 8.966 -1.756 30.011 0.25 9.29 114 GLN B O 1
ATOM 2971 O O B GLN B 2 114 ? 8.902 -1.863 29.893 0.75 10.26 114 GLN B O 1
ATOM 2982 N N . HIS B 2 115 ? 10.023 -1.032 28.132 1.00 8.90 115 HIS B N 1
ATOM 2983 C CA . HIS B 2 115 ? 11.224 -1.845 28.404 1.00 8.73 115 HIS B CA 1
ATOM 2984 C C . HIS B 2 115 ? 11.898 -1.356 29.686 1.00 8.60 115 HIS B C 1
ATOM 2985 O O . HIS B 2 115 ? 12.414 -2.188 30.443 1.00 9.23 115 HIS B O 1
ATOM 2992 N N . GLY B 2 116 ? 11.930 -0.051 29.907 1.00 8.65 116 GLY B N 1
ATOM 2993 C CA . GLY B 2 116 ? 12.496 0.481 31.158 1.00 9.08 116 GLY B CA 1
ATOM 2994 C C . GLY B 2 116 ? 11.761 -0.100 32.353 1.00 9.02 116 GLY B C 1
ATOM 2995 O O . GLY B 2 116 ? 12.391 -0.519 33.327 1.00 9.37 116 GLY B O 1
ATOM 2996 N N . VAL B 2 117 ? 10.431 -0.085 32.312 1.00 9.08 117 VAL B N 1
ATOM 2997 C CA . VAL B 2 117 ? 9.627 -0.629 33.437 1.00 9.39 117 VAL B CA 1
ATOM 2998 C C . VAL B 2 117 ? 9.894 -2.135 33.561 1.00 8.64 117 VAL B C 1
ATOM 2999 O O . VAL B 2 117 ? 10.049 -2.620 34.694 1.00 9.00 117 VAL B O 1
ATOM 3003 N N . ALA B 2 118 ? 9.923 -2.869 32.450 1.00 8.55 118 ALA B N 1
ATOM 3004 C CA . ALA B 2 118 ? 10.147 -4.332 32.467 1.00 8.61 118 ALA B CA 1
ATOM 3005 C C . ALA B 2 118 ? 11.523 -4.625 33.083 1.00 8.52 118 ALA B C 1
ATOM 3006 O O . ALA B 2 118 ? 11.660 -5.526 33.923 1.00 8.61 118 ALA B O 1
ATOM 3008 N N A SER B 2 119 ? 12.541 -3.880 32.673 0.66 8.36 119 SER B N 1
ATOM 3009 N N B SER B 2 119 ? 12.535 -3.879 32.653 0.34 8.73 119 SER B N 1
ATOM 3010 C CA A SER B 2 119 ? 13.911 -4.072 33.210 0.66 7.22 119 SER B CA 1
ATOM 3011 C CA B SER B 2 119 ? 13.916 -4.027 33.168 0.34 8.45 119 SER B CA 1
ATOM 3012 C C A SER B 2 119 ? 13.927 -3.751 34.708 0.66 7.48 119 SER B C 1
ATOM 3013 C C B SER B 2 119 ? 13.939 -3.738 34.672 0.34 8.09 119 SER B C 1
ATOM 3014 O O A SER B 2 119 ? 14.546 -4.476 35.494 0.66 7.95 119 SER B O 1
ATOM 3015 O O B SER B 2 119 ? 14.580 -4.489 35.422 0.34 8.51 119 SER B O 1
ATOM 3020 N N . ALA B 2 120 ? 13.250 -2.677 35.088 1.00 7.83 120 ALA B N 1
ATOM 3021 C CA . ALA B 2 120 ? 13.214 -2.259 36.501 1.00 8.05 120 ALA B CA 1
ATOM 3022 C C . ALA B 2 120 ? 12.505 -3.320 37.345 1.00 8.53 120 ALA B C 1
ATOM 3023 O O . ALA B 2 120 ? 12.982 -3.611 38.444 1.00 8.92 120 ALA B O 1
ATOM 3025 N N . LEU B 2 121 ? 11.388 -3.871 36.866 1.00 8.65 121 LEU B N 1
ATOM 3026 C CA . LEU B 2 121 ? 10.641 -4.859 37.689 1.00 8.84 121 LEU B CA 1
ATOM 3027 C C . LEU B 2 121 ? 11.464 -6.146 37.822 1.00 8.89 121 LEU B C 1
ATOM 3028 O O . LEU B 2 121 ? 11.514 -6.714 38.930 1.00 9.63 121 LEU B O 1
ATOM 3033 N N . ALA B 2 122 ? 12.118 -6.587 36.753 1.00 8.07 122 ALA B N 1
ATOM 3034 C CA . ALA B 2 122 ? 12.926 -7.827 36.817 1.00 8.25 122 ALA B CA 1
ATOM 3035 C C . ALA B 2 122 ? 14.092 -7.596 37.787 1.00 7.74 122 ALA B C 1
ATOM 3036 O O . ALA B 2 122 ? 14.454 -8.512 38.544 1.00 8.45 122 ALA B O 1
ATOM 3038 N N . SER B 2 123 ? 14.680 -6.400 37.722 1.00 7.83 123 SER B N 1
ATOM 3039 C CA . SER B 2 123 ? 15.845 -6.051 38.573 1.00 8.37 123 SER B CA 1
ATOM 3040 C C . SER B 2 123 ? 15.415 -5.982 40.041 1.00 8.56 123 SER B C 1
ATOM 3041 O O . SER B 2 123 ? 16.156 -6.456 40.925 1.00 9.86 123 SER B O 1
ATOM 3044 N N . ALA B 2 124 ? 14.253 -5.400 40.321 1.00 9.06 124 ALA B N 1
ATOM 3045 C CA . ALA B 2 124 ? 13.719 -5.324 41.699 1.00 10.01 124 ALA B CA 1
ATOM 3046 C C . ALA B 2 124 ? 13.527 -6.744 42.237 1.00 9.86 124 ALA B C 1
ATOM 3047 O O . ALA B 2 124 ? 13.939 -7.054 43.374 1.00 12.37 124 ALA B O 1
ATOM 3049 N N . LEU B 2 125 ? 12.907 -7.604 41.446 1.00 9.89 125 LEU B N 1
ATOM 3050 C CA . LEU B 2 125 ? 12.625 -8.979 41.896 1.00 10.23 125 LEU B CA 1
ATOM 3051 C C . LEU B 2 125 ? 13.935 -9.723 42.174 1.00 9.94 125 LEU B C 1
ATOM 3052 O O . LEU B 2 125 ? 14.019 -10.471 43.167 1.00 10.54 125 LEU B O 1
ATOM 3057 N N . LEU B 2 126 ? 14.929 -9.573 41.311 1.00 9.60 126 LEU B N 1
ATOM 3058 C CA . LEU B 2 126 ? 16.088 -10.487 41.300 1.00 10.03 126 LEU B CA 1
ATOM 3059 C C . LEU B 2 126 ? 17.331 -9.836 41.916 1.00 11.49 126 LEU B C 1
ATOM 3060 O O . LEU B 2 126 ? 18.402 -10.455 41.854 1.00 14.92 126 LEU B O 1
ATOM 3065 N N . GLY B 2 127 ? 17.193 -8.671 42.549 1.00 11.92 127 GLY B N 1
ATOM 3066 C CA . GLY B 2 127 ? 18.285 -8.084 43.349 1.00 13.28 127 GLY B CA 1
ATOM 3067 C C . GLY B 2 127 ? 19.402 -7.510 42.501 1.00 13.00 127 GLY B C 1
ATOM 3068 O O . GLY B 2 127 ? 20.567 -7.575 42.931 1.00 17.22 127 GLY B O 1
ATOM 3069 N N . LEU B 2 128 ? 19.068 -6.894 41.380 1.00 11.40 128 LEU B N 1
ATOM 3070 C CA . LEU B 2 128 ? 20.043 -6.220 40.500 1.00 11.15 128 LEU B CA 1
ATOM 3071 C C . LEU B 2 128 ? 19.811 -4.719 40.581 1.00 10.11 128 LEU B C 1
ATOM 3072 O O . LEU B 2 128 ? 18.669 -4.277 40.727 1.00 11.80 128 LEU B O 1
ATOM 3077 N N A LYS B 2 129 ? 20.891 -3.954 40.504 0.50 10.85 129 LYS B N 1
ATOM 3078 N N B LYS B 2 129 ? 20.883 -3.952 40.406 0.50 10.30 129 LYS B N 1
ATOM 3079 C CA A LYS B 2 129 ? 20.845 -2.477 40.432 0.50 11.34 129 LYS B CA 1
ATOM 3080 C CA B LYS B 2 129 ? 20.857 -2.469 40.425 0.50 10.34 129 LYS B CA 1
ATOM 3081 C C A LYS B 2 129 ? 20.641 -2.088 38.972 0.50 10.99 129 LYS B C 1
ATOM 3082 C C B LYS B 2 129 ? 20.712 -1.945 38.996 0.50 9.73 129 LYS B C 1
ATOM 3083 O O A LYS B 2 129 ? 21.481 -2.462 38.137 0.50 13.85 129 LYS B O 1
ATOM 3084 O O B LYS B 2 129 ? 21.690 -1.991 38.225 0.50 9.72 129 LYS B O 1
ATOM 3089 N N . CYS B 2 130 ? 19.551 -1.387 38.683 1.00 9.64 130 CYS B N 1
ATOM 3090 C CA . CYS B 2 130 ? 19.139 -1.071 37.311 1.00 9.27 130 CYS B CA 1
ATOM 3091 C C . CYS B 2 130 ? 19.306 0.417 37.008 1.00 9.27 130 CYS B C 1
ATOM 3092 O O . CYS B 2 130 ? 18.798 1.258 37.782 1.00 10.44 130 CYS B O 1
ATOM 3095 N N . ARG B 2 131 ? 19.940 0.722 35.876 1.00 8.90 131 ARG B N 1
ATOM 3096 C CA . ARG B 2 131 ? 19.998 2.095 35.349 1.00 9.37 131 ARG B CA 1
ATOM 3097 C C . ARG B 2 131 ? 19.494 2.061 33.910 1.00 9.51 131 ARG B C 1
ATOM 3098 O O . ARG B 2 131 ? 19.867 1.174 33.120 1.00 10.13 131 ARG B O 1
ATOM 3106 N N . ILE B 2 132 ? 18.640 3.030 33.613 1.00 8.97 132 ILE B N 1
ATOM 3107 C CA . ILE B 2 132 ? 17.870 3.094 32.353 1.00 9.05 132 ILE B CA 1
ATOM 3108 C C . ILE B 2 132 ? 18.190 4.390 31.638 1.00 9.28 132 ILE B C 1
ATOM 3109 O O . ILE B 2 132 ? 18.003 5.443 32.226 1.00 11.31 132 ILE B O 1
ATOM 3114 N N . TYR B 2 133 ? 18.617 4.291 30.386 1.00 8.92 133 TYR B N 1
ATOM 3115 C CA . TYR B 2 133 ? 18.846 5.460 29.518 1.00 9.54 133 TYR B CA 1
ATOM 3116 C C . TYR B 2 133 ? 17.584 5.711 28.715 1.00 9.12 133 TYR B C 1
ATOM 3117 O O . TYR B 2 133 ? 17.020 4.770 28.144 1.00 9.56 133 TYR B O 1
ATOM 3126 N N . MET B 2 134 ? 17.196 6.973 28.640 1.00 9.53 134 MET B N 1
ATOM 3127 C CA . MET B 2 134 ? 15.969 7.383 27.928 1.00 10.40 134 MET B CA 1
ATOM 3128 C C . MET B 2 134 ? 16.225 8.760 27.326 1.00 10.88 134 MET B C 1
ATOM 3129 O O . MET B 2 134 ? 16.687 9.660 28.047 1.00 11.34 134 MET B O 1
ATOM 3134 N N . GLY B 2 135 ? 15.968 8.914 26.034 1.00 10.32 135 GLY B N 1
ATOM 3135 C CA . GLY B 2 135 ? 16.088 10.230 25.384 1.00 11.36 135 GLY B CA 1
ATOM 3136 C C . GLY B 2 135 ? 15.264 11.264 26.129 1.00 11.45 135 GLY B C 1
ATOM 3137 O O . GLY B 2 135 ? 14.144 10.946 26.586 1.00 12.60 135 GLY B O 1
ATOM 3138 N N . ALA B 2 136 ? 15.794 12.468 26.306 1.00 12.97 136 ALA B N 1
ATOM 3139 C CA . ALA B 2 136 ? 15.142 13.527 27.101 1.00 14.19 136 ALA B CA 1
ATOM 3140 C C . ALA B 2 136 ? 13.743 13.817 26.544 1.00 13.49 136 ALA B C 1
ATOM 3141 O O . ALA B 2 136 ? 12.851 14.136 27.344 1.00 15.19 136 ALA B O 1
ATOM 3143 N N . LYS B 2 137 ? 13.543 13.728 25.229 1.00 14.37 137 LYS B N 1
ATOM 3144 C CA . LYS B 2 137 ? 12.210 13.995 24.619 1.00 14.81 137 LYS B CA 1
ATOM 3145 C C . LYS B 2 137 ? 11.238 12.905 25.074 1.00 13.88 137 LYS B C 1
ATOM 3146 O O . LYS B 2 137 ? 10.059 13.213 25.302 1.00 16.65 137 LYS B O 1
ATOM 3152 N N . ASP B 2 138 ? 11.715 11.673 25.203 1.00 13.31 138 ASP B N 1
ATOM 3153 C CA . ASP B 2 138 ? 10.874 10.539 25.652 1.00 13.20 138 ASP B CA 1
ATOM 3154 C C . ASP B 2 138 ? 10.597 10.684 27.151 1.00 13.44 138 ASP B C 1
ATOM 3155 O O . ASP B 2 138 ? 9.454 10.437 27.568 1.00 15.45 138 ASP B O 1
ATOM 3160 N N . VAL B 2 139 ? 11.590 11.089 27.944 1.00 13.29 139 VAL B N 1
ATOM 3161 C CA . VAL B 2 139 ? 11.385 11.320 29.402 1.00 14.47 139 VAL B CA 1
ATOM 3162 C C . VAL B 2 139 ? 10.202 12.281 29.583 1.00 14.75 139 VAL B C 1
ATOM 3163 O O . VAL B 2 139 ? 9.314 12.003 30.413 1.00 17.65 139 VAL B O 1
ATOM 3167 N N . GLU B 2 140 ? 10.194 13.379 28.826 1.00 15.94 140 GLU B N 1
ATOM 3168 C CA . GLU B 2 140 ? 9.158 14.441 28.899 1.00 17.40 140 GLU B CA 1
ATOM 3169 C C . GLU B 2 140 ? 7.777 13.879 28.539 1.00 17.08 140 GLU B C 1
ATOM 3170 O O . GLU B 2 140 ? 6.795 14.323 29.147 1.00 20.66 140 GLU B O 1
ATOM 3172 N N . ARG B 2 141 ? 7.710 12.957 27.577 1.00 14.84 141 ARG B N 1
ATOM 3173 C CA . ARG B 2 141 ? 6.447 12.393 27.025 1.00 17.02 141 ARG B CA 1
ATOM 3174 C C . ARG B 2 141 ? 5.932 11.229 27.883 1.00 15.88 141 ARG B C 1
ATOM 3175 O O . ARG B 2 141 ? 4.746 10.881 27.735 1.00 19.27 141 ARG B O 1
ATOM 3183 N N . GLN B 2 142 ? 6.772 10.616 28.723 1.00 14.50 142 GLN B N 1
ATOM 3184 C CA . GLN B 2 142 ? 6.440 9.331 29.395 1.00 13.36 142 GLN B CA 1
ATOM 3185 C C . GLN B 2 142 ? 6.60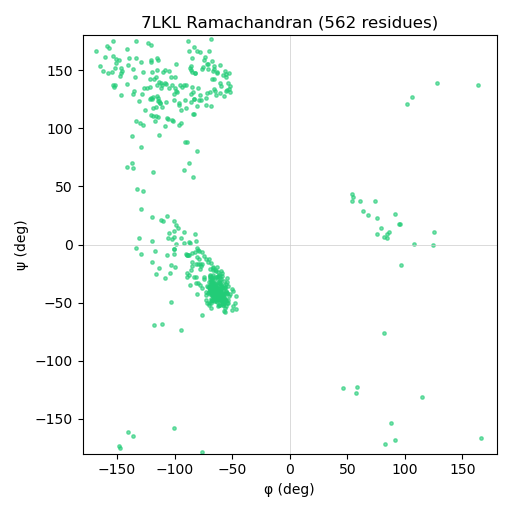8 9.439 30.916 1.00 13.11 142 GLN B C 1
ATOM 3186 O O . GLN B 2 142 ? 7.162 8.514 31.524 1.00 13.00 142 GLN B O 1
ATOM 3192 N N A SER B 2 143 ? 6.111 10.520 31.514 0.65 14.39 143 SER B N 1
ATOM 3193 N N B SER B 2 143 ? 6.082 10.495 31.533 0.35 13.98 143 SER B N 1
ATOM 3194 C CA A SER B 2 143 ? 6.172 10.770 32.979 0.65 14.81 143 SER B CA 1
ATOM 3195 C CA B SER B 2 143 ? 6.226 10.742 32.993 0.35 14.50 143 SER B CA 1
ATOM 3196 C C A SER B 2 143 ? 5.657 9.552 33.749 0.65 14.30 143 SER B C 1
ATOM 3197 C C B SER B 2 143 ? 5.607 9.606 33.812 0.35 14.69 143 SER B C 1
ATOM 3198 O O A SER B 2 143 ? 6.304 9.110 34.698 0.65 13.45 143 SER B O 1
ATOM 3199 O O B SER B 2 143 ? 6.121 9.291 34.885 0.35 15.25 143 SER B O 1
ATOM 3204 N N . PRO B 2 144 ? 4.501 8.944 33.384 1.00 14.22 144 PRO B N 1
ATOM 3205 C CA . PRO B 2 144 ? 4.011 7.766 34.111 1.00 13.98 144 PRO B CA 1
ATOM 3206 C C . PRO B 2 144 ? 5.016 6.604 34.167 1.00 12.60 144 PRO B C 1
ATOM 3207 O O . PRO B 2 144 ? 5.265 6.064 35.235 1.00 13.47 144 PRO B O 1
ATOM 3211 N N . ASN B 2 145 ? 5.596 6.246 33.025 1.00 12.78 145 ASN B N 1
ATOM 3212 C CA . ASN B 2 145 ? 6.565 5.124 33.001 1.00 12.52 145 ASN B CA 1
ATOM 3213 C C . ASN B 2 145 ? 7.827 5.502 33.781 1.00 11.93 145 ASN B C 1
ATOM 3214 O O . ASN B 2 145 ? 8.390 4.635 34.456 1.00 12.97 145 ASN B O 1
ATOM 3219 N N . VAL B 2 146 ? 8.295 6.738 33.665 1.00 12.10 146 VAL B N 1
ATOM 3220 C CA . VAL B 2 146 ? 9.503 7.181 34.417 1.00 12.61 146 VAL B CA 1
ATOM 3221 C C . VAL B 2 146 ? 9.223 7.028 35.914 1.00 13.10 146 VAL B C 1
ATOM 3222 O O . VAL B 2 146 ? 10.082 6.510 36.647 1.00 12.25 146 VAL B O 1
ATOM 3226 N N . PHE B 2 147 ? 8.030 7.402 36.362 1.00 12.80 147 PHE B N 1
ATOM 3227 C CA . PHE B 2 147 ? 7.672 7.280 37.791 1.00 13.67 147 PHE B CA 1
ATOM 3228 C C . PHE B 2 147 ? 7.613 5.801 38.193 1.00 13.50 147 PHE B C 1
ATOM 3229 O O . PHE B 2 147 ? 8.103 5.451 39.294 1.00 14.07 147 PHE B O 1
ATOM 3237 N N . ARG B 2 148 ? 7.048 4.938 37.342 1.00 12.77 148 ARG B N 1
ATOM 3238 C CA . ARG B 2 148 ? 7.007 3.480 37.622 1.00 12.29 148 ARG B CA 1
ATOM 3239 C C . ARG B 2 148 ? 8.442 2.968 37.785 1.00 12.27 148 ARG B C 1
ATOM 3240 O O . ARG B 2 148 ? 8.715 2.198 38.727 1.00 12.29 148 ARG B O 1
ATOM 3248 N N . MET B 2 149 ? 9.342 3.348 36.880 1.00 11.83 149 MET B N 1
ATOM 3249 C CA . MET B 2 149 ? 10.747 2.876 36.945 1.00 12.27 149 MET B CA 1
ATOM 3250 C C . MET B 2 149 ? 11.352 3.296 38.288 1.00 12.36 149 MET B C 1
ATOM 3251 O O . MET B 2 149 ? 12.010 2.472 38.941 1.00 13.18 149 MET B O 1
ATOM 3256 N N . ARG B 2 150 ? 11.141 4.542 38.698 1.00 13.40 150 ARG B N 1
ATOM 3257 C CA . ARG B 2 150 ? 11.709 5.048 39.972 1.00 13.64 150 ARG B CA 1
ATOM 3258 C C . ARG B 2 150 ? 11.041 4.380 41.183 1.00 12.63 150 ARG B C 1
ATOM 3259 O O . ARG B 2 150 ? 11.763 4.081 42.144 1.00 12.50 150 ARG B O 1
ATOM 3267 N N . LEU B 2 151 ? 9.742 4.092 41.135 1.00 12.13 151 LEU B N 1
ATOM 3268 C CA . LEU B 2 151 ? 9.061 3.340 42.226 1.00 12.18 151 LEU B CA 1
ATOM 3269 C C . LEU B 2 151 ? 9.743 1.984 42.427 1.00 11.48 151 LEU B C 1
ATOM 3270 O O . LEU B 2 151 ? 9.831 1.518 43.571 1.00 12.36 151 LEU B O 1
ATOM 3275 N N A MET B 2 152 ? 10.210 1.367 41.348 0.85 11.25 152 MET B N 1
ATOM 3276 N N B MET B 2 152 ? 10.188 1.366 41.326 0.15 10.89 152 MET B N 1
ATOM 3277 C CA A MET B 2 152 ? 10.844 0.030 41.405 0.85 12.02 152 MET B CA 1
ATOM 3278 C CA B MET B 2 152 ? 10.836 0.027 41.302 0.15 10.96 152 MET B CA 1
ATOM 3279 C C A MET B 2 152 ? 12.335 0.140 41.718 0.85 11.58 152 MET B C 1
ATOM 3280 C C B MET B 2 152 ? 12.321 0.139 41.692 0.15 11.21 152 MET B C 1
ATOM 3281 O O A MET B 2 152 ? 13.005 -0.890 41.707 0.85 12.70 152 MET B O 1
ATOM 3282 O O B MET B 2 152 ? 12.991 -0.909 41.694 0.15 11.56 152 MET B O 1
ATOM 3291 N N . GLY B 2 153 ? 12.821 1.345 42.011 1.00 11.82 153 GLY B N 1
ATOM 3292 C CA . GLY B 2 153 ? 14.191 1.547 42.515 1.00 12.74 153 GLY B CA 1
ATOM 3293 C C . GLY B 2 153 ? 15.210 1.696 41.405 1.00 12.13 153 GLY B C 1
ATOM 3294 O O . GLY B 2 153 ? 16.425 1.677 41.725 1.00 15.84 153 GLY B O 1
ATOM 3295 N N . ALA B 2 154 ? 14.784 1.869 40.150 1.00 11.54 154 ALA B N 1
ATOM 3296 C CA . ALA B 2 154 ? 15.728 2.032 39.023 1.00 11.49 154 ALA B CA 1
ATOM 3297 C C . ALA B 2 154 ? 16.148 3.497 38.911 1.00 11.91 154 ALA B C 1
ATOM 3298 O O . ALA B 2 154 ? 15.371 4.412 39.255 1.00 14.55 154 ALA B O 1
ATOM 3300 N N . GLU B 2 155 ? 17.376 3.707 38.454 1.00 11.13 155 GLU B N 1
ATOM 3301 C CA . GLU B 2 155 ? 17.887 5.047 38.083 1.00 12.28 155 GLU B CA 1
ATOM 3302 C C . GLU B 2 155 ? 17.483 5.330 36.639 1.00 12.60 155 GLU B C 1
ATOM 3303 O O . GLU B 2 155 ? 17.705 4.467 35.795 1.00 15.35 155 GLU B O 1
ATOM 3309 N N . VAL B 2 156 ? 16.884 6.490 36.376 1.00 11.84 156 VAL B N 1
ATOM 3310 C CA . VAL B 2 156 ? 16.514 6.877 34.986 1.00 12.32 156 VAL B CA 1
ATOM 3311 C C . VAL B 2 156 ? 17.389 8.061 34.588 1.00 12.30 156 VAL B C 1
ATOM 3312 O O . VAL B 2 156 ? 17.352 9.089 35.277 1.00 14.96 156 VAL B O 1
ATOM 3316 N N . ILE B 2 157 ? 18.156 7.901 33.512 1.00 11.84 157 ILE B N 1
ATOM 3317 C CA . ILE B 2 157 ? 19.181 8.887 33.070 1.00 12.11 157 ILE B CA 1
ATOM 3318 C C . ILE B 2 157 ? 18.726 9.454 31.740 1.00 11.38 157 ILE B C 1
ATOM 3319 O O . ILE B 2 157 ? 18.750 8.749 30.732 1.00 12.26 157 ILE B O 1
ATOM 3324 N N . PRO B 2 158 ? 18.308 10.741 31.697 1.00 13.39 158 PRO B N 1
ATOM 3325 C CA . PRO B 2 158 ? 17.944 11.366 30.434 1.00 13.76 158 PRO B CA 1
ATOM 3326 C C . PRO B 2 158 ? 19.167 11.536 29.529 1.00 13.65 158 PRO B C 1
ATOM 3327 O O . PRO B 2 158 ? 20.252 11.838 30.029 1.00 16.06 158 PRO B O 1
ATOM 3331 N N . VAL B 2 159 ? 18.952 11.330 28.230 1.00 12.59 159 VAL B N 1
ATOM 3332 C CA . VAL B 2 159 ? 19.991 11.426 27.169 1.00 12.98 159 VAL B CA 1
ATOM 3333 C C . VAL B 2 159 ? 19.664 12.631 26.283 1.00 13.15 159 VAL B C 1
ATOM 3334 O O . VAL B 2 159 ? 18.572 12.694 25.702 1.00 13.63 159 VAL B O 1
ATOM 3338 N N . HIS B 2 160 ? 20.601 13.569 26.194 1.00 15.08 160 HIS B N 1
ATOM 3339 C CA . HIS B 2 160 ? 20.412 14.892 25.546 1.00 15.86 160 HIS B CA 1
ATOM 3340 C C . HIS B 2 160 ? 21.143 14.965 24.206 1.00 15.49 160 HIS B C 1
ATOM 3341 O O . HIS B 2 160 ? 20.956 15.954 23.492 1.00 18.15 160 HIS B O 1
ATOM 3348 N N . SER B 2 161 ? 21.967 13.970 23.888 1.00 14.91 161 SER B N 1
ATOM 3349 C CA . SER B 2 161 ? 22.787 13.939 22.653 1.00 15.57 161 SER B CA 1
ATOM 3350 C C . SER B 2 161 ? 21.930 13.552 21.441 1.00 15.28 161 SER B C 1
ATOM 3351 O O . SER B 2 161 ? 20.796 13.018 21.610 1.00 14.40 161 SER B O 1
ATOM 3354 N N . GLY B 2 162 ? 22.479 13.780 20.246 1.00 17.88 162 GLY B N 1
ATOM 3355 C CA . GLY B 2 162 ? 21.799 13.519 18.965 1.00 17.58 162 GLY B CA 1
ATOM 3356 C C . GLY B 2 162 ? 20.377 14.046 18.975 1.00 16.11 162 GLY B C 1
ATOM 3357 O O . GLY B 2 162 ? 20.184 15.243 19.201 1.00 18.36 162 GLY B O 1
ATOM 3358 N N . SER B 2 163 ? 19.399 13.185 18.714 1.00 15.17 163 SER B N 1
ATOM 3359 C CA . SER B 2 163 ? 17.969 13.577 18.597 1.00 14.68 163 SER B CA 1
ATOM 3360 C C . SER B 2 163 ? 17.217 13.398 19.927 1.00 13.62 163 SER B C 1
ATOM 3361 O O . SER B 2 163 ? 15.994 13.577 19.939 1.00 15.31 163 SER B O 1
ATOM 3364 N N . ALA B 2 164 ? 17.904 13.051 21.014 1.00 12.65 164 ALA B N 1
ATOM 3365 C CA . ALA B 2 164 ? 17.329 12.960 22.378 1.00 11.75 164 ALA B CA 1
ATOM 3366 C C . ALA B 2 164 ? 16.119 12.017 22.390 1.00 11.80 164 ALA B C 1
ATOM 3367 O O . ALA B 2 164 ? 15.131 12.286 23.101 1.00 12.57 164 ALA B O 1
ATOM 3369 N N . THR B 2 165 ? 16.211 10.903 21.674 1.00 11.69 165 THR B N 1
ATOM 3370 C CA . THR B 2 165 ? 15.122 9.905 21.593 1.00 11.11 165 THR B CA 1
ATOM 3371 C C . THR B 2 165 ? 15.734 8.505 21.620 1.00 9.65 165 THR B C 1
ATOM 3372 O O . THR B 2 165 ? 16.879 8.348 22.097 1.00 10.40 165 THR B O 1
ATOM 3376 N N . LEU B 2 166 ? 14.996 7.486 21.190 1.00 9.28 166 LEU B N 1
ATOM 3377 C CA . LEU B 2 166 ? 15.375 6.087 21.466 1.00 9.19 166 LEU B CA 1
ATOM 3378 C C . LEU B 2 166 ? 16.753 5.758 20.887 1.00 9.87 166 LEU B C 1
ATOM 3379 O O . LEU B 2 166 ? 17.547 5.125 21.611 1.00 10.41 166 LEU B O 1
ATOM 3384 N N . LYS B 2 167 ? 17.051 6.098 19.635 1.00 10.07 167 LYS B N 1
ATOM 3385 C CA . LYS B 2 167 ? 18.366 5.690 19.069 1.00 10.24 167 LYS B CA 1
ATOM 3386 C C . LYS B 2 167 ? 19.482 6.294 19.929 1.00 10.38 167 LYS B C 1
ATOM 3387 O O . LYS B 2 167 ? 20.515 5.649 20.136 1.00 11.54 167 LYS B O 1
ATOM 3393 N N . ASP B 2 168 ? 19.258 7.488 20.449 1.00 10.50 168 ASP B N 1
ATOM 3394 C CA . ASP B 2 168 ? 20.260 8.188 21.288 1.00 11.06 168 ASP B CA 1
ATOM 3395 C C . ASP B 2 168 ? 20.432 7.466 22.624 1.00 10.32 168 ASP B C 1
ATOM 3396 O O . ASP B 2 168 ? 21.570 7.393 23.116 1.00 11.27 168 ASP B O 1
ATOM 3401 N N . ALA B 2 169 ? 19.356 6.949 23.199 1.00 10.02 169 ALA B N 1
ATOM 3402 C CA . ALA B 2 169 ? 19.430 6.133 24.428 1.00 10.43 169 ALA B CA 1
ATOM 3403 C C . ALA B 2 169 ? 20.131 4.798 24.138 1.00 10.12 169 ALA B C 1
ATOM 3404 O O . ALA B 2 169 ? 20.893 4.346 25.000 1.00 11.02 169 ALA B O 1
ATOM 3406 N N . CYS B 2 170 ? 19.875 4.181 22.982 1.00 10.25 170 CYS B N 1
ATOM 3407 C CA . CYS B 2 170 ? 20.584 2.954 22.544 1.00 10.66 170 CYS B CA 1
ATOM 3408 C C . CYS B 2 170 ? 22.092 3.224 22.545 1.00 10.65 170 CYS B C 1
ATOM 3409 O O . CYS B 2 170 ? 22.884 2.445 23.112 1.00 12.19 170 CYS B O 1
ATOM 3412 N N . ASN B 2 171 ? 22.495 4.346 21.951 1.00 11.19 171 ASN B N 1
ATOM 3413 C CA . ASN B 2 171 ? 23.931 4.709 21.877 1.00 11.28 171 ASN B CA 1
ATOM 3414 C C . ASN B 2 171 ? 24.498 4.841 23.288 1.00 10.76 171 ASN B C 1
ATOM 3415 O O . ASN B 2 171 ? 25.589 4.313 23.578 1.00 12.37 171 ASN B O 1
ATOM 3420 N N . GLU B 2 172 ? 23.774 5.549 24.151 1.00 10.40 172 GLU B N 1
ATOM 3421 C CA . GLU B 2 172 ? 24.267 5.862 25.511 1.00 11.17 172 GLU B CA 1
ATOM 3422 C C . GLU B 2 172 ? 24.416 4.566 26.305 1.00 10.59 172 GLU B C 1
ATOM 3423 O O . GLU B 2 172 ? 25.398 4.429 27.052 1.00 11.66 172 GLU B O 1
ATOM 3429 N N . ALA B 2 173 ? 23.469 3.640 26.181 1.00 10.91 173 ALA B N 1
ATOM 3430 C CA . ALA B 2 173 ? 23.567 2.338 26.870 1.00 10.81 173 ALA B CA 1
ATOM 3431 C C . ALA B 2 173 ? 24.858 1.624 26.450 1.00 10.82 173 ALA B C 1
ATOM 3432 O O . ALA B 2 173 ? 25.566 1.082 27.332 1.00 10.95 173 ALA B O 1
ATOM 3434 N N . LEU B 2 174 ? 25.167 1.622 25.156 1.00 11.08 174 LEU B N 1
ATOM 3435 C CA . LEU B 2 174 ? 26.393 0.962 24.645 1.00 11.57 174 LEU B CA 1
ATOM 3436 C C . LEU B 2 174 ? 27.625 1.737 25.114 1.00 10.38 174 LEU B C 1
ATOM 3437 O O . LEU B 2 174 ? 28.619 1.077 25.437 1.00 11.30 174 LEU B O 1
ATOM 3442 N N . ARG B 2 175 ? 27.590 3.071 25.153 1.00 10.59 175 ARG B N 1
ATOM 3443 C CA . ARG B 2 175 ? 28.726 3.863 25.697 1.00 11.17 175 ARG B CA 1
ATOM 3444 C C . ARG B 2 175 ? 29.015 3.432 27.138 1.00 10.69 175 ARG B C 1
ATOM 3445 O O . ARG B 2 175 ? 30.181 3.187 27.493 1.00 11.51 175 ARG B O 1
ATOM 3453 N N . ASP B 2 176 ? 27.978 3.345 27.960 1.00 10.48 176 ASP B N 1
ATOM 3454 C CA . ASP B 2 176 ? 28.110 2.949 29.379 1.00 10.97 176 ASP B CA 1
ATOM 3455 C C . ASP B 2 176 ? 28.699 1.539 29.424 1.00 10.16 176 ASP B C 1
ATOM 3456 O O . ASP B 2 176 ? 29.711 1.316 30.119 1.00 11.37 176 ASP B O 1
ATOM 3461 N N . TRP B 2 177 ? 28.108 0.603 28.694 1.00 9.74 177 TRP B N 1
ATOM 3462 C CA . TRP B 2 177 ? 28.561 -0.809 28.732 1.00 10.08 177 TRP B CA 1
ATOM 3463 C C . TRP B 2 177 ? 30.033 -0.903 28.321 1.00 10.28 177 TRP B C 1
ATOM 3464 O O . TRP B 2 177 ? 30.752 -1.739 28.889 1.00 11.20 177 TRP B O 1
ATOM 3475 N N A SER B 2 178 ? 30.486 -0.066 27.386 0.47 10.66 178 SER B N 1
ATOM 3476 N N B SER B 2 178 ? 30.467 -0.080 27.360 0.53 10.32 178 SER B N 1
ATOM 3477 C CA A SER B 2 178 ? 31.878 -0.108 26.866 0.47 10.87 178 SER B CA 1
ATOM 3478 C CA B SER B 2 178 ? 31.871 -0.031 26.864 0.53 10.84 178 SER B CA 1
ATOM 3479 C C A SER B 2 178 ? 32.884 0.270 27.963 0.47 10.79 178 SER B C 1
ATOM 3480 C C B SER B 2 178 ? 32.845 0.137 28.032 0.53 11.66 178 SER B C 1
ATOM 3481 O O A SER B 2 178 ? 34.081 0.013 27.758 0.47 8.58 178 SER B O 1
ATOM 3482 O O B SER B 2 178 ? 33.971 -0.384 27.945 0.53 13.23 178 SER B O 1
ATOM 3487 N N . GLY B 2 179 ? 32.422 0.849 29.078 1.00 10.95 179 GLY B N 1
ATOM 3488 C CA . GLY B 2 179 ? 33.253 1.146 30.253 1.00 11.57 179 GLY B CA 1
ATOM 3489 C C . GLY B 2 179 ? 32.869 0.357 31.490 1.00 12.05 179 GLY B C 1
ATOM 3490 O O . GLY B 2 179 ? 33.507 0.609 32.526 1.00 15.77 179 GLY B O 1
ATOM 3491 N N . SER B 2 180 ? 31.853 -0.515 31.452 1.00 11.20 180 SER B N 1
ATOM 3492 C CA . SER B 2 180 ? 31.302 -1.131 32.689 1.00 11.30 180 SER B CA 1
ATOM 3493 C C . SER B 2 180 ? 30.972 -2.625 32.569 1.00 10.88 180 SER B C 1
ATOM 3494 O O . SER B 2 180 ? 30.462 -3.191 33.547 1.00 11.39 180 SER B O 1
ATOM 3497 N N A TYR B 2 181 ? 31.287 -3.263 31.444 0.48 10.72 181 TYR B N 1
ATOM 3498 N N B TYR B 2 181 ? 31.203 -3.271 31.430 0.52 11.04 181 TYR B N 1
ATOM 3499 C CA A TYR B 2 181 ? 30.765 -4.617 31.136 0.48 10.53 181 TYR B CA 1
ATOM 3500 C CA B TYR B 2 181 ? 30.658 -4.636 31.210 0.52 10.92 181 TYR B CA 1
ATOM 3501 C C A TYR B 2 181 ? 31.347 -5.690 32.062 0.48 11.14 181 TYR B C 1
ATOM 3502 C C B TYR B 2 181 ? 31.234 -5.646 32.211 0.52 11.35 181 TYR B C 1
ATOM 3503 O O A TYR B 2 181 ? 30.809 -6.814 32.055 0.48 12.12 181 TYR B O 1
ATOM 3504 O O B TYR B 2 181 ? 30.579 -6.690 32.418 0.52 11.09 181 TYR B O 1
ATOM 3521 N N . GLU B 2 182 ? 32.385 -5.389 32.843 1.00 12.17 182 GLU B N 1
ATOM 3522 C CA . GLU B 2 182 ? 32.881 -6.379 33.832 1.00 14.13 182 GLU B CA 1
ATOM 3523 C C . GLU B 2 182 ? 31.889 -6.512 34.993 1.00 15.38 182 GLU B C 1
ATOM 3524 O O . GLU B 2 182 ? 31.847 -7.589 35.597 1.00 18.44 182 GLU B O 1
ATOM 3530 N N . THR B 2 183 ? 31.093 -5.479 35.274 1.00 13.50 183 THR B N 1
ATOM 3531 C CA . THR B 2 183 ? 30.158 -5.463 36.429 1.00 14.51 183 THR B CA 1
ATOM 3532 C C . THR B 2 183 ? 28.692 -5.396 35.995 1.00 13.54 183 THR B C 1
ATOM 3533 O O . THR B 2 183 ? 27.844 -5.803 36.800 1.00 14.42 183 THR B O 1
ATOM 3537 N N . ALA B 2 184 ? 28.395 -4.862 34.812 1.00 11.87 184 ALA B N 1
ATOM 3538 C CA . ALA B 2 184 ? 27.006 -4.598 34.379 1.00 10.95 184 ALA B CA 1
ATOM 3539 C C . ALA B 2 184 ? 26.691 -5.430 33.145 1.00 9.90 184 ALA B C 1
ATOM 3540 O O . ALA B 2 184 ? 27.545 -5.618 32.274 1.00 11.73 184 ALA B O 1
ATOM 3542 N N . HIS B 2 185 ? 25.458 -5.913 33.098 1.00 8.69 185 HIS B N 1
ATOM 3543 C CA . HIS B 2 185 ? 24.864 -6.536 31.899 1.00 8.09 185 HIS B CA 1
ATOM 3544 C C . HIS B 2 185 ? 23.979 -5.517 31.182 1.00 7.37 185 HIS B C 1
ATOM 3545 O O . HIS B 2 185 ? 23.164 -4.870 31.838 1.00 8.21 185 HIS B O 1
ATOM 3552 N N . TYR B 2 186 ? 24.109 -5.432 29.871 1.00 7.38 186 TYR B N 1
ATOM 3553 C CA . TYR B 2 186 ? 23.238 -4.594 29.032 1.00 7.90 186 TYR B CA 1
ATOM 3554 C C . TYR B 2 186 ? 22.013 -5.420 28.634 1.00 7.24 186 TYR B C 1
ATOM 3555 O O . TYR B 2 186 ? 22.092 -6.358 27.826 1.00 7.38 186 TYR B O 1
ATOM 3564 N N A MET B 2 187 ? 20.874 -5.055 29.211 0.84 7.64 187 MET B N 1
ATOM 3565 N N B MET B 2 187 ? 20.871 -5.107 29.250 0.16 7.45 187 MET B N 1
ATOM 3566 C CA A MET B 2 187 ? 19.596 -5.745 28.951 0.84 7.94 187 MET B CA 1
ATOM 3567 C CA B MET B 2 187 ? 19.586 -5.789 28.953 0.16 7.58 187 MET B CA 1
ATOM 3568 C C A MET B 2 187 ? 18.917 -5.043 27.768 0.84 7.74 187 MET B C 1
ATOM 3569 C C B MET B 2 187 ? 18.913 -5.064 27.785 0.16 7.48 187 MET B C 1
ATOM 3570 O O A MET B 2 187 ? 18.061 -4.173 27.965 0.84 8.58 187 MET B O 1
ATOM 3571 O O B MET B 2 187 ? 18.056 -4.198 28.034 0.16 7.74 187 MET B O 1
ATOM 3580 N N . LEU B 2 188 ? 19.311 -5.411 26.558 1.00 7.12 188 LEU B N 1
ATOM 3581 C CA . LEU B 2 188 ? 18.791 -4.800 25.320 1.00 7.36 188 LEU B CA 1
ATOM 3582 C C . LEU B 2 188 ? 17.303 -5.167 25.224 1.00 7.96 188 LEU B C 1
ATOM 3583 O O . LEU B 2 188 ? 16.917 -6.290 25.573 1.00 8.46 188 LEU B O 1
ATOM 3588 N N . GLY B 2 189 ? 16.486 -4.233 24.753 1.00 7.91 189 GLY B N 1
ATOM 3589 C CA . GLY B 2 189 ? 15.020 -4.331 24.856 1.00 8.39 189 GLY B CA 1
ATOM 3590 C C . GLY B 2 189 ? 14.320 -4.974 23.673 1.00 7.41 189 GLY B C 1
ATOM 3591 O O . GLY B 2 189 ? 13.083 -5.025 23.727 1.00 9.16 189 GLY B O 1
ATOM 3592 N N . THR B 2 190 ? 15.010 -5.437 22.635 1.00 7.11 190 THR B N 1
ATOM 3593 C CA . THR B 2 190 ? 14.307 -6.006 21.472 1.00 6.69 190 THR B CA 1
ATOM 3594 C C . THR B 2 190 ? 15.218 -7.002 20.771 1.00 6.77 190 THR B C 1
ATOM 3595 O O . THR B 2 190 ? 16.379 -7.151 21.161 1.00 6.58 190 THR B O 1
ATOM 3599 N N . ALA B 2 191 ? 14.682 -7.674 19.753 1.00 6.78 191 ALA B N 1
ATOM 3600 C CA . ALA B 2 191 ? 15.413 -8.703 18.975 1.00 6.67 191 ALA B CA 1
ATOM 3601 C C . ALA B 2 191 ? 16.239 -8.027 17.878 1.00 6.12 191 ALA B C 1
ATOM 3602 O O . ALA B 2 191 ? 16.053 -8.289 16.694 1.00 7.24 191 ALA B O 1
ATOM 3604 N N . ALA B 2 192 ? 17.129 -7.135 18.293 1.00 6.05 192 ALA B N 1
ATOM 3605 C CA . ALA B 2 192 ? 17.964 -6.322 17.392 1.00 6.41 192 ALA B CA 1
ATOM 3606 C C . ALA B 2 192 ? 19.278 -6.068 18.112 1.00 6.53 192 ALA B C 1
ATOM 3607 O O . ALA B 2 192 ? 19.493 -6.582 19.219 1.00 7.54 192 ALA B O 1
ATOM 3609 N N . GLY B 2 193 ? 20.101 -5.236 17.502 1.00 6.50 193 GLY B N 1
ATOM 3610 C CA . GLY B 2 193 ? 21.433 -4.964 18.040 1.00 6.89 193 GLY B CA 1
ATOM 3611 C C . GLY B 2 193 ? 22.410 -6.047 17.621 1.00 6.32 193 GLY B C 1
ATOM 3612 O O . GLY B 2 193 ? 22.126 -6.879 16.762 1.00 6.31 193 GLY B O 1
ATOM 3613 N N . PRO B 2 194 ? 23.625 -6.010 18.200 1.00 6.44 194 PRO B N 1
ATOM 3614 C CA . PRO B 2 194 ? 24.665 -6.953 17.814 1.00 6.55 194 PRO B CA 1
ATOM 3615 C C . PRO B 2 194 ? 24.341 -8.358 18.311 1.00 6.03 194 PRO B C 1
ATOM 3616 O O . PRO B 2 194 ? 23.751 -8.521 19.376 1.00 6.41 194 PRO B O 1
ATOM 3620 N N . HIS B 2 195 ? 24.817 -9.356 17.579 1.00 6.14 195 HIS B N 1
ATOM 3621 C CA . HIS B 2 195 ? 24.846 -10.737 18.076 1.00 6.34 195 HIS B CA 1
ATOM 3622 C C . HIS B 2 195 ? 25.539 -10.710 19.431 1.00 6.93 195 HIS B C 1
ATOM 3623 O O . HIS B 2 195 ? 26.598 -10.100 19.560 1.00 6.85 195 HIS B O 1
ATOM 3630 N N . PRO B 2 196 ? 25.034 -11.422 20.456 1.00 5.98 196 PRO B N 1
ATOM 3631 C CA . PRO B 2 196 ? 23.969 -12.427 20.345 1.00 6.15 196 PRO B CA 1
ATOM 3632 C C . PRO B 2 196 ? 22.536 -11.973 20.672 1.00 5.85 196 PRO B C 1
ATOM 3633 O O . PRO B 2 196 ? 21.677 -12.829 20.843 1.00 6.21 196 PRO B O 1
ATOM 3637 N N . TYR B 2 197 ? 22.271 -10.678 20.749 1.00 5.95 197 TYR B N 1
ATOM 3638 C CA . TYR B 2 197 ? 20.952 -10.210 21.245 1.00 6.19 197 TYR B CA 1
ATOM 3639 C C . TYR B 2 197 ? 19.795 -10.670 20.359 1.00 6.08 197 TYR B C 1
ATOM 3640 O O . TYR B 2 197 ? 18.782 -11.106 20.901 1.00 6.19 197 TYR B O 1
ATOM 3649 N N . PRO B 2 198 ? 19.845 -10.597 19.014 1.00 5.72 198 PRO B N 1
ATOM 3650 C CA . PRO B 2 198 ? 18.679 -11.045 18.246 1.00 5.80 198 PRO B CA 1
ATOM 3651 C C . PRO B 2 198 ? 18.315 -12.497 18.548 1.00 5.98 198 PRO B C 1
ATOM 3652 O O . PRO B 2 198 ? 17.135 -12.856 18.608 1.00 6.33 198 PRO B O 1
ATOM 3656 N N . THR B 2 199 ? 19.326 -13.326 18.735 1.00 5.99 199 THR B N 1
ATOM 3657 C CA . THR B 2 199 ? 19.132 -14.758 19.022 1.00 6.31 199 THR B CA 1
ATOM 3658 C C . THR B 2 199 ? 18.591 -14.923 20.446 1.00 6.18 199 THR B C 1
ATOM 3659 O O . THR B 2 199 ? 17.628 -15.678 20.657 1.00 6.15 199 THR B O 1
ATOM 3663 N N . ILE B 2 200 ? 19.224 -14.290 21.426 1.00 6.06 200 ILE B N 1
ATOM 3664 C CA . ILE B 2 200 ? 18.792 -14.425 22.842 1.00 6.31 200 ILE B CA 1
ATOM 3665 C C . ILE B 2 200 ? 17.342 -13.982 22.988 1.00 5.97 200 ILE B C 1
ATOM 3666 O O . ILE B 2 200 ? 16.540 -14.690 23.626 1.00 6.12 200 ILE B O 1
ATOM 3671 N N . VAL B 2 201 ? 17.020 -12.809 22.471 1.00 5.64 201 VAL B N 1
ATOM 3672 C CA . VAL B 2 201 ? 15.671 -12.241 22.687 1.00 6.34 201 VAL B CA 1
ATOM 3673 C C . VAL B 2 201 ? 14.638 -13.147 22.007 1.00 5.90 201 VAL B C 1
ATOM 3674 O O . VAL B 2 201 ? 13.575 -13.386 22.594 1.00 6.25 201 VAL B O 1
ATOM 3678 N N . ARG B 2 202 ? 14.927 -13.666 20.817 1.00 5.90 202 ARG B N 1
ATOM 3679 C CA . ARG B 2 202 ? 14.003 -14.649 20.207 1.00 6.09 202 ARG B CA 1
ATOM 3680 C C . ARG B 2 202 ? 13.799 -15.839 21.133 1.00 5.83 202 ARG B C 1
ATOM 3681 O O . ARG B 2 202 ? 12.647 -16.233 21.391 1.00 6.34 202 ARG B O 1
ATOM 3689 N N . GLU B 2 203 ? 14.877 -16.430 21.620 1.00 6.04 203 GLU B N 1
ATOM 3690 C CA . GLU B 2 203 ? 14.734 -17.671 22.404 1.00 6.56 203 GLU B CA 1
ATOM 3691 C C . GLU B 2 203 ? 14.019 -17.380 23.725 1.00 6.28 203 GLU B C 1
ATOM 3692 O O . GLU B 2 203 ? 13.295 -18.245 24.219 1.00 7.82 203 GLU B O 1
ATOM 3698 N N . PHE B 2 204 ? 14.165 -16.177 24.264 1.00 6.04 204 PHE B N 1
ATOM 3699 C CA . PHE B 2 204 ? 13.483 -15.808 25.527 1.00 6.62 204 PHE B CA 1
ATOM 3700 C C . PHE B 2 204 ? 12.073 -15.249 25.294 1.00 6.38 204 PHE B C 1
ATOM 3701 O O . PHE B 2 204 ? 11.422 -14.895 26.277 1.00 7.81 204 PHE B O 1
ATOM 3709 N N . GLN B 2 205 ? 11.611 -15.200 24.045 1.00 5.89 205 GLN B N 1
ATOM 3710 C CA . GLN B 2 205 ? 10.213 -14.834 23.708 1.00 5.90 205 GLN B CA 1
ATOM 3711 C C . GLN B 2 205 ? 9.492 -16.001 23.027 1.00 5.89 205 GLN B C 1
ATOM 3712 O O . GLN B 2 205 ? 8.291 -15.859 22.738 1.00 6.38 205 GLN B O 1
ATOM 3718 N N . ARG B 2 206 ? 10.160 -17.111 22.722 1.00 6.28 206 ARG B N 1
ATOM 3719 C CA . ARG B 2 206 ? 9.565 -18.101 21.795 1.00 7.38 206 ARG B CA 1
ATOM 3720 C C . ARG B 2 206 ? 8.418 -18.854 22.469 1.00 6.81 206 ARG B C 1
ATOM 3721 O O . ARG B 2 206 ? 7.680 -19.553 21.758 1.00 6.94 206 ARG B O 1
ATOM 3729 N N . MET B 2 207 ? 8.263 -18.743 23.788 1.00 6.80 207 MET B N 1
ATOM 3730 C CA . MET B 2 207 ? 7.118 -19.380 24.470 1.00 8.10 207 MET B CA 1
ATOM 3731 C C . MET B 2 207 ? 5.809 -18.776 23.953 1.00 7.23 207 MET B C 1
ATOM 3732 O O . MET B 2 207 ? 4.793 -19.474 24.040 1.00 7.78 207 MET B O 1
ATOM 3737 N N . ILE B 2 208 ? 5.821 -17.557 23.415 1.00 6.52 208 ILE B N 1
ATOM 3738 C CA . ILE B 2 208 ? 4.578 -16.973 22.844 1.00 6.49 208 ILE B CA 1
ATOM 3739 C C . ILE B 2 208 ? 4.050 -17.913 21.760 1.00 6.02 208 ILE B C 1
ATOM 3740 O O . ILE B 2 208 ? 2.881 -18.337 21.810 1.00 6.97 208 ILE B O 1
ATOM 3745 N N . GLY B 2 209 ? 4.882 -18.193 20.765 1.00 6.52 209 GLY B N 1
ATOM 3746 C CA . GLY B 2 209 ? 4.492 -19.059 19.639 1.00 7.07 209 GLY B CA 1
ATOM 3747 C C . GLY B 2 209 ? 4.304 -20.504 20.068 1.00 6.96 209 GLY B C 1
ATOM 3748 O O . GLY B 2 209 ? 3.394 -21.174 19.552 1.00 7.23 209 GLY B O 1
ATOM 3749 N N . GLU B 2 210 ? 5.122 -21.013 20.991 1.00 6.82 210 GLU B N 1
ATOM 3750 C CA . GLU B 2 210 ? 4.979 -22.416 21.441 1.00 7.64 210 GLU B CA 1
ATOM 3751 C C . GLU B 2 210 ? 3.609 -22.595 22.100 1.00 6.84 210 GLU B C 1
ATOM 3752 O O . GLU B 2 210 ? 2.897 -23.590 21.805 1.00 7.85 210 GLU B O 1
ATOM 3758 N N . GLU B 2 211 ? 3.236 -21.694 23.005 1.00 6.82 211 GLU B N 1
ATOM 3759 C CA . GLU B 2 211 ? 1.910 -21.792 23.652 1.00 6.71 211 GLU B CA 1
ATOM 3760 C C . GLU B 2 211 ? 0.815 -21.630 22.601 1.00 6.77 211 GLU B C 1
ATOM 3761 O O . GLU B 2 211 ? -0.146 -22.407 22.612 1.00 7.34 211 GLU B O 1
ATOM 3767 N N . THR B 2 212 ? 0.961 -20.664 21.709 1.00 6.68 212 THR B N 1
ATOM 3768 C CA . THR B 2 212 ? -0.070 -20.409 20.685 1.00 6.68 212 THR B CA 1
ATOM 3769 C C . THR B 2 212 ? -0.307 -21.696 19.897 1.00 6.93 212 THR B C 1
ATOM 3770 O O . THR B 2 212 ? -1.465 -22.054 19.629 1.00 7.59 212 THR B O 1
ATOM 3774 N N . LYS B 2 213 ? 0.772 -22.361 19.481 1.00 7.02 213 LYS B N 1
ATOM 3775 C CA . LYS B 2 213 ? 0.654 -23.595 18.682 1.00 7.86 213 LYS B CA 1
ATOM 3776 C C . LYS B 2 213 ? -0.147 -24.631 19.478 1.00 7.91 213 LYS B C 1
ATOM 3777 O O . LYS B 2 213 ? -1.064 -25.265 18.917 1.00 8.62 213 LYS B O 1
ATOM 3783 N N . ALA B 2 214 ? 0.211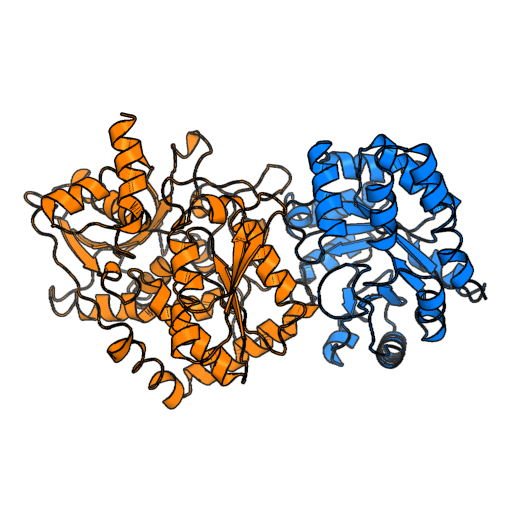 -24.845 20.741 1.00 8.00 214 ALA B N 1
ATOM 3784 C CA . ALA B 2 214 ? -0.474 -25.873 21.555 1.00 8.67 214 ALA B CA 1
ATOM 3785 C C . ALA B 2 214 ? -1.944 -25.488 21.726 1.00 8.03 214 ALA B C 1
ATOM 3786 O O . ALA B 2 214 ? -2.827 -26.355 21.679 1.00 9.49 214 ALA B O 1
ATOM 3788 N N . GLN B 2 215 ? -2.200 -24.218 21.971 1.00 7.86 215 GLN B N 1
ATOM 3789 C CA . GLN B 2 215 ? -3.571 -23.741 22.255 1.00 8.39 215 GLN B CA 1
ATOM 3790 C C . GLN B 2 215 ? -4.436 -23.860 21.002 1.00 8.58 215 GLN B C 1
ATOM 3791 O O . GLN B 2 215 ? -5.579 -24.318 21.105 1.00 9.62 215 GLN B O 1
ATOM 3797 N N A ILE B 2 216 ? -3.917 -23.451 19.851 0.70 8.59 216 ILE B N 1
ATOM 3798 N N B ILE B 2 216 ? -3.914 -23.474 19.831 0.30 7.90 216 ILE B N 1
ATOM 3799 C CA A ILE B 2 216 ? -4.734 -23.480 18.611 0.70 8.79 216 ILE B CA 1
ATOM 3800 C CA B ILE B 2 216 ? -4.668 -23.584 18.544 0.30 7.49 216 ILE B CA 1
ATOM 3801 C C A ILE B 2 216 ? -4.999 -24.937 18.217 0.70 8.76 216 ILE B C 1
ATOM 3802 C C B ILE B 2 216 ? -4.832 -25.072 18.191 0.30 7.72 216 ILE B C 1
ATOM 3803 O O A ILE B 2 216 ? -6.117 -25.248 17.804 0.70 8.95 216 ILE B O 1
ATOM 3804 O O B ILE B 2 216 ? -5.899 -25.429 17.672 0.30 7.29 216 ILE B O 1
ATOM 3813 N N A LEU B 2 217 ? -4.022 -25.832 18.377 0.57 8.47 217 LEU B N 1
ATOM 3814 N N B LEU B 2 217 ? -3.846 -25.932 18.462 0.43 8.83 217 LEU B N 1
ATOM 3815 C CA A LEU B 2 217 ? -4.245 -27.276 18.091 0.57 9.22 217 LEU B CA 1
ATOM 3816 C CA B LEU B 2 217 ? -4.013 -27.387 18.218 0.43 10.02 217 LEU B CA 1
ATOM 3817 C C A LEU B 2 217 ? -5.347 -27.788 19.024 0.57 9.83 217 LEU B C 1
ATOM 3818 C C B LEU B 2 217 ? -5.179 -27.914 19.066 0.43 10.30 217 LEU B C 1
ATOM 3819 O O A LEU B 2 217 ? -6.268 -28.475 18.548 0.57 9.87 217 LEU B O 1
ATOM 3820 O O B LEU B 2 217 ? -5.957 -28.748 18.572 0.43 10.82 217 LEU B O 1
ATOM 3829 N N . ASP B 2 218 ? -5.280 -27.450 20.311 1.00 10.13 218 ASP B N 1
ATOM 3830 C CA . ASP B 2 218 ? -6.294 -27.926 21.284 1.00 12.29 218 ASP B CA 1
ATOM 3831 C C . ASP B 2 218 ? -7.684 -27.433 20.874 1.00 11.36 218 ASP B C 1
ATOM 3832 O O . ASP B 2 218 ? -8.646 -28.197 20.950 1.00 13.37 218 ASP B O 1
ATOM 3837 N N . LYS B 2 219 ? -7.785 -26.177 20.451 1.00 10.20 219 LYS B N 1
ATOM 3838 C CA . LYS B 2 219 ? -9.087 -25.525 20.216 1.00 10.93 219 LYS B CA 1
ATOM 3839 C C . LYS B 2 219 ? -9.606 -25.795 18.804 1.00 11.02 219 LYS B C 1
ATOM 3840 O O . LYS B 2 219 ? -10.831 -25.881 18.653 1.00 13.85 219 LYS B O 1
ATOM 3846 N N . GLU B 2 220 ? -8.730 -25.877 17.806 1.00 10.75 220 GLU B N 1
ATOM 3847 C CA . GLU B 2 220 ? -9.146 -25.926 16.379 1.00 11.11 220 GLU B CA 1
ATOM 3848 C C . GLU B 2 220 ? -8.688 -27.218 15.698 1.00 11.31 220 GLU B C 1
ATOM 3849 O O . GLU B 2 220 ? -9.164 -27.487 14.581 1.00 13.74 220 GLU B O 1
ATOM 3855 N N . GLY B 2 221 ? -7.767 -27.961 16.301 1.00 11.14 221 GLY B N 1
ATOM 3856 C CA . GLY B 2 221 ? -7.263 -29.218 15.726 1.00 11.32 221 GLY B CA 1
ATOM 3857 C C . GLY B 2 221 ? -6.366 -29.036 14.515 1.00 11.58 221 GLY B C 1
ATOM 3858 O O . GLY B 2 221 ? -6.156 -30.005 13.777 1.00 13.46 221 GLY B O 1
ATOM 3859 N N A ARG B 2 222 ? -5.791 -27.852 14.355 0.53 11.59 222 ARG B N 1
ATOM 3860 N N B ARG B 2 222 ? -5.872 -27.819 14.273 0.47 11.34 222 ARG B N 1
ATOM 3861 C CA A ARG B 2 222 ? -4.939 -27.530 13.190 0.53 11.43 222 ARG B CA 1
ATOM 3862 C CA B ARG B 2 222 ? -4.990 -27.512 13.118 0.47 11.31 222 ARG B CA 1
ATOM 3863 C C A ARG B 2 222 ? -4.063 -26.339 13.557 0.53 11.01 222 ARG B C 1
ATOM 3864 C C B ARG B 2 222 ? -4.232 -26.217 13.403 0.47 10.25 222 ARG B C 1
ATOM 3865 O O A ARG B 2 222 ? -4.204 -25.806 14.676 0.53 12.13 222 ARG B O 1
ATOM 3866 O O B ARG B 2 222 ? -4.668 -25.441 14.277 0.47 9.93 222 ARG B O 1
ATOM 3881 N N . LEU B 2 223 ? -3.151 -26.000 12.661 1.00 10.65 223 LEU B N 1
ATOM 3882 C CA . LEU B 2 223 ? -2.338 -24.779 12.763 1.00 9.88 223 LEU B CA 1
ATOM 3883 C C . LEU B 2 223 ? -3.098 -23.603 12.187 1.00 9.40 223 LEU B C 1
ATOM 3884 O O . LEU B 2 223 ? -3.980 -23.740 11.342 1.00 10.07 223 LEU B O 1
ATOM 3889 N N . PRO B 2 224 ? -2.710 -22.381 12.576 1.00 9.03 224 PRO B N 1
ATOM 3890 C CA . PRO B 2 224 ? -3.299 -21.186 11.988 1.00 9.19 224 PRO B CA 1
ATOM 3891 C C . PRO B 2 224 ? -2.929 -21.075 10.504 1.00 8.41 224 PRO B C 1
ATOM 3892 O O . PRO B 2 224 ? -1.881 -21.539 10.080 1.00 8.97 224 PRO B O 1
ATOM 3896 N N . ASP B 2 225 ? -3.777 -20.402 9.745 1.00 8.01 225 ASP B N 1
ATOM 3897 C CA . ASP B 2 225 ? -3.394 -19.970 8.382 1.00 8.44 225 ASP B CA 1
ATOM 3898 C C . ASP B 2 225 ? -2.330 -18.878 8.445 1.00 8.09 225 ASP B C 1
ATOM 3899 O O . ASP B 2 225 ? -1.471 -18.838 7.568 1.00 8.82 225 ASP B O 1
ATOM 3904 N N . ALA B 2 226 ? -2.380 -18.011 9.441 1.00 7.45 226 ALA B N 1
ATOM 3905 C CA . ALA B 2 226 ? -1.375 -16.947 9.583 1.00 7.44 226 ALA B CA 1
ATOM 3906 C C . ALA B 2 226 ? -1.349 -16.486 11.030 1.00 6.89 226 ALA B C 1
ATOM 3907 O O . ALA B 2 226 ? -2.391 -16.475 11.704 1.00 7.20 226 ALA B O 1
ATOM 3909 N N . VAL B 2 227 ? -0.159 -16.088 11.453 1.00 6.68 227 VAL B N 1
ATOM 3910 C CA . VAL B 2 227 ? 0.058 -15.372 12.729 1.00 6.61 227 VAL B CA 1
ATOM 3911 C C . VAL B 2 227 ? 0.579 -13.984 12.385 1.00 6.47 227 VAL B C 1
ATOM 3912 O O . VAL B 2 227 ? 1.397 -13.840 11.473 1.00 6.98 227 VAL B O 1
ATOM 3916 N N . ILE B 2 228 ? 0.061 -12.991 13.087 1.00 6.25 228 ILE B N 1
ATOM 3917 C CA . ILE B 2 228 ? 0.220 -11.561 12.746 1.00 5.92 228 ILE B CA 1
ATOM 3918 C C . ILE B 2 228 ? 0.715 -10.821 13.978 1.00 5.87 228 ILE B C 1
ATOM 3919 O O . ILE B 2 228 ? 0.110 -10.933 15.051 1.00 6.29 228 ILE B O 1
ATOM 3924 N N . ALA B 2 229 ? 1.774 -10.038 13.816 1.00 5.24 229 ALA B N 1
ATOM 3925 C CA . ALA B 2 229 ? 2.372 -9.338 14.956 1.00 5.35 229 ALA B CA 1
ATOM 3926 C C . ALA B 2 229 ? 2.933 -8.015 14.487 1.00 5.01 229 ALA B C 1
ATOM 3927 O O . ALA B 2 229 ? 3.470 -7.928 13.392 1.00 6.13 229 ALA B O 1
ATOM 3929 N N . CYS B 2 230 ? 2.849 -7.008 15.327 1.00 5.23 230 CYS B N 1
ATOM 3930 C CA . CYS B 2 230 ? 3.492 -5.718 15.072 1.00 5.52 230 CYS B CA 1
ATOM 3931 C C . CYS B 2 230 ? 5.009 -5.834 15.235 1.00 5.84 230 CYS B C 1
ATOM 3932 O O . CYS B 2 230 ? 5.501 -6.709 15.955 1.00 6.48 230 CYS B O 1
ATOM 3935 N N . VAL B 2 231 ? 5.708 -4.931 14.561 1.00 6.50 231 VAL B N 1
ATOM 3936 C CA . VAL B 2 231 ? 7.190 -4.937 14.513 1.00 6.31 231 VAL B CA 1
ATOM 3937 C C . VAL B 2 231 ? 7.700 -3.540 14.852 1.00 7.12 231 VAL B C 1
ATOM 3938 O O . VAL B 2 231 ? 7.642 -2.634 14.007 1.00 8.40 231 VAL B O 1
ATOM 3942 N N . GLY B 2 232 ? 8.212 -3.409 16.076 1.00 7.25 232 GLY B N 1
ATOM 3943 C CA . GLY B 2 232 ? 8.941 -2.219 16.542 1.00 8.23 232 GLY B CA 1
ATOM 3944 C C . GLY B 2 232 ? 10.425 -2.424 16.351 1.00 9.49 232 GLY B C 1
ATOM 3945 O O . GLY B 2 232 ? 10.995 -1.845 15.433 1.00 15.66 232 GLY B O 1
ATOM 3946 N N . GLY B 2 233 ? 11.031 -3.255 17.176 1.00 8.48 233 GLY B N 1
ATOM 3947 C CA . GLY B 2 233 ? 12.358 -3.822 16.943 1.00 8.15 233 GLY B CA 1
ATOM 3948 C C . GLY B 2 233 ? 12.290 -5.265 16.494 1.00 6.91 233 GLY B C 1
ATOM 3949 O O . GLY B 2 233 ? 13.266 -5.749 15.919 1.00 8.61 233 GLY B O 1
ATOM 3950 N N . GLY B 2 234 ? 11.222 -5.988 16.811 1.00 6.22 234 GLY B N 1
ATOM 3951 C CA . GLY B 2 234 ? 11.038 -7.358 16.314 1.00 6.38 234 GLY B CA 1
ATOM 3952 C C . GLY B 2 234 ? 10.831 -8.434 17.370 1.00 5.20 234 GLY B C 1
ATOM 3953 O O . GLY B 2 234 ? 10.669 -9.590 16.991 1.00 5.71 234 GLY B O 1
ATOM 3954 N N . SER B 2 235 ? 10.833 -8.119 18.664 1.00 5.52 235 SER B N 1
ATOM 3955 C CA . SER B 2 235 ? 10.793 -9.176 19.717 1.00 5.74 235 SER B CA 1
ATOM 3956 C C . SER B 2 235 ? 9.445 -9.906 19.808 1.00 5.09 235 SER B C 1
ATOM 3957 O O . SER B 2 235 ? 9.445 -11.138 19.833 1.00 5.50 235 SER B O 1
ATOM 3960 N N . ASN B 2 236 ? 8.327 -9.193 19.894 1.00 5.34 236 ASN B N 1
ATOM 3961 C CA . ASN B 2 236 ? 7.055 -9.940 20.063 1.00 5.65 236 ASN B CA 1
ATOM 3962 C C . ASN B 2 236 ? 6.781 -10.736 18.786 1.00 5.07 236 ASN B C 1
ATOM 3963 O O . ASN B 2 236 ? 6.255 -11.859 18.860 1.00 5.71 236 ASN B O 1
ATOM 3968 N N . ALA B 2 237 ? 7.121 -10.168 17.637 1.00 4.85 237 ALA B N 1
ATOM 3969 C CA . ALA B 2 237 ? 6.838 -10.843 16.363 1.00 5.18 237 ALA B CA 1
ATOM 3970 C C . ALA B 2 237 ? 7.703 -12.105 16.245 1.00 4.87 237 ALA B C 1
ATOM 3971 O O . ALA B 2 237 ? 7.196 -13.184 15.895 1.00 5.31 237 ALA B O 1
ATOM 3973 N N . ILE B 2 238 ? 9.006 -12.008 16.520 1.00 5.12 238 ILE B N 1
ATOM 3974 C CA . ILE B 2 238 ? 9.842 -13.225 16.378 1.00 5.70 238 ILE B CA 1
ATOM 3975 C C . ILE B 2 238 ? 9.468 -14.226 17.469 1.00 5.62 238 ILE B C 1
ATOM 3976 O O . ILE B 2 238 ? 9.547 -15.426 17.230 1.00 6.16 238 ILE B O 1
ATOM 3981 N N . GLY B 2 239 ? 9.023 -13.763 18.629 1.00 5.74 239 GLY B N 1
ATOM 3982 C CA . GLY B 2 239 ? 8.550 -14.686 19.678 1.00 6.34 239 GLY B CA 1
ATOM 3983 C C . GLY B 2 239 ? 7.337 -15.476 19.240 1.00 6.06 239 GLY B C 1
ATOM 3984 O O . GLY B 2 239 ? 7.228 -16.656 19.538 1.00 6.60 239 GLY B O 1
ATOM 3985 N N . MET B 2 240 ? 6.414 -14.813 18.560 1.00 6.00 240 MET B N 1
ATOM 3986 C CA . MET B 2 240 ? 5.250 -15.527 17.991 1.00 5.90 240 MET B CA 1
ATOM 3987 C C . MET B 2 240 ? 5.679 -16.414 16.811 1.00 5.69 240 MET B C 1
ATOM 3988 O O . MET B 2 240 ? 5.198 -17.540 16.688 1.00 6.77 240 MET B O 1
ATOM 3993 N N . PHE B 2 241 ? 6.554 -15.911 15.949 1.00 5.86 241 PHE B N 1
ATOM 3994 C CA . PHE B 2 241 ? 6.896 -16.612 14.695 1.00 6.09 241 PHE B CA 1
ATOM 3995 C C . PHE B 2 241 ? 7.741 -17.863 14.915 1.00 6.41 241 PHE B C 1
ATOM 3996 O O . PHE B 2 241 ? 7.607 -18.812 14.156 1.00 6.99 241 PHE B O 1
ATOM 4004 N N . ALA B 2 242 ? 8.648 -17.844 15.890 1.00 6.85 242 ALA B N 1
ATOM 4005 C CA . ALA B 2 242 ? 9.789 -18.790 15.883 1.00 7.39 242 ALA B CA 1
ATOM 4006 C C . ALA B 2 242 ? 9.308 -20.235 15.764 1.00 7.57 242 ALA B C 1
ATOM 4007 O O . ALA B 2 242 ? 9.844 -20.980 14.925 1.00 8.23 242 ALA B O 1
ATOM 4009 N N . ASP B 2 243 ? 8.358 -20.638 16.595 1.00 7.68 243 ASP B N 1
ATOM 4010 C CA . ASP B 2 243 ? 7.933 -22.048 16.642 1.00 8.68 243 ASP B CA 1
ATOM 4011 C C . ASP B 2 243 ? 7.165 -22.458 15.386 1.00 8.09 243 ASP B C 1
ATOM 4012 O O . ASP B 2 243 ? 6.978 -23.655 15.207 1.00 9.84 243 ASP B O 1
ATOM 4017 N N . PHE B 2 244 ? 6.744 -21.511 14.556 1.00 7.76 244 PHE B N 1
ATOM 4018 C CA . PHE B 2 244 ? 6.009 -21.796 13.303 1.00 7.82 244 PHE B CA 1
ATOM 4019 C C . PHE B 2 244 ? 6.933 -21.728 12.086 1.00 7.78 244 PHE B C 1
ATOM 4020 O O . PHE B 2 244 ? 6.467 -22.014 10.997 1.00 8.33 244 PHE B O 1
ATOM 4028 N N . ILE B 2 245 ? 8.184 -21.285 12.218 1.00 8.38 245 ILE B N 1
ATOM 4029 C CA . ILE B 2 245 ? 9.020 -21.056 11.007 1.00 9.05 245 ILE B CA 1
ATOM 4030 C C . ILE B 2 245 ? 9.065 -22.347 10.183 1.00 9.01 245 ILE B C 1
ATOM 4031 O O . ILE B 2 245 ? 8.975 -22.282 8.952 1.00 9.58 245 ILE B O 1
ATOM 4036 N N . ASN B 2 246 ? 9.190 -23.505 10.814 1.00 10.41 246 ASN B N 1
ATOM 4037 C CA . ASN B 2 246 ? 9.314 -24.786 10.071 1.00 11.54 246 ASN B CA 1
ATOM 4038 C C . ASN B 2 246 ? 7.956 -25.346 9.633 1.00 12.06 246 ASN B C 1
ATOM 4039 O O . ASN B 2 246 ? 7.957 -26.370 8.928 1.00 15.06 246 ASN B O 1
ATOM 4044 N N . ASP B 2 247 ? 6.844 -24.739 10.046 1.00 11.14 247 ASP B N 1
ATOM 4045 C CA . ASP B 2 247 ? 5.479 -25.106 9.585 1.00 12.02 247 ASP B CA 1
ATOM 4046 C C . ASP B 2 247 ? 5.161 -24.255 8.356 1.00 11.37 247 ASP B C 1
ATOM 4047 O O . ASP B 2 247 ? 4.608 -23.143 8.493 1.00 11.65 247 ASP B O 1
ATOM 4052 N N . THR B 2 248 ? 5.526 -24.748 7.181 1.00 14.21 248 THR B N 1
ATOM 4053 C CA . THR B 2 248 ? 5.629 -23.940 5.943 1.00 16.70 248 THR B CA 1
ATOM 4054 C C . THR B 2 248 ? 4.246 -23.423 5.528 1.00 14.88 248 THR B C 1
ATOM 4055 O O . THR B 2 248 ? 4.213 -22.405 4.832 1.00 18.58 248 THR B O 1
ATOM 4059 N N . SER B 2 249 ? 3.160 -24.064 5.973 1.00 13.76 249 SER B N 1
ATOM 4060 C CA . SER B 2 249 ? 1.766 -23.660 5.656 1.00 14.76 249 SER B CA 1
ATOM 4061 C C . SER B 2 249 ? 1.338 -22.441 6.470 1.00 12.88 249 SER B C 1
ATOM 4062 O O . SER B 2 249 ? 0.324 -21.835 6.103 1.00 13.76 249 SER B O 1
ATOM 4065 N N . VAL B 2 250 ? 2.041 -22.104 7.544 1.00 10.01 250 VAL B N 1
ATOM 4066 C CA . VAL B 2 250 ? 1.615 -20.992 8.434 1.00 8.63 250 VAL B CA 1
ATOM 4067 C C . VAL B 2 250 ? 2.235 -19.688 7.937 1.00 8.25 250 VAL B C 1
ATOM 4068 O O . VAL B 2 250 ? 3.454 -19.545 7.952 1.00 8.77 250 VAL B O 1
ATOM 4072 N N . GLY B 2 251 ? 1.393 -18.742 7.549 1.00 7.88 251 GLY B N 1
ATOM 4073 C CA . GLY B 2 251 ? 1.844 -17.398 7.190 1.00 8.28 251 GLY B CA 1
ATOM 4074 C C . GLY B 2 251 ? 2.407 -16.693 8.408 1.00 7.34 251 GLY B C 1
ATOM 4075 O O . GLY B 2 251 ? 1.853 -16.816 9.521 1.00 7.19 251 GLY B O 1
ATOM 4076 N N . LEU B 2 252 ? 3.461 -15.924 8.187 1.00 6.93 252 LEU B N 1
ATOM 4077 C CA . LEU B 2 252 ? 4.075 -15.094 9.236 1.00 6.80 252 LEU B CA 1
ATOM 4078 C C . LEU B 2 252 ? 3.985 -13.664 8.730 1.00 6.72 252 LEU B C 1
ATOM 4079 O O . LEU B 2 252 ? 4.625 -13.354 7.710 1.00 8.62 252 LEU B O 1
ATOM 4084 N N . ILE B 2 253 ? 3.169 -12.836 9.361 1.00 5.65 253 ILE B N 1
ATOM 4085 C CA . ILE B 2 253 ? 2.914 -11.457 8.880 1.00 5.86 253 ILE B CA 1
ATOM 4086 C C . ILE B 2 253 ? 3.364 -10.484 9.954 1.00 5.60 253 ILE B C 1
ATOM 4087 O O . ILE B 2 253 ? 2.815 -10.487 11.060 1.00 6.28 253 ILE B O 1
ATOM 4092 N N . GLY B 2 254 ? 4.339 -9.669 9.594 1.00 5.71 254 GLY B N 1
ATOM 4093 C CA . GLY B 2 254 ? 4.825 -8.598 10.466 1.00 5.52 254 GLY B CA 1
ATOM 4094 C C . GLY B 2 254 ? 4.279 -7.268 10.024 1.00 5.71 254 GLY B C 1
ATOM 4095 O O . GLY B 2 254 ? 4.297 -6.970 8.823 1.00 6.81 254 GLY B O 1
ATOM 4096 N N . VAL B 2 255 ? 3.846 -6.456 10.972 1.00 5.47 255 VAL B N 1
ATOM 4097 C CA . VAL B 2 255 ? 3.192 -5.179 10.661 1.00 5.36 255 VAL B CA 1
ATOM 4098 C C . VAL B 2 255 ? 4.046 -4.034 11.194 1.00 5.62 255 VAL B C 1
ATOM 4099 O O . VAL B 2 255 ? 4.172 -3.859 12.425 1.00 6.55 255 VAL B O 1
ATOM 4103 N N . GLU B 2 256 ? 4.635 -3.276 10.285 1.00 6.31 256 GLU B N 1
ATOM 4104 C CA . GLU B 2 256 ? 5.405 -2.063 10.634 1.00 6.54 256 GLU B CA 1
ATOM 4105 C C . GLU B 2 256 ? 4.450 -0.880 10.729 1.00 6.37 256 GLU B C 1
ATOM 4106 O O . GLU B 2 256 ? 3.428 -0.831 10.041 1.00 7.14 256 GLU B O 1
ATOM 4112 N N . PRO B 2 257 ? 4.797 0.143 11.522 1.00 6.63 257 PRO B N 1
ATOM 4113 C CA . PRO B 2 257 ? 3.991 1.351 11.579 1.00 6.79 257 PRO B CA 1
ATOM 4114 C C . PRO B 2 257 ? 4.141 2.189 10.309 1.00 7.30 257 PRO B C 1
ATOM 4115 O O . PRO B 2 257 ? 5.228 2.593 9.918 1.00 8.21 257 PRO B O 1
ATOM 4119 N N . GLY B 2 258 ? 2.984 2.493 9.724 1.00 7.74 258 GLY B N 1
ATOM 4120 C CA . GLY B 2 258 ? 2.899 3.374 8.555 1.00 8.48 258 GLY B CA 1
ATOM 4121 C C . GLY B 2 258 ? 2.783 4.841 8.924 1.00 8.53 258 GLY B C 1
ATOM 4122 O O . GLY B 2 258 ? 2.834 5.680 8.018 1.00 9.07 258 GLY B O 1
ATOM 4123 N N . GLY B 2 259 ? 2.594 5.162 10.204 1.00 8.65 259 GLY B N 1
ATOM 4124 C CA . GLY B 2 259 ? 2.557 6.553 10.665 1.00 9.23 259 GLY B CA 1
ATOM 4125 C C . GLY B 2 259 ? 1.479 7.337 9.945 1.00 9.98 259 GLY B C 1
ATOM 4126 O O . GLY B 2 259 ? 0.318 6.898 9.915 1.00 10.25 259 GLY B O 1
ATOM 4127 N N . HIS B 2 260 ? 1.845 8.482 9.375 1.00 10.50 260 HIS B N 1
ATOM 4128 C CA . HIS B 2 260 ? 0.912 9.343 8.610 1.00 11.65 260 HIS B CA 1
ATOM 4129 C C . HIS B 2 260 ? 0.705 8.824 7.183 1.00 12.05 260 HIS B C 1
ATOM 4130 O O . HIS B 2 260 ? -0.106 9.419 6.451 1.00 14.26 260 HIS B O 1
ATOM 4137 N N . GLY B 2 261 ? 1.405 7.763 6.800 1.00 11.40 261 GLY B N 1
ATOM 4138 C CA . GLY B 2 261 ? 1.349 7.163 5.459 1.00 12.24 261 GLY B CA 1
ATOM 4139 C C . GLY B 2 261 ? 2.755 7.029 4.912 1.00 10.81 261 GLY B C 1
ATOM 4140 O O . GLY B 2 261 ? 3.562 7.943 5.104 1.00 11.57 261 GLY B O 1
ATOM 4141 N N . ILE B 2 262 ? 3.070 5.916 4.261 1.00 11.31 262 ILE B N 1
ATOM 4142 C CA . ILE B 2 262 ? 4.446 5.667 3.745 1.00 11.61 262 ILE B CA 1
ATOM 4143 C C . ILE B 2 262 ? 4.859 6.843 2.856 1.00 13.21 262 ILE B C 1
ATOM 4144 O O . ILE B 2 262 ? 6.001 7.316 2.982 1.00 14.60 262 ILE B O 1
ATOM 4149 N N . GLU B 2 263 ? 3.954 7.344 2.016 1.00 14.29 263 GLU B N 1
ATOM 4150 C CA . GLU B 2 263 ? 4.285 8.404 1.028 1.00 16.48 263 GLU B CA 1
ATOM 4151 C C . GLU B 2 263 ? 4.701 9.712 1.723 1.00 16.36 263 GLU B C 1
ATOM 4152 O O . GLU B 2 263 ? 5.399 10.507 1.076 1.00 20.80 263 GLU B O 1
ATOM 4158 N N . THR B 2 264 ? 4.300 9.937 2.981 1.00 15.25 264 THR B N 1
ATOM 4159 C CA . THR B 2 264 ? 4.625 11.176 3.737 1.00 14.83 264 THR B CA 1
ATOM 4160 C C . THR B 2 264 ? 6.074 11.144 4.233 1.00 15.54 264 THR B C 1
ATOM 4161 O O . THR B 2 264 ? 6.566 12.207 4.649 1.00 18.08 264 THR B O 1
ATOM 4165 N N . GLY B 2 265 ? 6.694 9.960 4.278 1.00 14.98 265 GLY B N 1
ATOM 4166 C CA . GLY B 2 265 ? 8.000 9.725 4.923 1.00 14.73 265 GLY B CA 1
ATOM 4167 C C . GLY B 2 265 ? 7.926 9.708 6.445 1.00 13.81 265 GLY B C 1
ATOM 4168 O O . GLY B 2 265 ? 8.964 9.464 7.078 1.00 16.57 265 GLY B O 1
ATOM 4169 N N A GLU B 2 266 ? 6.744 9.916 7.026 0.50 12.46 266 GLU B N 1
ATOM 4170 N N B GLU B 2 266 ? 6.757 10.014 7.024 0.50 13.55 266 GLU B N 1
ATOM 4171 C CA A GLU B 2 266 ? 6.576 9.995 8.497 0.50 12.07 266 GLU B CA 1
ATOM 4172 C CA B GLU B 2 266 ? 6.521 10.003 8.492 0.50 12.79 266 GLU B CA 1
ATOM 4173 C C A GLU B 2 266 ? 6.012 8.654 8.962 0.50 10.75 266 GLU B C 1
ATOM 4174 C C B GLU B 2 266 ? 5.993 8.615 8.856 0.50 10.78 266 GLU B C 1
ATOM 4175 O O A GLU B 2 266 ? 4.797 8.539 9.178 0.50 11.15 266 GLU B O 1
ATOM 4176 O O B GLU B 2 266 ? 4.764 8.415 8.865 0.50 10.87 266 GLU B O 1
ATOM 4187 N N . HIS B 2 267 ? 6.897 7.669 9.092 1.00 10.61 267 HIS B N 1
ATOM 4188 C CA . HIS B 2 267 ? 6.543 6.260 9.352 1.00 9.77 267 HIS B CA 1
ATOM 4189 C C . HIS B 2 267 ? 7.704 5.609 10.096 1.00 9.53 267 HIS B C 1
ATOM 4190 O O . HIS B 2 267 ? 8.718 6.278 10.364 1.00 9.26 267 HIS B O 1
ATOM 4197 N N . GLY B 2 268 ? 7.531 4.347 10.431 1.00 8.92 268 GLY B N 1
ATOM 4198 C CA . GLY B 2 268 ? 8.574 3.534 11.076 1.00 9.16 268 GLY B CA 1
ATOM 4199 C C . GLY B 2 268 ? 8.685 2.200 10.386 1.00 8.43 268 GLY B C 1
ATOM 4200 O O . GLY B 2 268 ? 8.735 1.185 11.077 1.00 8.74 268 GLY B O 1
ATOM 4201 N N . ALA B 2 269 ? 8.757 2.192 9.055 1.00 8.30 269 ALA B N 1
ATOM 4202 C CA . ALA B 2 269 ? 8.678 0.950 8.263 1.00 8.18 269 ALA B CA 1
ATOM 4203 C C . ALA B 2 269 ? 9.955 0.744 7.464 1.00 7.96 269 ALA B C 1
ATOM 4204 O O . ALA B 2 269 ? 9.920 0.700 6.238 1.00 8.75 269 ALA B O 1
ATOM 4206 N N . PRO B 2 270 ? 11.121 0.591 8.133 1.00 8.00 270 PRO B N 1
ATOM 4207 C CA . PRO B 2 270 ? 12.385 0.422 7.417 1.00 8.96 270 PRO B CA 1
ATOM 4208 C C . PRO B 2 270 ? 12.471 -0.893 6.637 1.00 8.47 270 PRO B C 1
ATOM 4209 O O . PRO B 2 270 ? 13.183 -0.944 5.638 1.00 9.29 270 PRO B O 1
ATOM 4213 N N . LEU B 2 271 ? 11.849 -1.970 7.117 1.00 8.62 271 LEU B N 1
ATOM 4214 C CA . LEU B 2 271 ? 12.048 -3.275 6.457 1.00 9.38 271 LEU B CA 1
ATOM 4215 C C . LEU B 2 271 ? 11.576 -3.161 5.013 1.00 9.54 271 LEU B C 1
ATOM 4216 O O . LEU B 2 271 ? 12.302 -3.617 4.121 1.00 11.40 271 LEU B O 1
ATOM 4221 N N . LYS B 2 272 ? 10.431 -2.522 4.777 1.00 8.54 272 LYS B N 1
ATOM 4222 C CA . LYS B 2 272 ? 9.885 -2.440 3.406 1.00 9.79 272 LYS B CA 1
ATOM 4223 C C . LYS B 2 272 ? 10.201 -1.090 2.752 1.00 9.70 272 LYS B C 1
ATOM 4224 O O . LYS B 2 272 ? 10.149 -1.045 1.511 1.00 11.98 272 LYS B O 1
ATOM 4230 N N . HIS B 2 273 ? 10.534 -0.039 3.506 1.00 9.23 273 HIS B N 1
ATOM 4231 C CA . HIS B 2 273 ? 10.636 1.337 2.944 1.00 10.43 273 HIS B CA 1
ATOM 4232 C C . HIS B 2 273 ? 11.938 2.038 3.342 1.00 11.36 273 HIS B C 1
ATOM 4233 O O . HIS B 2 273 ? 12.101 3.193 2.980 1.00 15.46 273 HIS B O 1
ATOM 4240 N N . GLY B 2 274 ? 12.851 1.340 4.010 1.00 11.12 274 GLY B N 1
ATOM 4241 C CA . GLY B 2 274 ? 14.177 1.868 4.341 1.00 11.61 274 GLY B CA 1
ATOM 4242 C C . GLY B 2 274 ? 15.225 1.346 3.377 1.00 12.76 274 GLY B C 1
ATOM 4243 O O . GLY B 2 274 ? 14.888 0.906 2.264 1.00 15.26 274 GLY B O 1
ATOM 4244 N N . ARG B 2 275 ? 16.467 1.374 3.829 1.00 12.27 275 ARG B N 1
ATOM 4245 C CA . ARG B 2 275 ? 17.671 1.016 3.051 1.00 12.92 275 ARG B CA 1
ATOM 4246 C C . ARG B 2 275 ? 18.600 0.278 4.015 1.00 10.79 275 ARG B C 1
ATOM 4247 O O . ARG B 2 275 ? 18.745 0.739 5.153 1.00 11.41 275 ARG B O 1
ATOM 4255 N N . VAL B 2 276 ? 19.237 -0.806 3.595 1.00 11.08 276 VAL B N 1
ATOM 4256 C CA . VAL B 2 276 ? 20.181 -1.516 4.502 1.00 10.50 276 VAL B CA 1
ATOM 4257 C C . VAL B 2 276 ? 21.295 -0.545 4.903 1.00 9.50 276 VAL B C 1
ATOM 4258 O O . VAL B 2 276 ? 21.824 0.205 4.064 1.00 9.54 276 VAL B O 1
ATOM 4262 N N . GLY B 2 277 ? 21.631 -0.568 6.181 1.00 8.67 277 GLY B N 1
ATOM 4263 C CA . GLY B 2 277 ? 22.733 0.211 6.741 1.00 8.48 277 GLY B CA 1
ATOM 4264 C C . GLY B 2 277 ? 23.367 -0.555 7.880 1.00 7.49 277 GLY B C 1
ATOM 4265 O O . GLY B 2 277 ? 22.988 -1.689 8.141 1.00 8.22 277 GLY B O 1
ATOM 4266 N N . ILE B 2 278 ? 24.308 0.087 8.546 1.00 7.21 278 ILE B N 1
ATOM 4267 C CA . ILE B 2 278 ? 24.988 -0.496 9.723 1.00 7.76 278 ILE B CA 1
ATOM 4268 C C . ILE B 2 278 ? 24.838 0.491 10.869 1.00 8.09 278 ILE B C 1
ATOM 4269 O O . ILE B 2 278 ? 25.373 1.611 10.787 1.00 9.46 278 ILE B O 1
ATOM 4274 N N . TYR B 2 279 ? 24.141 0.088 11.911 1.00 8.25 279 TYR B N 1
ATOM 4275 C CA . TYR B 2 279 ? 23.902 0.957 13.079 1.00 9.53 279 TYR B CA 1
ATOM 4276 C C . TYR B 2 279 ? 23.404 0.065 14.214 1.00 8.80 279 TYR B C 1
ATOM 4277 O O . TYR B 2 279 ? 22.849 -1.010 13.951 1.00 8.71 279 TYR B O 1
ATOM 4286 N N . PHE B 2 280 ? 23.639 0.486 15.449 1.00 9.72 280 PHE B N 1
ATOM 4287 C CA . PHE B 2 280 ? 23.225 -0.254 16.667 1.00 10.51 280 PHE B CA 1
ATOM 4288 C C . PHE B 2 280 ? 23.766 -1.680 16.607 1.00 9.14 280 PHE B C 1
ATOM 4289 O O . PHE B 2 280 ? 23.109 -2.611 17.032 1.00 9.07 280 PHE B O 1
ATOM 4297 N N . GLY B 2 281 ? 24.980 -1.836 16.090 1.00 8.37 281 GLY B N 1
ATOM 4298 C CA . GLY B 2 281 ? 25.677 -3.116 16.160 1.00 8.10 281 GLY B CA 1
ATOM 4299 C C . GLY B 2 281 ? 25.256 -4.097 15.095 1.00 7.01 281 GLY B C 1
ATOM 4300 O O . GLY B 2 281 ? 25.742 -5.245 15.141 1.00 8.06 281 GLY B O 1
ATOM 4301 N N . MET B 2 282 ? 24.427 -3.684 14.137 1.00 7.12 282 MET B N 1
ATOM 4302 C CA . MET B 2 282 ? 23.881 -4.655 13.169 1.00 7.07 282 MET B CA 1
ATOM 4303 C C . MET B 2 282 ? 23.829 -4.063 11.762 1.00 6.60 282 MET B C 1
ATOM 4304 O O . MET B 2 282 ? 23.661 -2.843 11.598 1.00 7.18 282 MET B O 1
ATOM 4309 N N . LYS B 2 283 ? 23.875 -4.960 10.790 1.00 6.24 283 LYS B N 1
ATOM 4310 C CA . LYS B 2 283 ? 23.547 -4.649 9.394 1.00 6.86 283 LYS B CA 1
ATOM 4311 C C . LYS B 2 283 ? 22.070 -5.005 9.209 1.00 6.30 283 LYS B C 1
ATOM 4312 O O . LYS B 2 283 ? 21.711 -6.174 9.355 1.00 6.53 283 LYS B O 1
ATOM 4318 N N . ALA B 2 284 ? 21.253 -4.005 8.929 1.00 6.91 284 ALA B N 1
ATOM 4319 C CA . ALA B 2 284 ? 19.792 -4.183 8.897 1.00 7.04 284 ALA B CA 1
ATOM 4320 C C . ALA B 2 284 ? 19.184 -3.052 8.106 1.00 7.19 284 ALA B C 1
ATOM 4321 O O . ALA B 2 284 ? 19.783 -1.998 7.953 1.00 7.30 284 ALA B O 1
ATOM 4323 N N . PRO B 2 285 ? 17.941 -3.218 7.626 1.00 8.10 285 PRO B N 1
ATOM 4324 C CA . PRO B 2 285 ? 17.224 -2.101 7.040 1.00 8.85 285 PRO B CA 1
ATOM 4325 C C . PRO B 2 285 ? 17.068 -0.969 8.047 1.00 8.67 285 PRO B C 1
ATOM 4326 O O . PRO B 2 285 ? 16.739 -1.205 9.201 1.00 9.40 285 PRO B O 1
ATOM 4330 N N A MET B 2 286 ? 17.221 0.255 7.592 0.40 8.46 286 MET B N 1
ATOM 4331 N N B MET B 2 286 ? 17.297 0.254 7.551 0.60 10.57 286 MET B N 1
ATOM 4332 C CA A MET B 2 286 ? 17.005 1.376 8.513 0.40 8.57 286 MET B CA 1
ATOM 4333 C CA B MET B 2 286 ? 17.355 1.534 8.307 0.60 13.42 286 MET B CA 1
ATOM 4334 C C A MET B 2 286 ? 16.655 2.619 7.713 0.40 9.83 286 MET B C 1
ATOM 4335 C C B MET B 2 286 ? 16.488 2.575 7.608 0.60 10.43 286 MET B C 1
ATOM 4336 O O A MET B 2 286 ? 17.046 2.731 6.534 0.40 10.11 286 MET B O 1
ATOM 4337 O O B MET B 2 286 ? 16.500 2.617 6.375 0.60 11.29 286 MET B O 1
ATOM 4346 N N . MET B 2 287 ? 15.913 3.488 8.376 1.00 11.02 287 MET B N 1
ATOM 4347 C CA . MET B 2 287 ? 15.533 4.793 7.819 1.00 12.16 287 MET B CA 1
ATOM 4348 C C . MET B 2 287 ? 16.748 5.708 7.950 1.00 13.01 287 MET B C 1
ATOM 4349 O O . MET B 2 287 ? 17.325 5.823 9.047 1.00 14.33 287 MET B O 1
ATOM 4354 N N . GLN B 2 288 ? 17.175 6.248 6.835 1.00 13.54 288 GLN B N 1
ATOM 4355 C CA . GLN B 2 288 ? 18.414 7.050 6.847 1.00 13.51 288 GLN B CA 1
ATOM 4356 C C . GLN B 2 288 ? 18.332 8.095 5.750 1.00 13.04 288 GLN B C 1
ATOM 4357 O O . GLN B 2 288 ? 17.536 7.946 4.806 1.00 13.84 288 GLN B O 1
ATOM 4363 N N . THR B 2 289 ? 19.084 9.163 5.925 1.00 11.72 289 THR B N 1
ATOM 4364 C CA . THR B 2 289 ? 19.181 10.211 4.900 1.00 11.44 289 THR B CA 1
ATOM 4365 C C . THR B 2 289 ? 19.953 9.661 3.696 1.00 12.16 289 THR B C 1
ATOM 4366 O O . THR B 2 289 ? 20.607 8.621 3.810 1.00 12.56 289 THR B O 1
ATOM 4370 N N . ALA B 2 290 ? 19.910 10.362 2.576 1.00 13.97 290 ALA B N 1
ATOM 4371 C CA . ALA B 2 290 ? 20.603 9.950 1.335 1.00 15.56 290 ALA B CA 1
ATOM 4372 C C . ALA B 2 290 ? 22.099 9.792 1.618 1.00 15.11 290 ALA B C 1
ATOM 4373 O O . ALA B 2 290 ? 22.742 8.934 0.988 1.00 17.17 290 ALA B O 1
ATOM 4375 N N . ASP B 2 291 ? 22.636 10.579 2.546 1.00 13.30 291 ASP B N 1
ATOM 4376 C CA . ASP B 2 291 ? 24.091 10.530 2.835 1.00 13.22 291 ASP B CA 1
ATOM 4377 C C . ASP B 2 291 ? 24.408 9.716 4.096 1.00 11.43 291 ASP B C 1
ATOM 4378 O O . ASP B 2 291 ? 25.579 9.721 4.510 1.00 12.57 291 ASP B O 1
ATOM 4383 N N . GLY B 2 292 ? 23.449 8.970 4.645 1.00 11.03 292 GLY B N 1
ATOM 4384 C CA . GLY B 2 292 ? 23.756 7.908 5.615 1.00 10.68 292 GLY B CA 1
ATOM 4385 C C . GLY B 2 292 ? 23.661 8.324 7.065 1.00 10.19 292 GLY B C 1
ATOM 4386 O O . GLY B 2 292 ? 24.167 7.587 7.907 1.00 11.79 292 GLY B O 1
ATOM 4387 N N . GLN B 2 293 ? 23.002 9.433 7.374 1.00 10.59 293 GLN B N 1
ATOM 4388 C CA . GLN B 2 293 ? 22.701 9.772 8.784 1.00 10.75 293 GLN B CA 1
ATOM 4389 C C . GLN B 2 293 ? 21.447 8.990 9.166 1.00 10.67 293 GLN B C 1
ATOM 4390 O O . GLN B 2 293 ? 20.606 8.764 8.287 1.00 13.31 293 GLN B O 1
ATOM 4396 N N . ILE B 2 294 ? 21.326 8.589 10.418 1.00 10.59 294 ILE B N 1
ATOM 4397 C CA . ILE B 2 294 ? 20.152 7.785 10.851 1.00 12.27 294 ILE B CA 1
ATOM 4398 C C . ILE B 2 294 ? 18.984 8.759 11.013 1.00 13.14 294 ILE B C 1
ATOM 4399 O O . ILE B 2 294 ? 19.139 9.808 11.673 1.00 15.50 294 ILE B O 1
ATOM 4404 N N . GLU B 2 295 ? 17.859 8.418 10.383 1.00 14.47 295 GLU B N 1
ATOM 4405 C CA . GLU B 2 295 ? 16.688 9.306 10.262 1.00 15.97 295 GLU B CA 1
ATOM 4406 C C . GLU B 2 295 ? 15.770 9.151 11.470 1.00 15.63 295 GLU B C 1
ATOM 4407 O O . GLU B 2 295 ? 15.862 8.166 12.238 1.00 16.75 295 GLU B O 1
ATOM 4413 N N . GLU B 2 296 ? 14.875 10.114 11.542 1.00 14.96 296 GLU B N 1
ATOM 4414 C CA . GLU B 2 296 ? 13.816 10.117 12.550 1.00 15.66 296 GLU B CA 1
ATOM 4415 C C . GLU B 2 296 ? 12.647 9.286 12.012 1.00 14.07 296 GLU B C 1
ATOM 4416 O O . GLU B 2 296 ? 12.212 9.540 10.918 1.00 16.29 296 GLU B O 1
ATOM 4422 N N . SER B 2 297 ? 12.269 8.258 12.767 1.00 13.68 297 SER B N 1
ATOM 4423 C CA . SER B 2 297 ? 11.035 7.478 12.534 1.00 13.29 297 SER B CA 1
ATOM 4424 C C . SER B 2 297 ? 9.860 8.204 13.181 1.00 12.88 297 SER B C 1
ATOM 4425 O O . SER B 2 297 ? 10.067 9.139 13.986 1.00 13.91 297 SER B O 1
ATOM 4428 N N . TYR B 2 298 ? 8.662 7.731 12.872 1.00 11.41 298 TYR B N 1
ATOM 4429 C CA . TYR B 2 298 ? 7.419 8.261 13.466 1.00 10.91 298 TYR B CA 1
ATOM 4430 C C . TYR B 2 298 ? 6.359 7.160 13.502 1.00 10.25 298 TYR B C 1
ATOM 4431 O O . TYR B 2 298 ? 6.138 6.453 12.520 1.00 10.87 298 TYR B O 1
ATOM 4440 N N . SER B 2 299 ? 5.658 7.091 14.624 1.00 10.30 299 SER B N 1
ATOM 4441 C CA . SER B 2 299 ? 4.384 6.346 14.766 1.00 9.99 299 SER B CA 1
ATOM 4442 C C . SER B 2 299 ? 3.551 7.014 15.853 1.00 10.86 299 SER B C 1
ATOM 4443 O O . SER B 2 299 ? 4.118 7.545 16.818 1.00 11.75 299 SER B O 1
ATOM 4446 N N . ILE B 2 300 ? 2.234 6.902 15.759 1.00 10.52 300 ILE B N 1
ATOM 4447 C CA . ILE B 2 300 ? 1.369 7.259 16.911 1.00 12.13 300 ILE B CA 1
ATOM 4448 C C . ILE B 2 300 ? 1.791 6.460 18.145 1.00 11.60 300 ILE B C 1
ATOM 4449 O O . ILE B 2 300 ? 1.594 6.948 19.256 1.00 13.77 300 ILE B O 1
ATOM 4454 N N A SER B 2 301 ? 2.315 5.243 17.966 0.34 11.45 301 SER B N 1
ATOM 4455 N N B SER B 2 301 ? 2.327 5.258 17.937 0.66 10.35 301 SER B N 1
ATOM 4456 C CA A SER B 2 301 ? 2.681 4.324 19.077 0.34 12.08 301 SER B CA 1
ATOM 4457 C CA B SER B 2 301 ? 2.727 4.341 19.029 0.66 10.89 301 SER B CA 1
ATOM 4458 C C A SER B 2 301 ? 4.197 4.343 19.316 0.34 11.95 301 SER B C 1
ATOM 4459 C C B SER B 2 301 ? 4.236 4.425 19.276 0.66 11.34 301 SER B C 1
ATOM 4460 O O A SER B 2 301 ? 4.941 3.813 18.471 0.34 11.72 301 SER B O 1
ATOM 4461 O O B SER B 2 301 ? 5.022 4.028 18.405 0.66 10.64 301 SER B O 1
ATOM 4466 N N . ALA B 2 302 ? 4.629 4.895 20.454 1.00 12.41 302 ALA B N 1
ATOM 4467 C CA . ALA B 2 302 ? 6.057 5.029 20.832 1.00 11.46 302 ALA B CA 1
ATOM 4468 C C . ALA B 2 302 ? 6.759 3.673 20.805 1.00 10.84 302 ALA B C 1
ATOM 4469 O O . ALA B 2 302 ? 7.964 3.639 20.526 1.00 13.82 302 ALA B O 1
ATOM 4471 N N . GLY B 2 303 ? 6.060 2.583 21.100 1.00 10.11 303 GLY B N 1
ATOM 4472 C CA . GLY B 2 303 ? 6.691 1.255 21.140 1.00 10.47 303 GLY B CA 1
ATOM 4473 C C . GLY B 2 303 ? 7.144 0.815 19.762 1.00 10.08 303 GLY B C 1
ATOM 4474 O O . GLY B 2 303 ? 8.003 -0.075 19.684 1.00 11.78 303 GLY B O 1
ATOM 4475 N N . LEU B 2 304 ? 6.570 1.383 18.692 1.00 9.62 304 LEU B N 1
ATOM 4476 C CA . LEU B 2 304 ? 6.958 0.994 17.308 1.00 9.75 304 LEU B CA 1
ATOM 4477 C C . LEU B 2 304 ? 7.909 2.006 16.679 1.00 9.80 304 LEU B C 1
ATOM 4478 O O . LEU B 2 304 ? 8.343 1.779 15.546 1.00 11.22 304 LEU B O 1
ATOM 4483 N N . ASP B 2 305 ? 8.203 3.091 17.372 1.00 10.83 305 ASP B N 1
ATOM 4484 C CA . ASP B 2 305 ? 8.868 4.277 16.790 1.00 10.38 305 ASP B CA 1
ATOM 4485 C C . ASP B 2 305 ? 10.380 4.104 16.910 1.00 10.51 305 ASP B C 1
ATOM 4486 O O . ASP B 2 305 ? 10.975 4.506 17.921 1.00 12.82 305 ASP B O 1
ATOM 4491 N N . PHE B 2 306 ? 10.966 3.476 15.902 1.00 11.30 306 PHE B N 1
ATOM 4492 C CA . PHE B 2 306 ? 12.418 3.193 15.835 1.00 11.62 306 PHE B CA 1
ATOM 4493 C C . PHE B 2 306 ? 12.783 3.094 14.362 1.00 11.34 306 PHE B C 1
ATOM 4494 O O . PHE B 2 306 ? 12.031 2.503 13.596 1.00 12.03 306 PHE B O 1
ATOM 4502 N N . PRO B 2 307 ? 13.919 3.674 13.922 1.00 11.74 307 PRO B N 1
ATOM 4503 C CA . PRO B 2 307 ? 14.236 3.690 12.497 1.00 11.68 307 PRO B CA 1
ATOM 4504 C C . PRO B 2 307 ? 14.888 2.413 11.959 1.00 11.09 307 PRO B C 1
ATOM 4505 O O . PRO B 2 307 ? 15.271 2.426 10.809 1.00 13.95 307 PRO B O 1
ATOM 4509 N N . SER B 2 308 ? 14.964 1.331 12.738 1.00 9.63 308 SER B N 1
ATOM 4510 C CA . SER B 2 308 ? 15.482 0.046 12.209 1.00 8.89 308 SER B CA 1
ATOM 4511 C C . SER B 2 308 ? 14.613 -1.129 12.665 1.00 8.45 308 SER B C 1
ATOM 4512 O O . SER B 2 308 ? 13.449 -0.920 13.093 1.00 9.52 308 SER B O 1
ATOM 4515 N N . VAL B 2 309 ? 15.141 -2.338 12.524 1.00 7.97 309 VAL B N 1
ATOM 4516 C CA . VAL B 2 309 ? 14.386 -3.601 12.700 1.00 7.75 309 VAL B CA 1
ATOM 4517 C C . VAL B 2 309 ? 15.389 -4.726 12.889 1.00 7.48 309 VAL B C 1
ATOM 4518 O O . VAL B 2 309 ? 16.493 -4.653 12.319 1.00 7.87 309 VAL B O 1
ATOM 4522 N N . GLY B 2 310 ? 15.016 -5.741 13.648 1.00 7.41 310 GLY B N 1
ATOM 4523 C CA . GLY B 2 310 ? 15.916 -6.861 13.918 1.00 7.15 310 GLY B CA 1
ATOM 4524 C C . GLY B 2 310 ? 16.268 -7.610 12.645 1.00 6.99 310 GLY B C 1
ATOM 4525 O O . GLY B 2 310 ? 15.475 -7.738 11.701 1.00 7.41 310 GLY B O 1
ATOM 4526 N N . PRO B 2 311 ? 17.497 -8.157 12.602 1.00 6.48 311 PRO B N 1
ATOM 4527 C CA . PRO B 2 311 ? 18.008 -8.745 11.370 1.00 6.55 311 PRO B CA 1
ATOM 4528 C C . PRO B 2 311 ? 17.304 -10.038 10.961 1.00 6.42 311 PRO B C 1
ATOM 4529 O O . PRO B 2 311 ? 17.274 -10.349 9.786 1.00 6.88 311 PRO B O 1
ATOM 4533 N N . GLN B 2 312 ? 16.764 -10.791 11.910 1.00 5.77 312 GLN B N 1
ATOM 4534 C CA . GLN B 2 312 ? 16.085 -12.042 11.515 1.00 5.89 312 GLN B CA 1
ATOM 4535 C C . GLN B 2 312 ? 14.834 -11.707 10.694 1.00 5.66 312 GLN B C 1
ATOM 4536 O O . GLN B 2 312 ? 14.484 -12.491 9.804 1.00 6.30 312 GLN B O 1
ATOM 4542 N N . HIS B 2 313 ? 14.141 -10.607 10.985 1.00 5.58 313 HIS B N 1
ATOM 4543 C CA . HIS B 2 313 ? 12.967 -10.211 10.169 1.00 5.77 313 HIS B CA 1
ATOM 4544 C C . HIS B 2 313 ? 13.425 -9.876 8.756 1.00 5.70 313 HIS B C 1
ATOM 4545 O O . HIS B 2 313 ? 12.758 -10.254 7.794 1.00 5.88 313 HIS B O 1
ATOM 4552 N N . ALA B 2 314 ? 14.502 -9.112 8.621 1.00 5.90 314 ALA B N 1
ATOM 4553 C CA . ALA B 2 314 ? 15.018 -8.750 7.288 1.00 6.29 314 ALA B CA 1
ATOM 4554 C C . ALA B 2 314 ? 15.335 -10.043 6.528 1.00 5.77 314 ALA B C 1
ATOM 4555 O O . ALA B 2 314 ? 15.046 -10.128 5.319 1.00 6.43 314 ALA B O 1
ATOM 4557 N N . TYR B 2 315 ? 15.907 -11.037 7.192 1.00 6.11 315 TYR B N 1
ATOM 4558 C CA . TYR B 2 315 ? 16.264 -12.313 6.547 1.00 6.43 315 TYR B CA 1
ATOM 4559 C C . TYR B 2 315 ? 15.002 -13.084 6.154 1.00 6.06 315 TYR B C 1
ATOM 4560 O O . TYR B 2 315 ? 14.882 -13.531 5.006 1.00 6.37 315 TYR B O 1
ATOM 4569 N N . LEU B 2 316 ? 14.062 -13.246 7.080 1.00 6.10 316 LEU B N 1
ATOM 4570 C CA . LEU B 2 316 ? 12.814 -13.992 6.784 1.00 6.29 316 LEU B CA 1
ATOM 4571 C C . LEU B 2 316 ? 12.075 -13.338 5.616 1.00 5.85 316 LEU B C 1
ATOM 4572 O O . LEU B 2 316 ? 11.471 -14.068 4.808 1.00 7.10 316 LEU B O 1
ATOM 4577 N N . ASN B 2 317 ? 12.098 -12.020 5.544 1.00 6.10 317 ASN B N 1
ATOM 4578 C CA . ASN B 2 317 ? 11.504 -11.312 4.393 1.00 6.86 317 ASN B CA 1
ATOM 4579 C C . ASN B 2 317 ? 12.252 -11.684 3.108 1.00 6.66 317 ASN B C 1
ATOM 4580 O O . ASN B 2 317 ? 11.642 -12.021 2.097 1.00 7.15 317 ASN B O 1
ATOM 4585 N N A SER B 2 318 ? 13.585 -11.625 3.140 0.63 6.99 318 SER B N 1
ATOM 4586 N N B SER B 2 318 ? 13.580 -11.590 3.138 0.37 7.11 318 SER B N 1
ATOM 4587 C CA A SER B 2 318 ? 14.411 -11.758 1.919 0.63 6.70 318 SER B CA 1
ATOM 4588 C CA B SER B 2 318 ? 14.428 -11.758 1.935 0.37 7.06 318 SER B CA 1
ATOM 4589 C C A SER B 2 318 ? 14.163 -13.118 1.268 0.63 6.63 318 SER B C 1
ATOM 4590 C C B SER B 2 318 ? 14.147 -13.108 1.272 0.37 6.93 318 SER B C 1
ATOM 4591 O O A SER B 2 318 ? 14.177 -13.195 0.033 0.63 7.96 318 SER B O 1
ATOM 4592 O O B SER B 2 318 ? 14.114 -13.159 0.033 0.37 7.93 318 SER B O 1
ATOM 4597 N N . ILE B 2 319 ? 13.973 -14.165 2.066 1.00 6.95 319 ILE B N 1
ATOM 4598 C CA . ILE B 2 319 ? 13.754 -15.542 1.537 1.00 7.31 319 ILE B CA 1
ATOM 4599 C C . ILE B 2 319 ? 12.268 -15.811 1.275 1.00 7.39 319 ILE B C 1
ATOM 4600 O O . ILE B 2 319 ? 11.945 -16.917 0.828 1.00 8.68 319 ILE B O 1
ATOM 4605 N N . GLY B 2 320 ? 11.391 -14.862 1.620 1.00 7.10 320 GLY B N 1
ATOM 4606 C CA . GLY B 2 320 ? 9.950 -15.027 1.387 1.00 7.74 320 GLY B CA 1
ATOM 4607 C C . GLY B 2 320 ? 9.262 -15.898 2.420 1.00 7.47 320 GLY B C 1
ATOM 4608 O O . GLY B 2 320 ? 8.107 -16.258 2.203 1.00 9.11 320 GLY B O 1
ATOM 4609 N N . ARG B 2 321 ? 9.887 -16.186 3.548 1.00 7.21 321 ARG B N 1
ATOM 4610 C CA . ARG B 2 321 ? 9.215 -16.977 4.599 1.00 7.18 321 ARG B CA 1
ATOM 4611 C C . ARG B 2 321 ? 8.197 -16.117 5.362 1.00 6.95 321 ARG B C 1
ATOM 4612 O O . ARG B 2 321 ? 7.136 -16.643 5.719 1.00 8.41 321 ARG B O 1
ATOM 4620 N N . ALA B 2 322 ? 8.508 -14.854 5.605 1.00 6.82 322 ALA B N 1
ATOM 4621 C CA . ALA B 2 322 ? 7.608 -13.919 6.296 1.00 7.05 322 ALA B CA 1
ATOM 4622 C C . ALA B 2 322 ? 7.307 -12.778 5.347 1.00 6.74 322 ALA B C 1
ATOM 4623 O O . ALA B 2 322 ? 8.159 -12.420 4.510 1.00 8.22 322 ALA B O 1
ATOM 4625 N N . ASP B 2 323 ? 6.111 -12.240 5.486 1.00 7.01 323 ASP B N 1
ATOM 4626 C CA . ASP B 2 323 ? 5.649 -11.069 4.726 1.00 7.24 323 ASP B CA 1
ATOM 4627 C C . ASP B 2 323 ? 5.455 -9.897 5.669 1.00 6.60 323 ASP B C 1
ATOM 4628 O O . ASP B 2 323 ? 4.960 -10.080 6.780 1.00 7.67 323 ASP B O 1
ATOM 4633 N N . TYR B 2 324 ? 5.851 -8.720 5.227 1.00 6.64 324 TYR B N 1
ATOM 4634 C CA . TYR B 2 324 ? 5.784 -7.497 6.042 1.00 6.69 324 TYR B CA 1
ATOM 4635 C C . TYR B 2 324 ? 4.924 -6.482 5.316 1.00 6.42 324 TYR B C 1
ATOM 4636 O O . TYR B 2 324 ? 5.021 -6.316 4.096 1.00 7.71 324 TYR B O 1
ATOM 4645 N N . VAL B 2 325 ? 4.070 -5.866 6.112 1.00 6.21 325 VAL B N 1
ATOM 4646 C CA . VAL B 2 325 ? 3.075 -4.885 5.652 1.00 6.65 325 VAL B CA 1
ATOM 4647 C C . VAL B 2 325 ? 3.143 -3.699 6.598 1.00 6.28 325 VAL B C 1
ATOM 4648 O O . VAL B 2 325 ? 3.883 -3.733 7.578 1.00 6.68 325 VAL B O 1
ATOM 4652 N N . SER B 2 326 ? 2.395 -2.656 6.293 1.00 6.81 326 SER B N 1
ATOM 4653 C CA . SER B 2 326 ? 2.310 -1.497 7.196 1.00 7.11 326 SER B CA 1
ATOM 4654 C C . SER B 2 326 ? 0.851 -1.140 7.451 1.00 7.41 326 SER B C 1
ATOM 4655 O O . SER B 2 326 ? -0.037 -1.458 6.637 1.00 7.72 326 SER B O 1
ATOM 4658 N N . ILE B 2 327 ? 0.643 -0.474 8.567 1.00 6.71 327 ILE B N 1
ATOM 4659 C CA . ILE B 2 327 ? -0.683 -0.006 9.037 1.00 6.66 327 ILE B CA 1
ATOM 4660 C C . ILE B 2 327 ? -0.479 1.423 9.514 1.00 6.78 327 ILE B C 1
ATOM 4661 O O . ILE B 2 327 ? 0.490 1.684 10.275 1.00 7.41 327 ILE B O 1
ATOM 4666 N N . THR B 2 328 ? -1.339 2.338 9.091 1.00 7.59 328 THR B N 1
ATOM 4667 C CA . THR B 2 328 ? -1.189 3.759 9.454 1.00 8.33 328 THR B CA 1
ATOM 4668 C C . THR B 2 328 ? -1.733 4.021 10.858 1.00 8.06 328 THR B C 1
ATOM 4669 O O . THR B 2 328 ? -2.457 3.201 11.419 1.00 8.32 328 THR B O 1
ATOM 4673 N N . ASP B 2 329 ? -1.399 5.179 11.396 1.00 8.52 329 ASP B N 1
ATOM 4674 C CA . ASP B 2 329 ? -1.969 5.656 12.675 1.00 8.95 329 ASP B CA 1
ATOM 4675 C C . ASP B 2 329 ? -3.489 5.492 12.658 1.00 8.84 329 ASP B C 1
ATOM 4676 O O . ASP B 2 329 ? -4.054 4.981 13.639 1.00 9.21 329 ASP B O 1
ATOM 4681 N N . ASP B 2 330 ? -4.140 5.971 11.606 1.00 9.16 330 ASP B N 1
ATOM 4682 C CA . ASP B 2 330 ? -5.628 5.997 11.589 1.00 9.13 330 ASP B CA 1
ATOM 4683 C C . ASP B 2 330 ? -6.170 4.572 11.584 1.00 8.35 330 ASP B C 1
ATOM 4684 O O . ASP B 2 330 ? -7.175 4.304 12.262 1.00 9.03 330 ASP B O 1
ATOM 4689 N N . GLU B 2 331 ? -5.548 3.673 10.832 1.00 7.96 331 GLU B N 1
ATOM 4690 C CA . GLU B 2 331 ? -5.979 2.256 10.813 1.00 7.71 331 GLU B CA 1
ATOM 4691 C C . GLU B 2 331 ? -5.794 1.655 12.212 1.00 7.73 331 GLU B C 1
ATOM 4692 O O . GLU B 2 331 ? -6.660 0.912 12.687 1.00 7.74 331 GLU B O 1
ATOM 4698 N N . ALA B 2 332 ? -4.665 1.915 12.868 1.00 7.68 332 ALA B N 1
ATOM 4699 C CA . ALA B 2 332 ? -4.413 1.402 14.229 1.00 7.88 332 ALA B CA 1
ATOM 4700 C C . ALA B 2 332 ? -5.461 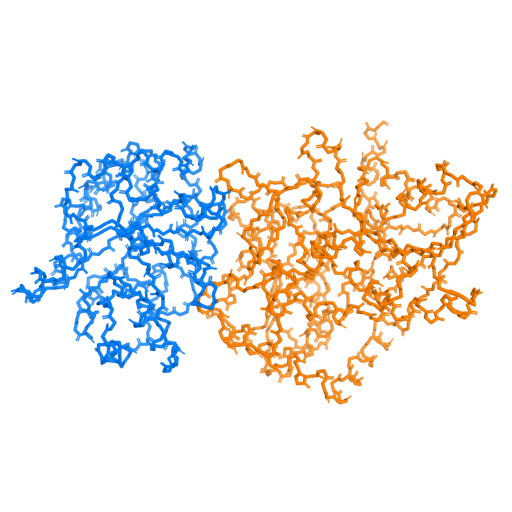1.943 15.205 1.00 7.51 332 ALA B C 1
ATOM 4701 O O . ALA B 2 332 ? -5.966 1.189 16.040 1.00 7.99 332 ALA B O 1
ATOM 4703 N N A LEU B 2 333 ? -5.777 3.232 15.120 0.80 7.90 333 LEU B N 1
ATOM 4704 N N B LEU B 2 333 ? -5.837 3.213 15.043 0.20 7.97 333 LEU B N 1
ATOM 4705 C CA A LEU B 2 333 ? -6.751 3.848 16.060 0.80 8.45 333 LEU B CA 1
ATOM 4706 C CA B LEU B 2 333 ? -6.842 3.876 15.913 0.20 8.50 333 LEU B CA 1
ATOM 4707 C C A LEU B 2 333 ? -8.120 3.190 15.887 0.80 8.15 333 LEU B C 1
ATOM 4708 C C B LEU B 2 333 ? -8.227 3.250 15.690 0.20 8.56 333 LEU B C 1
ATOM 4709 O O A LEU B 2 333 ? -8.809 2.925 16.875 0.80 8.92 333 LEU B O 1
ATOM 4710 O O B LEU B 2 333 ? -8.965 3.117 16.683 0.20 8.16 333 LEU B O 1
ATOM 4719 N N A GLU B 2 334 ? -8.523 2.927 14.649 0.56 7.74 334 GLU B N 1
ATOM 4720 N N B GLU B 2 334 ? -8.584 2.861 14.461 0.44 8.97 334 GLU B N 1
ATOM 4721 C CA A GLU B 2 334 ? -9.834 2.274 14.405 0.56 7.96 334 GLU B CA 1
ATOM 4722 C CA B GLU B 2 334 ? -9.899 2.211 14.228 0.44 9.85 334 GLU B CA 1
ATOM 4723 C C A GLU B 2 334 ? -9.825 0.883 15.041 0.56 7.60 334 GLU B C 1
ATOM 4724 C C B GLU B 2 334 ? -9.894 0.809 14.851 0.44 8.66 334 GLU B C 1
ATOM 4725 O O A GLU B 2 334 ? -10.800 0.537 15.724 0.56 6.93 334 GLU B O 1
ATOM 4726 O O B GLU B 2 334 ? -10.946 0.387 15.349 0.44 8.49 334 GLU B O 1
ATOM 4737 N N . ALA B 2 335 ? -8.755 0.118 14.852 1.00 7.38 335 ALA B N 1
ATOM 4738 C CA . ALA B 2 335 ? -8.669 -1.232 15.435 1.00 8.05 335 ALA B CA 1
ATOM 4739 C C . ALA B 2 335 ? -8.755 -1.141 16.965 1.00 7.18 335 ALA B C 1
ATOM 4740 O O . ALA B 2 335 ? -9.426 -1.969 17.584 1.00 7.89 335 ALA B O 1
ATOM 4742 N N . PHE B 2 336 ? -8.085 -0.168 17.573 1.00 7.31 336 PHE B N 1
ATOM 4743 C CA . PHE B 2 336 ? -8.121 0.060 19.033 1.00 7.32 336 PHE B CA 1
ATOM 4744 C C . PHE B 2 336 ? -9.585 0.232 19.455 1.00 7.56 336 PHE B C 1
ATOM 4745 O O . PHE B 2 336 ? -10.049 -0.436 20.373 1.00 8.36 336 PHE B O 1
ATOM 4753 N N . LYS B 2 337 ? -10.293 1.147 18.792 1.00 8.11 337 LYS B N 1
ATOM 4754 C CA . LYS B 2 337 ? -11.692 1.460 19.164 1.00 8.71 337 LYS B CA 1
ATOM 4755 C C . LYS B 2 337 ? -12.567 0.220 18.971 1.00 8.13 337 LYS B C 1
ATOM 4756 O O . LYS B 2 337 ? -13.422 -0.073 19.830 1.00 8.82 337 LYS B O 1
ATOM 4762 N N . THR B 2 338 ? -12.366 -0.495 17.870 1.00 7.76 338 THR B N 1
ATOM 4763 C CA . THR B 2 338 ? -13.175 -1.695 17.567 1.00 8.60 338 THR B CA 1
ATOM 4764 C C . THR B 2 338 ? -12.994 -2.760 18.659 1.00 8.98 338 THR B C 1
ATOM 4765 O O . THR B 2 338 ? -13.979 -3.403 19.057 1.00 8.92 338 THR B O 1
ATOM 4769 N N . LEU B 2 339 ? -11.763 -3.014 19.087 1.00 8.52 339 LEU B N 1
ATOM 4770 C CA . LEU B 2 339 ? -11.567 -4.087 20.089 1.00 8.00 339 LEU B CA 1
ATOM 4771 C C . LEU B 2 339 ? -12.198 -3.669 21.420 1.00 7.99 339 LEU B C 1
ATOM 4772 O O . LEU B 2 339 ? -12.796 -4.524 22.083 1.00 9.06 339 LEU B O 1
ATOM 4777 N N . CYS B 2 340 ? -12.074 -2.408 21.806 1.00 8.21 340 CYS B N 1
ATOM 4778 C CA . CYS B 2 340 ? -12.683 -1.898 23.065 1.00 8.68 340 CYS B CA 1
ATOM 4779 C C . CYS B 2 340 ? -14.191 -2.172 23.023 1.00 9.25 340 CYS B C 1
ATOM 4780 O O . CYS B 2 340 ? -14.754 -2.709 23.972 1.00 10.46 340 CYS B O 1
ATOM 4783 N N . ARG B 2 341 ? -14.818 -1.788 21.921 1.00 9.17 341 ARG B N 1
ATOM 4784 C CA . ARG B 2 341 ? -16.291 -1.723 21.839 1.00 10.91 341 ARG B CA 1
ATOM 4785 C C . ARG B 2 341 ? -16.863 -3.129 21.645 1.00 10.64 341 ARG B C 1
ATOM 4786 O O . ARG B 2 341 ? -17.959 -3.389 22.153 1.00 13.20 341 ARG B O 1
ATOM 4794 N N . HIS B 2 342 ? -16.176 -4.003 20.910 1.00 9.84 342 HIS B N 1
ATOM 4795 C CA . HIS B 2 342 ? -16.745 -5.308 20.494 1.00 10.28 342 HIS B CA 1
ATOM 4796 C C . HIS B 2 342 ? -16.208 -6.476 21.313 1.00 9.58 342 HIS B C 1
ATOM 4797 O O . HIS B 2 342 ? -16.862 -7.518 21.298 1.00 10.77 342 HIS B O 1
ATOM 4804 N N . GLU B 2 343 ? -15.093 -6.318 22.029 1.00 9.23 343 GLU B N 1
ATOM 4805 C CA . GLU B 2 343 ? -14.536 -7.441 22.816 1.00 9.31 343 GLU B CA 1
ATOM 4806 C C . GLU B 2 343 ? -14.249 -7.030 24.268 1.00 8.54 343 GLU B C 1
ATOM 4807 O O . GLU B 2 343 ? -13.898 -7.919 25.031 1.00 9.95 343 GLU B O 1
ATOM 4813 N N . GLY B 2 344 ? -14.351 -5.756 24.643 1.00 8.62 344 GLY B N 1
ATOM 4814 C CA . GLY B 2 344 ? -14.031 -5.337 26.023 1.00 8.75 344 GLY B CA 1
ATOM 4815 C C . GLY B 2 344 ? -12.553 -5.472 26.352 1.00 9.24 344 GLY B C 1
ATOM 4816 O O . GLY B 2 344 ? -12.215 -5.619 27.539 1.00 10.74 344 GLY B O 1
ATOM 4817 N N . ILE B 2 345 ? -11.692 -5.415 25.349 1.00 7.83 345 ILE B N 1
ATOM 4818 C CA . ILE B 2 345 ? -10.224 -5.480 25.564 1.00 7.63 345 ILE B CA 1
ATOM 4819 C C . ILE B 2 345 ? -9.637 -4.177 25.049 1.00 7.74 345 ILE B C 1
ATOM 4820 O O . ILE B 2 345 ? -9.927 -3.825 23.889 1.00 8.51 345 ILE B O 1
ATOM 4825 N N . ILE B 2 346 ? -8.865 -3.490 25.879 1.00 8.18 346 ILE B N 1
ATOM 4826 C CA . ILE B 2 346 ? -8.166 -2.240 25.485 1.00 8.55 346 ILE B CA 1
ATOM 4827 C C . ILE B 2 346 ? -6.766 -2.649 25.048 1.00 8.15 346 ILE B C 1
ATOM 4828 O O . ILE B 2 346 ? -5.941 -3.022 25.882 1.00 9.32 346 ILE B O 1
ATOM 4833 N N . PRO B 2 347 ? -6.481 -2.660 23.734 1.00 7.46 347 PRO B N 1
ATOM 4834 C CA . PRO B 2 347 ? -5.183 -3.122 23.257 1.00 7.47 347 PRO B CA 1
ATOM 4835 C C . PRO B 2 347 ? -4.170 -1.978 23.264 1.00 7.17 347 PRO B C 1
ATOM 4836 O O . PRO B 2 347 ? -4.541 -0.838 23.067 1.00 8.14 347 PRO B O 1
ATOM 4840 N N . ALA B 2 348 ? -2.895 -2.311 23.431 1.00 7.20 348 ALA B N 1
ATOM 4841 C CA . ALA B 2 348 ? -1.815 -1.342 23.178 1.00 7.16 348 ALA B CA 1
ATOM 4842 C C . ALA B 2 348 ? -1.961 -0.818 21.749 1.00 7.21 348 ALA B C 1
ATOM 4843 O O . ALA B 2 348 ? -2.358 -1.570 20.850 1.00 7.07 348 ALA B O 1
ATOM 4845 N N . LEU B 2 349 ? -1.608 0.439 21.538 1.00 7.37 349 LEU B N 1
ATOM 4846 C CA . LEU B 2 349 ? -1.603 0.979 20.165 1.00 8.06 349 LEU B CA 1
ATOM 4847 C C . LEU B 2 349 ? -0.578 0.230 19.309 1.00 7.25 349 LEU B C 1
ATOM 4848 O O . LEU B 2 349 ? -0.805 0.118 18.100 1.00 7.74 349 LEU B O 1
ATOM 4853 N N . GLU B 2 350 ? 0.511 -0.281 19.886 1.00 7.27 350 GLU B N 1
ATOM 4854 C CA . GLU B 2 350 ? 1.455 -1.143 19.127 1.00 7.13 350 GLU B CA 1
ATOM 4855 C C . GLU B 2 350 ? 0.665 -2.322 18.538 1.00 6.60 350 GLU B C 1
ATOM 4856 O O . GLU B 2 350 ? 0.636 -2.519 17.321 1.00 7.10 350 GLU B O 1
ATOM 4862 N N . SER B 2 351 ? 0.028 -3.078 19.425 1.00 6.80 351 SER B N 1
ATOM 4863 C CA . SER B 2 351 ? -0.700 -4.329 19.108 1.00 7.04 351 SER B CA 1
ATOM 4864 C C . SER B 2 351 ? -1.856 -4.033 18.144 1.00 6.44 351 SER B C 1
ATOM 4865 O O . SER B 2 351 ? -2.228 -4.877 17.312 1.00 6.50 351 SER B O 1
ATOM 4868 N N . SER B 2 352 ? -2.435 -2.841 18.271 1.00 6.09 352 SER B N 1
ATOM 4869 C CA . SER B 2 352 ? -3.551 -2.393 17.421 1.00 6.47 352 SER B CA 1
ATOM 4870 C C . SER B 2 352 ? -3.116 -2.374 15.955 1.00 6.26 352 SER B C 1
ATOM 4871 O O . SER B 2 352 ? -3.977 -2.488 15.078 1.00 6.68 352 SER B O 1
ATOM 4874 N N . HIS B 2 353 ? -1.827 -2.199 15.666 1.00 6.35 353 HIS B N 1
ATOM 4875 C CA . HIS B 2 353 ? -1.355 -2.270 14.264 1.00 6.35 353 HIS B CA 1
ATOM 4876 C C . HIS B 2 353 ? -1.529 -3.697 13.746 1.00 6.32 353 HIS B C 1
ATOM 4877 O O . HIS B 2 353 ? -1.964 -3.882 12.588 1.00 6.80 353 HIS B O 1
ATOM 4884 N N . ALA B 2 354 ? -1.169 -4.706 14.540 1.00 6.31 354 ALA B N 1
ATOM 4885 C CA . ALA B 2 354 ? -1.368 -6.114 14.136 1.00 6.13 354 ALA B CA 1
ATOM 4886 C C . ALA B 2 354 ? -2.860 -6.395 13.964 1.00 6.14 354 ALA B C 1
ATOM 4887 O O . ALA B 2 354 ? -3.272 -7.032 12.962 1.00 6.44 354 ALA B O 1
ATOM 4889 N N . LEU B 2 355 ? -3.671 -5.964 14.924 1.00 5.83 355 LEU B N 1
ATOM 4890 C CA . LEU B 2 355 ? -5.127 -6.216 14.823 1.00 6.17 355 LEU B CA 1
ATOM 4891 C C . LEU B 2 355 ? -5.682 -5.540 13.571 1.00 5.98 355 LEU B C 1
ATOM 4892 O O . LEU B 2 355 ? -6.492 -6.155 12.877 1.00 6.54 355 LEU B O 1
ATOM 4897 N N . ALA B 2 356 ? -5.292 -4.300 13.307 1.00 5.88 356 ALA B N 1
ATOM 4898 C CA . ALA B 2 356 ? -5.792 -3.570 12.123 1.00 6.45 356 ALA B CA 1
ATOM 4899 C C . ALA B 2 356 ? -5.501 -4.378 10.857 1.00 6.78 356 ALA B C 1
ATOM 4900 O O . ALA B 2 356 ? -6.339 -4.411 9.942 1.00 7.14 356 ALA B O 1
ATOM 4902 N N . HIS B 2 357 ? -4.326 -4.970 10.721 1.00 6.73 357 HIS B N 1
ATOM 4903 C CA . HIS B 2 357 ? -4.022 -5.746 9.501 1.00 6.46 357 HIS B CA 1
ATOM 4904 C C . HIS B 2 357 ? -4.898 -7.002 9.434 1.00 6.35 357 HIS B C 1
ATOM 4905 O O . HIS B 2 357 ? -5.400 -7.295 8.345 1.00 6.52 357 HIS B O 1
ATOM 4912 N N . ALA B 2 358 ? -5.116 -7.700 10.548 1.00 6.47 358 ALA B N 1
ATOM 4913 C CA . ALA B 2 358 ? -6.009 -8.877 10.550 1.00 6.59 358 ALA B CA 1
ATOM 4914 C C . ALA B 2 358 ? -7.422 -8.443 10.142 1.00 6.86 358 ALA B C 1
ATOM 4915 O O . ALA B 2 358 ? -8.084 -9.161 9.384 1.00 7.74 358 ALA B O 1
ATOM 4917 N N . LEU B 2 359 ? -7.883 -7.301 10.631 1.00 7.07 359 LEU B N 1
ATOM 4918 C CA . LEU B 2 359 ? -9.241 -6.820 10.275 1.00 8.04 359 LEU B CA 1
ATOM 4919 C C . LEU B 2 359 ? -9.313 -6.510 8.786 1.00 7.49 359 LEU B C 1
ATOM 4920 O O . LEU B 2 359 ? -10.356 -6.762 8.167 1.00 7.95 359 LEU B O 1
ATOM 4925 N N A LYS B 2 360 ? -8.246 -5.968 8.189 0.44 7.88 360 LYS B N 1
ATOM 4926 N N B LYS B 2 360 ? -8.233 -5.996 8.224 0.56 7.36 360 LYS B N 1
ATOM 4927 C CA A LYS B 2 360 ? -8.193 -5.742 6.719 0.44 8.82 360 LYS B CA 1
ATOM 4928 C CA B LYS B 2 360 ? -8.165 -5.730 6.776 0.56 7.97 360 LYS B CA 1
ATOM 4929 C C A LYS B 2 360 ? -8.215 -7.086 5.990 0.44 7.70 360 LYS B C 1
ATOM 4930 C C B LYS B 2 360 ? -8.182 -7.056 6.001 0.56 7.37 360 LYS B C 1
ATOM 4931 O O A LYS B 2 360 ? -8.934 -7.214 4.988 0.44 8.04 360 LYS B O 1
ATOM 4932 O O B LYS B 2 360 ? -8.875 -7.148 4.980 0.56 8.10 360 LYS B O 1
ATOM 4943 N N . MET B 2 361 ? -7.451 -8.070 6.456 1.00 6.86 361 MET B N 1
ATOM 4944 C CA . MET B 2 361 ? -7.460 -9.393 5.798 1.00 7.25 361 MET B CA 1
ATOM 4945 C C . MET B 2 361 ? -8.890 -9.942 5.749 1.00 7.19 361 MET B C 1
ATOM 4946 O O . MET B 2 361 ? -9.315 -10.512 4.739 1.00 8.41 361 MET B O 1
ATOM 4951 N N . MET B 2 362 ? -9.621 -9.771 6.837 1.00 7.02 362 MET B N 1
ATOM 4952 C CA . MET B 2 362 ? -11.023 -10.220 6.937 1.00 7.46 362 MET B CA 1
ATOM 4953 C C . MET B 2 362 ? -11.920 -9.376 6.014 1.00 7.55 362 MET B C 1
ATOM 4954 O O . MET B 2 362 ? -12.676 -9.943 5.203 1.00 8.93 362 MET B O 1
ATOM 4959 N N . ARG B 2 363 ? -11.876 -8.066 6.172 1.00 7.19 363 ARG B N 1
ATOM 4960 C CA . ARG B 2 363 ? -12.836 -7.174 5.494 1.00 8.13 363 ARG B CA 1
ATOM 4961 C C . ARG B 2 363 ? -12.610 -7.192 3.984 1.00 8.29 363 ARG B C 1
ATOM 4962 O O . ARG B 2 363 ? -13.595 -7.060 3.233 1.00 9.16 363 ARG B O 1
ATOM 4970 N N . GLU B 2 364 ? -11.372 -7.319 3.533 1.00 7.97 364 GLU B N 1
ATOM 4971 C CA . GLU B 2 364 ? -11.094 -7.269 2.081 1.00 8.51 364 GLU B CA 1
ATOM 4972 C C . GLU B 2 364 ? -11.674 -8.508 1.407 1.00 8.10 364 GLU B C 1
ATOM 4973 O O . GLU B 2 364 ? -12.091 -8.414 0.255 1.00 9.06 364 GLU B O 1
ATOM 4979 N N . GLN B 2 365 ? -11.659 -9.639 2.094 1.00 7.99 365 GLN B N 1
ATOM 4980 C CA . GLN B 2 365 ? -12.045 -10.945 1.518 1.00 7.85 365 GLN B CA 1
ATOM 4981 C C . GLN B 2 365 ? -12.902 -11.674 2.541 1.00 7.56 365 GLN B C 1
ATOM 4982 O O . GLN B 2 365 ? -12.469 -12.653 3.142 1.00 7.70 365 GLN B O 1
ATOM 4988 N N . PRO B 2 366 ? -14.140 -11.192 2.785 1.00 8.50 366 PRO B N 1
ATOM 4989 C CA . PRO B 2 366 ? -14.915 -11.685 3.919 1.00 8.46 366 PRO B CA 1
ATOM 4990 C C . PRO B 2 366 ? -15.437 -13.118 3.780 1.00 8.39 366 PRO B C 1
ATOM 4991 O O . PRO B 2 366 ? -15.847 -13.695 4.767 1.00 10.05 366 PRO B O 1
ATOM 4995 N N . GLU B 2 367 ? -15.414 -13.675 2.576 1.00 8.33 367 GLU B N 1
ATOM 4996 C CA . GLU B 2 367 ? -15.820 -15.079 2.344 1.00 9.04 367 GLU B CA 1
ATOM 4997 C C . GLU B 2 367 ? -14.596 -15.989 2.216 1.00 8.85 367 GLU B C 1
ATOM 4998 O O . GLU B 2 367 ? -14.766 -17.173 1.976 1.00 11.16 367 GLU B O 1
ATOM 5004 N N . LYS B 2 368 ? -13.393 -15.477 2.456 1.00 8.41 368 LYS B N 1
ATOM 5005 C CA . LYS B 2 368 ? -12.192 -16.333 2.528 1.00 8.66 368 LYS B CA 1
ATOM 5006 C C . LYS B 2 368 ? -12.155 -17.020 3.891 1.00 8.32 368 LYS B C 1
ATOM 5007 O O . LYS B 2 368 ? -12.178 -16.328 4.927 1.00 8.21 368 LYS B O 1
ATOM 5013 N N . GLU B 2 369 ? -12.090 -18.343 3.901 1.00 9.17 369 GLU B N 1
ATOM 5014 C CA . GLU B 2 369 ? -11.939 -19.089 5.173 1.00 10.19 369 GLU B CA 1
ATOM 5015 C C . GLU B 2 369 ? -10.507 -18.886 5.657 1.00 9.60 369 GLU B C 1
ATOM 5016 O O . GLU B 2 369 ? -9.567 -19.250 4.939 1.00 12.05 369 GLU B O 1
ATOM 5022 N N . GLN B 2 370 ? -10.345 -18.321 6.840 1.00 8.63 370 GLN B N 1
ATOM 5023 C CA . GLN B 2 370 ? -8.988 -18.129 7.369 1.00 9.15 370 GLN B CA 1
ATOM 5024 C C . GLN B 2 370 ? -9.030 -18.129 8.888 1.00 8.27 370 GLN B C 1
ATOM 5025 O O . GLN B 2 370 ? -9.902 -17.510 9.489 1.00 10.07 370 GLN B O 1
ATOM 5031 N N . LEU B 2 371 ? -8.073 -18.844 9.444 1.00 6.99 371 LEU B N 1
ATOM 5032 C CA . LEU B 2 371 ? -7.859 -18.972 10.894 1.00 7.01 371 LEU B CA 1
ATOM 5033 C C . LEU B 2 371 ? -6.631 -18.146 11.246 1.00 6.94 371 LEU B C 1
ATOM 5034 O O . LEU B 2 371 ? -5.512 -18.486 10.820 1.00 7.31 371 LEU B O 1
ATOM 5039 N N . LEU B 2 372 ? -6.858 -17.037 11.929 1.00 6.44 372 LEU B N 1
ATOM 5040 C CA . LEU B 2 372 ? -5.797 -16.033 12.171 1.00 6.76 372 LEU B CA 1
ATOM 5041 C C . LEU B 2 372 ? -5.525 -15.950 13.659 1.00 6.16 372 LEU B C 1
ATOM 5042 O O . LEU B 2 372 ? -6.463 -15.995 14.454 1.00 6.94 372 LEU B O 1
ATOM 5047 N N . VAL B 2 373 ? -4.260 -15.733 14.001 1.00 5.86 373 VAL B N 1
ATOM 5048 C CA . VAL B 2 373 ? -3.871 -15.338 15.372 1.00 5.80 373 VAL B CA 1
ATOM 5049 C C . VAL B 2 373 ? -3.165 -14.000 15.310 1.00 5.47 373 VAL B C 1
ATOM 5050 O O . VAL B 2 373 ? -2.179 -13.881 14.584 1.00 7.07 373 VAL B O 1
ATOM 5054 N N . VAL B 2 374 ? -3.655 -13.066 16.094 1.00 5.53 374 VAL B N 1
ATOM 5055 C CA . VAL B 2 374 ? -2.966 -11.781 16.325 1.00 5.43 374 VAL B CA 1
ATOM 5056 C C . VAL B 2 374 ? -2.238 -11.912 17.659 1.00 5.68 374 VAL B C 1
ATOM 5057 O O . VAL B 2 374 ? -2.861 -12.307 18.666 1.00 6.53 374 VAL B O 1
ATOM 5061 N N . ASN B 2 375 ? -0.969 -11.534 17.699 1.00 6.00 375 ASN B N 1
ATOM 5062 C CA . ASN B 2 375 ? -0.236 -11.404 18.975 1.00 5.85 375 ASN B CA 1
ATOM 5063 C C . ASN B 2 375 ? -0.661 -10.082 19.612 1.00 6.20 375 ASN B C 1
ATOM 5064 O O . ASN B 2 375 ? -0.275 -9.008 19.136 1.00 6.50 375 ASN B O 1
ATOM 5069 N N A LEU B 2 376 ? -1.442 -10.163 20.684 0.80 6.24 376 LEU B N 1
ATOM 5070 N N B LEU B 2 376 ? -1.488 -10.139 20.656 0.20 6.28 376 LEU B N 1
ATOM 5071 C CA A LEU B 2 376 ? -1.841 -8.940 21.402 0.80 6.51 376 LEU B CA 1
ATOM 5072 C CA B LEU B 2 376 ? -1.892 -8.912 21.386 0.20 6.44 376 LEU B CA 1
ATOM 5073 C C A LEU B 2 376 ? -0.724 -8.646 22.395 0.80 6.18 376 LEU B C 1
ATOM 5074 C C B LEU B 2 376 ? -0.782 -8.592 22.390 0.20 6.36 376 LEU B C 1
ATOM 5075 O O A LEU B 2 376 ? -0.745 -9.069 23.548 0.80 6.58 376 LEU B O 1
ATOM 5076 O O B LEU B 2 376 ? -0.905 -8.953 23.573 0.20 6.78 376 LEU B O 1
ATOM 5085 N N . SER B 2 377 ? 0.269 -7.929 21.901 1.00 6.12 377 SER B N 1
ATOM 5086 C CA . SER B 2 377 ? 1.563 -7.785 22.600 1.00 6.21 377 SER B CA 1
ATOM 5087 C C . SER B 2 377 ? 1.404 -7.036 23.922 1.00 6.35 377 SER B C 1
ATOM 5088 O O . SER B 2 377 ? 2.241 -7.248 24.811 1.00 7.28 377 SER B O 1
ATOM 5091 N N . GLY B 2 378 ? 0.420 -6.144 24.032 1.00 6.65 378 GLY B N 1
ATOM 5092 C CA . GLY B 2 378 ? 0.238 -5.414 25.291 1.00 7.44 378 GLY B CA 1
ATOM 5093 C C . GLY B 2 378 ? -1.149 -4.860 25.467 1.00 7.57 378 GLY B C 1
ATOM 5094 O O . GLY B 2 378 ? -1.950 -4.847 24.513 1.00 7.58 378 GLY B O 1
ATOM 5095 N N A ARG B 2 379 ? -1.388 -4.363 26.673 0.60 7.73 379 ARG B N 1
ATOM 5096 N N B ARG B 2 379 ? -1.459 -4.417 26.683 0.40 7.54 379 ARG B N 1
ATOM 5097 C CA A ARG B 2 379 ? -2.640 -3.665 27.043 0.60 8.61 379 ARG B CA 1
ATOM 5098 C CA B ARG B 2 379 ? -2.735 -3.708 26.958 0.40 8.25 379 ARG B CA 1
ATOM 5099 C C A ARG B 2 379 ? -2.504 -2.170 26.746 0.60 8.23 379 ARG B C 1
ATOM 5100 C C B ARG B 2 379 ? -2.529 -2.205 26.763 0.40 8.30 379 ARG B C 1
ATOM 5101 O O A ARG B 2 379 ? -1.387 -1.641 26.671 0.60 8.21 379 ARG B O 1
ATOM 5102 O O B ARG B 2 379 ? -1.389 -1.721 26.792 0.40 8.71 379 ARG B O 1
ATOM 5117 N N . GLY B 2 380 ? -3.639 -1.502 26.556 1.00 8.41 380 GLY B N 1
ATOM 5118 C CA . GLY B 2 380 ? -3.647 -0.111 26.074 1.00 9.72 380 GLY B CA 1
ATOM 5119 C C . GLY B 2 380 ? -4.101 0.918 27.085 1.00 10.23 380 GLY B C 1
ATOM 5120 O O . GLY B 2 380 ? -4.336 2.064 26.672 1.00 12.05 380 GLY B O 1
ATOM 5121 N N . ASP B 2 381 ? -4.188 0.574 28.366 1.00 12.88 381 ASP B N 1
ATOM 5122 C CA . ASP B 2 381 ? -4.413 1.557 29.463 1.00 15.91 381 ASP B CA 1
ATOM 5123 C C . ASP B 2 381 ? -3.476 2.760 29.290 1.00 16.51 381 ASP B C 1
ATOM 5124 O O . ASP B 2 381 ? -3.951 3.906 29.391 1.00 18.85 381 ASP B O 1
ATOM 5129 N N . LYS B 2 382 ? -2.204 2.494 28.988 1.00 16.68 382 LYS B N 1
ATOM 5130 C CA . LYS B 2 382 ? -1.130 3.504 28.802 1.00 17.79 382 LYS B CA 1
ATOM 5131 C C . LYS B 2 382 ? -1.464 4.480 27.666 1.00 17.42 382 LYS B C 1
ATOM 5132 O O . LYS B 2 382 ? -0.892 5.587 27.657 1.00 20.32 382 LYS B O 1
ATOM 5138 N N . ASP B 2 383 ? -2.331 4.084 26.729 1.00 14.63 383 ASP B N 1
ATOM 5139 C CA . ASP B 2 383 ? -2.601 4.842 25.482 1.00 14.44 383 ASP B CA 1
ATOM 5140 C C . ASP B 2 383 ? -3.893 5.655 25.566 1.00 15.21 383 ASP B C 1
ATOM 5141 O O . ASP B 2 383 ? -4.190 6.359 24.594 1.00 16.14 383 ASP B O 1
ATOM 5146 N N . ILE B 2 384 ? -4.663 5.559 26.647 1.00 16.18 384 ILE B N 1
ATOM 5147 C CA . ILE B 2 384 ? -6.006 6.205 26.644 1.00 18.66 384 ILE B CA 1
ATOM 5148 C C . ILE B 2 384 ? -5.849 7.733 26.583 1.00 16.85 384 ILE B C 1
ATOM 5149 O O . ILE B 2 384 ? -6.714 8.345 25.971 1.00 20.24 384 ILE B O 1
ATOM 5154 N N . PHE B 2 385 ? -4.776 8.332 27.123 1.00 20.38 385 PHE B N 1
ATOM 5155 C CA . PHE B 2 385 ? -4.553 9.802 27.025 1.00 21.63 385 PHE B CA 1
ATOM 5156 C C . PHE B 2 385 ? -4.274 10.178 25.565 1.00 21.49 385 PHE B C 1
ATOM 5157 O O . PHE B 2 385 ? -4.869 11.155 25.062 1.00 24.39 385 PHE B O 1
ATOM 5165 N N . THR B 2 386 ? -3.384 9.436 24.905 1.00 22.62 386 THR B N 1
ATOM 5166 C CA . THR B 2 386 ? -3.039 9.617 23.470 1.00 22.18 386 THR B CA 1
ATOM 5167 C C . THR B 2 386 ? -4.316 9.530 22.631 1.00 21.49 386 THR B C 1
ATOM 5168 O O . THR B 2 386 ? -4.511 10.384 21.758 1.00 22.40 386 THR B O 1
ATOM 5172 N N . VAL B 2 387 ? -5.137 8.503 22.865 1.00 18.30 387 VAL B N 1
ATOM 5173 C CA . VAL B 2 387 ? -6.378 8.281 22.069 1.00 18.20 387 VAL B CA 1
ATOM 5174 C C . VAL B 2 387 ? -7.382 9.401 22.378 1.00 20.41 387 VAL B C 1
ATOM 5175 O O . VAL B 2 387 ? -7.948 9.948 21.423 1.00 22.87 387 VAL B O 1
ATOM 5179 N N . HIS B 2 388 ? -7.600 9.734 23.654 1.00 20.49 388 HIS B N 1
ATOM 5180 C CA . HIS B 2 388 ? -8.465 10.870 24.073 1.00 23.06 388 HIS B CA 1
ATOM 5181 C C . HIS B 2 388 ? -8.075 12.126 23.283 1.00 25.40 388 HIS B C 1
ATOM 5182 O O . HIS B 2 388 ? -8.961 12.726 22.641 1.00 27.10 388 HIS B O 1
ATOM 5189 N N . ASP B 2 389 ? -6.790 12.489 23.301 1.00 25.87 389 ASP B N 1
ATOM 5190 C CA . ASP B 2 389 ? -6.273 13.730 22.664 1.00 28.12 389 ASP B CA 1
ATOM 5191 C C . ASP B 2 389 ? -6.592 13.725 21.163 1.00 29.59 389 ASP B C 1
ATOM 5192 O O . ASP B 2 389 ? -7.002 14.780 20.667 1.00 34.21 389 ASP B O 1
ATOM 5197 N N . ILE B 2 390 ? -6.447 12.589 20.471 1.00 28.44 390 ILE B N 1
ATOM 5198 C CA . ILE B 2 390 ? -6.661 12.505 18.992 1.00 31.71 390 ILE B CA 1
ATOM 5199 C C . ILE B 2 390 ? -8.157 12.603 18.674 1.00 31.16 390 ILE B C 1
ATOM 5200 O O . ILE B 2 390 ? -8.500 13.331 17.725 1.00 35.56 390 ILE B O 1
ATOM 5205 N N . LEU B 2 391 ? -9.009 11.904 19.429 1.00 33.64 391 LEU B N 1
ATOM 5206 C CA . LEU B 2 391 ? -10.484 11.922 19.223 1.00 36.64 391 LEU B CA 1
ATOM 5207 C C . LEU B 2 391 ? -11.009 13.334 19.516 1.00 38.87 391 LEU B C 1
ATOM 5208 O O . LEU B 2 391 ? -11.918 13.789 18.790 1.00 42.48 391 LEU B O 1
ATOM 5213 N N . LYS B 2 392 ? -10.440 13.998 20.529 1.00 38.85 392 LYS B N 1
ATOM 5214 C CA . LYS B 2 392 ? -10.775 15.392 20.928 1.00 40.35 392 LYS B CA 1
ATOM 5215 C C . LYS B 2 392 ? -10.429 16.352 19.784 1.00 41.61 392 LYS B C 1
ATOM 5216 O O . LYS B 2 392 ? -11.281 17.199 19.450 1.00 42.93 392 LYS B O 1
ATOM 5218 N N . ALA B 2 393 ? -9.234 16.217 19.197 1.00 42.11 393 ALA B N 1
ATOM 5219 C CA . ALA B 2 393 ? -8.711 17.105 18.130 1.00 44.16 393 ALA B CA 1
ATOM 5220 C C . ALA B 2 393 ? -9.497 16.915 16.824 1.00 45.85 393 ALA B C 1
ATOM 5221 O O . ALA B 2 393 ? -9.452 17.833 15.986 1.00 48.61 393 ALA B O 1
ATOM 5223 N N . ARG B 2 394 ? -10.176 15.776 16.649 1.00 47.54 394 ARG B N 1
ATOM 5224 C CA . ARG B 2 394 ? -11.075 15.508 15.493 1.00 50.30 394 ARG B CA 1
ATOM 5225 C C . ARG B 2 394 ? -12.420 16.207 15.722 1.00 51.00 394 ARG B C 1
ATOM 5226 O O . ARG B 2 394 ? -13.171 15.864 16.637 1.00 55.15 394 ARG B O 1
#

Radius of gyration: 26.32 Å; Cα contacts (8 Å, |Δi|>4): 1600; chains: 2; bounding box: 86×64×48 Å

Nearest PDB structures (foldseek):
  7ki7-assembly1_B  TM=1.002E+00  e=6.981E-80  Salmonella enterica subsp. enterica serovar Typhimurium str. LT2
  7k0b-assembly1_B  TM=1.001E+00  e=7.865E-80  Salmonella enterica subsp. enterica serovar Typhimurium str. LT2
  7jmq-assembly1_B  TM=1.001E+00  e=1.427E-79  Salmonella enterica subsp. enterica serovar Typhimurium str. LT2
  2clh-assembly1_B  TM=1.001E+00  e=2.041E-79  Salmonella enterica subsp. enterica serovar Typhimurium
  1qoq-assembly1_B-2  TM=9.918E-01  e=1.923E-79  Salmonella enterica subsp. enterica serovar Typhimurium

B-factor: mean 15.01, std 9.82, range [3.15, 77.06]

InterPro domains:
  IPR002028 Tryptophan synthase, alpha chain [MF_00131] (14-265)
  IPR002028 Tryptophan synthase, alpha chain [PF00290] (8-266)
  IPR002028 Tryptophan synthase, alpha chain [PTHR43406] (4-265)
  IPR002028 Tryptophan synthase, alpha chain [TIGR00262] (8-263)
  IPR002028 Tryptophan synthase, alpha chain [cd04724] (18-263)
  IPR011060 Ribulose-phosphate binding barrel [SSF51366] (1-265)
  IPR013785 Aldolase-type TIM barrel [G3DSA:3.20.20.70] (1-268)
  IPR018204 Tryptophan synthase, alpha chain, active site [PS00167] (48-61)

Foldseek 3Di:
DCLLVVLLVVCVVQLFFAEEEEAEAQVQHNVLSLVLVVLLVVLPHQAYEYEYQDPPPPQADDLRVVRSVNSVVNVGHVVSSLVSLLVSCVVPVRHAYEYEAAVCVCPVVHVLVSLLSCLVSPHAEYEHPPQALVRCVVNLVSCVVSNHWYEHEDEPPHDLVSLLSQQVRTESEYEYELHDGHADLVDGRDDQCLVSQVSSVVSNRHFYEYEGNPQALVVQLVCSVSPGNTYYHYSNLSVLSVVQVVPSPSSSVVSSVRSNSNSVSRGD/DAPDDQALVQKFAFPAPPLCVVLQRLLRVLLVVLVVDVVSVVQLVCCQCVPFNPPFDWAFQDQLLPPFLETETERQCCSTVLFFLLLQLLLSLLSSCVSLVAQEEEEEDFLLSNLLSNLQSCLVSRHAYEYEAQPVSCVVRVVSVVSSVVSVHHYHFFDPDPSGRLRRLVVSSVVCSPQSNHYDYSYRALAAHPPSVVSLLVSLQVSQVVVQVNCCVVPVDGFQEEFEEFQQCRNLSSNCVVCLVVQSYAREYEFAQEQHVVVVAGQDQLVNFDFDDGRRMTFRFHADPVGHGDFHHALARSNGHGTYHRNVSSCVVVVSYHYYYDYNVLLLVQQVSCCVRPVFRAASSLSRRSSVVSCVCVVRRHDNGYYYRHSRGGHPSCVVSSVVVVVVD

Sequence (661 aa):
MERYENLFAQLNDDRREGAFVPFVTLGDPGIEQSLKIIDTLIDAGADALEELGVPFSDPLADGPTIQNANLRAFAAGVTPAQCFEMLALLIREKHPTIPIGLLMYANLVFNNGIDAFYARCEQVGVDSVLVADVPVVEESAPFRQAALRHNIAPIFICPPNADDDLLRQVVASYGRGYTYLLSRSGVTGAENRGALPLHHLIEKLKEYHAAPALQGFGISSPEQVSSAAVRAGAAGAISGSAIVKIIEKNLASPKQMLAELRSSSFVSSAMKAASRATTLLNPYFGEFGGMYVPQILMPALNQLEEAFVSAQKDPEFQAQQFADDLLKNYAGRPTALTKCCQNIITAGTRTTLYLKREDLLHGGAHKTNQVLGQALLAKRMGKKSEIIAETGAGQQHGVASSALASALLGLKKCRIYMGAKDVERQSSPNVFRMRLMMGAEVIPVHSGSATLKDACNEALRDWSSGSYYETAHYMMLGTAAGPHPYPTIVREFQRMIGEETKAQIILLDKEGRRLPDAVIACVGGGSNAIGMFADFINDTSVGLIGVEPGGHGIETGEEHGAPLKHGRVGIYFGMKAPMMMQTADGQIEESYSISSAGLDFPSVGPQHAYLNSSIGRADYVSITDDEALLEEAFKTLCRHEGIIPALESSHALAHALKKMMREQPEKEQLLVVNLLSGRRGDKDIFTVHDILKAR

GO terms:
  GO:0005515 protein binding (F, IPI)

Organism: Salmonella typhimurium (strain LT2 / SGSC1412 / ATCC 700720) (NCBI:txid99287)

Secondary structure (DSSP, 8-state):
--HHHHHHHHHHHTT--EEEEEEETTSS-HHHHHHHHHHHHHTT-SSEEEEPP-S--TTB-HHHHHHHHHHHHTT--HHHHHHHHHHHHHH-SSS-EEEEE-HHHHHTT-HHHHHHHHHHHT--EEEETT--GGG-HHHHHHHHHTT-EEP-EE-TT--HHHHHHHHHH--S-EEEE-SSS-B-TTS---S--HHHHHHHHHTTPPPEEEESS--SHHHHHHHHHTT-SEEEE-HHHHHHHHHTTT-HHHHHHHHHHHHHHHHHTT--/--SS--EETTEEEEES-GGGHHHHHHHHHHHHHHHT-HHHHHHHHHHHHHTT-PSPPEEE--TTTTTSSEEEEEEEGGGSTTSBTHHHHHHHHHHHHHHTT--EEEEEESSSHHHHHHHHHHHHHT-EEEEEEEHHHHHH-HHHHHHHHHTT-EEEEE-STTSSHHHHHHHHHHHHTTTTTTEEE---SS-SSTTHHHHHHHTTTHHHHHHHHHHHHHHSS--SEEEEE-SSSHHHHHHHGGGTT-TTSEEEEEEEEETBGGGTBS--HHHHSEEEEETEEEEEE-B-TTSPBPPP--SSGGG--SB--HHHHHHHHTTSSEEEEEEHHHHHHHHHHHHHHHS--B-HHHHHHHHHHHHHHHHSTTS-EEEEEEE-BBSGGGHHHHHHHHHH-

Solvent-accessible surface area: 23325 Å² total